Protein AF-A0A9D4UWY6-F1 (afdb_monomer)

Foldseek 3Di:
DDDDDDDDDDDDDDDDPDDDDDDPCPPPPFQQQDPVVDDCNVVQLLQLLLQLLLLLLLVVQLVCCVVPVDDWDADPVRHTDALSQLLSQLLSLQSCCLVPVPAFEAEDDACPVQVVQVVVCPPVNVVPDGSLRSSQVSNCVRHDPSRPPGDSVSSNVSRVSNDDVPPPPLPDQDQKYKYWYSWFQVVQSVVDQLAWIKTKIFMFGLLFTFKIKIWTQSLFPVSVPDAPFQVLVNVLVCVQQPPVFEHRGGKMWMFGPPRFIKMGHSDSPCSVPPDPDDSVRITGAAFAPDQAPQPFEEDDALPDDCCPDLCCVVYVDPYPVRNHVRYRGLLVRLSCRLRNSGFKYKAAAPDQKDFLNSDSNSQRSLVRNQWAKAALQRHHVSNVSSSVDRIDGGPLRIIMTGSNNCVVVVSVSSVD

Solvent-accessible surface area (backbone atoms only — not comparable to full-atom values): 22734 Å² total; per-residue (Å²): 133,87,84,84,85,84,84,79,85,77,82,82,83,73,84,75,79,81,75,75,82,81,72,86,77,78,72,79,82,66,60,72,67,67,59,92,88,38,86,64,48,69,56,50,54,50,48,52,54,44,40,52,39,34,35,47,39,40,53,53,47,51,53,46,35,77,75,68,68,62,84,79,43,65,47,98,86,67,47,65,48,52,58,41,39,58,21,27,39,18,47,46,36,43,53,48,39,70,78,38,70,89,48,48,45,44,38,79,59,59,45,63,66,52,51,50,56,62,64,74,39,67,84,85,41,78,90,53,82,50,69,52,52,52,20,33,53,50,30,54,76,55,57,56,81,91,60,57,82,64,39,64,67,58,42,44,54,22,24,42,63,23,21,85,82,64,73,68,51,96,85,54,77,55,60,49,34,35,35,29,21,46,48,32,15,41,64,15,55,70,73,37,89,66,32,27,36,27,31,25,35,22,38,31,45,74,31,36,72,47,35,15,33,36,25,25,45,66,58,25,63,77,60,59,79,81,51,89,43,24,51,51,46,53,50,40,50,52,69,68,48,40,82,92,53,48,52,72,48,8,35,33,36,35,18,38,71,95,41,30,13,34,34,30,44,36,67,82,84,44,80,88,50,90,68,75,92,54,67,85,61,48,44,83,37,38,27,33,89,53,71,48,69,82,74,34,38,57,45,50,54,66,86,59,54,65,84,77,39,91,58,39,82,76,36,87,76,65,70,57,86,37,51,20,66,34,41,54,24,55,35,53,55,31,48,32,24,15,54,30,43,22,34,33,33,68,48,73,57,91,55,83,58,47,56,34,33,60,36,52,19,25,48,40,23,18,43,39,12,58,20,38,55,21,19,41,70,66,50,56,46,55,58,61,48,28,58,70,45,67,55,48,67,57,46,70,57,24,36,38,41,24,20,38,62,45,42,64,63,52,44,56,60,71,72,107

pLDDT: mean 79.01, std 18.56, range [30.03, 98.69]

Nearest PDB structures (foldseek):
  4o7i-assembly1_A  TM=8.541E-01  e=1.411E-22  Entamoeba histolytica
  1ka0-assembly1_A  TM=7.505E-01  e=6.434E-23  Saccharomyces cerevisiae
  2wef-assembly1_A  TM=7.194E-01  e=1.906E-11  Homo sapiens
  4qxd-assembly1_A  TM=7.246E-01  e=2.132E-11  Entamoeba histolytica HM-1:IMSS
  1jp4-assembly1_A  TM=7.148E-01  e=2.668E-11  Rattus norvegicus

Organism: Adiantum capillus-veneris (NCBI:txid13818)

Structure (mmCIF, N/CA/C/O backbone):
data_AF-A0A9D4UWY6-F1
#
_entry.id   AF-A0A9D4UWY6-F1
#
loop_
_atom_site.group_PDB
_atom_site.id
_atom_site.type_symbol
_atom_site.label_atom_id
_atom_site.label_alt_id
_atom_site.label_comp_id
_atom_site.label_asym_id
_atom_site.label_entity_id
_atom_site.label_seq_id
_atom_site.pdbx_PDB_ins_code
_atom_site.Cartn_x
_atom_site.Cartn_y
_atom_site.Cartn_z
_atom_site.occupancy
_atom_site.B_iso_or_equiv
_atom_site.auth_seq_id
_atom_site.auth_comp_id
_atom_site.auth_asym_id
_atom_site.auth_atom_id
_atom_site.pdbx_PDB_model_num
ATOM 1 N N . MET A 1 1 ? 58.664 21.720 -65.449 1.00 36.75 1 MET A N 1
ATOM 2 C CA . MET A 1 1 ? 58.582 22.898 -64.557 1.00 36.75 1 MET A CA 1
ATOM 3 C C . MET A 1 1 ? 57.148 23.388 -64.659 1.00 36.75 1 MET A C 1
ATOM 5 O O . MET A 1 1 ? 56.773 23.798 -65.741 1.00 36.75 1 MET A O 1
ATOM 9 N N . GLY A 1 2 ? 56.249 23.028 -63.741 1.00 33.53 2 GLY A N 1
ATOM 10 C CA . GLY A 1 2 ? 56.067 23.711 -62.451 1.00 33.53 2 GLY A CA 1
ATOM 11 C C . GLY A 1 2 ? 55.142 24.928 -62.665 1.00 33.53 2 GLY A C 1
ATOM 12 O O . GLY A 1 2 ? 55.386 25.659 -63.607 1.00 33.53 2 GLY A O 1
ATOM 13 N N . ILE A 1 3 ? 54.074 25.230 -61.924 1.00 32.12 3 ILE A N 1
ATOM 14 C CA . ILE A 1 3 ? 53.722 24.999 -60.519 1.00 32.12 3 ILE A CA 1
ATOM 15 C C . ILE A 1 3 ? 52.237 25.444 -60.329 1.00 32.12 3 ILE A C 1
ATOM 17 O O . ILE A 1 3 ? 51.814 26.416 -60.946 1.00 32.12 3 ILE A O 1
ATOM 21 N N . LEU A 1 4 ? 51.528 24.740 -59.432 1.00 32.81 4 LEU A N 1
ATOM 22 C CA . LEU A 1 4 ? 50.332 25.071 -58.615 1.00 32.81 4 LEU A CA 1
ATOM 23 C C . LEU A 1 4 ? 48.957 25.373 -59.250 1.00 32.81 4 LEU A C 1
ATOM 25 O O . LEU A 1 4 ? 48.640 26.492 -59.643 1.00 32.81 4 LEU A O 1
ATOM 29 N N . ALA A 1 5 ? 48.083 24.365 -59.141 1.00 33.84 5 ALA A N 1
ATOM 30 C CA . ALA A 1 5 ? 46.637 24.511 -59.009 1.00 33.84 5 ALA A CA 1
ATOM 31 C C . ALA A 1 5 ? 46.273 24.897 -57.559 1.00 33.84 5 ALA A C 1
ATOM 33 O O . ALA A 1 5 ? 46.883 24.398 -56.613 1.00 33.84 5 ALA A O 1
ATOM 34 N N . ALA A 1 6 ? 45.286 25.779 -57.395 1.00 34.69 6 ALA A N 1
ATOM 35 C CA . ALA A 1 6 ? 44.707 26.131 -56.103 1.00 34.69 6 ALA A CA 1
ATOM 36 C C . ALA A 1 6 ? 43.561 25.163 -55.764 1.00 34.69 6 ALA A C 1
ATOM 38 O O . ALA A 1 6 ? 42.534 25.155 -56.443 1.00 34.69 6 ALA A O 1
ATOM 39 N N . ASP A 1 7 ? 43.754 24.364 -54.714 1.00 30.88 7 ASP A N 1
ATOM 40 C CA . ASP A 1 7 ? 42.723 23.532 -54.094 1.00 30.88 7 ASP A CA 1
ATOM 41 C C . ASP A 1 7 ? 41.712 24.412 -53.344 1.00 30.88 7 ASP A C 1
ATOM 43 O O . ASP A 1 7 ? 42.034 25.065 -52.348 1.00 30.88 7 ASP A O 1
ATOM 47 N N . ALA A 1 8 ? 40.465 24.405 -53.811 1.00 35.91 8 ALA A N 1
ATOM 48 C CA . ALA A 1 8 ? 39.320 24.876 -53.047 1.00 35.91 8 ALA A CA 1
ATOM 49 C C . ALA A 1 8 ? 38.856 23.745 -52.116 1.00 35.91 8 ALA A C 1
ATOM 51 O O . ALA A 1 8 ? 38.406 22.693 -52.568 1.00 35.91 8 ALA A O 1
ATOM 52 N N . MET A 1 9 ? 38.981 23.965 -50.807 1.00 32.56 9 MET A N 1
ATOM 53 C CA . MET A 1 9 ? 38.524 23.047 -49.764 1.00 32.56 9 MET A CA 1
ATOM 54 C C . MET A 1 9 ? 37.024 22.742 -49.892 1.00 32.56 9 MET A C 1
ATOM 56 O O . MET A 1 9 ? 36.181 23.633 -49.783 1.00 32.56 9 MET A O 1
ATOM 60 N N . ALA A 1 10 ? 36.698 21.463 -50.077 1.00 35.09 10 ALA A N 1
ATOM 61 C CA . ALA A 1 10 ? 35.342 20.940 -49.976 1.00 35.09 10 ALA A CA 1
ATOM 62 C C . ALA A 1 10 ? 34.882 20.909 -48.501 1.00 35.09 10 ALA A C 1
ATOM 64 O O . ALA A 1 10 ? 35.641 20.453 -47.641 1.00 35.09 10 ALA A O 1
ATOM 65 N N . PRO A 1 11 ? 33.651 21.340 -48.172 1.00 33.22 11 PRO A N 1
ATOM 66 C CA . PRO A 1 11 ? 33.100 21.153 -46.838 1.00 33.22 11 PRO A CA 1
ATOM 67 C C . PRO A 1 11 ? 32.783 19.670 -46.602 1.00 33.22 11 PRO A C 1
ATOM 69 O O . PRO A 1 11 ? 32.137 19.005 -47.414 1.00 33.22 11 PRO A O 1
ATOM 72 N N . SER A 1 12 ? 33.251 19.154 -45.468 1.00 31.44 12 SER A N 1
ATOM 73 C CA . SER A 1 12 ? 33.035 17.786 -45.012 1.00 31.44 12 SER A CA 1
ATOM 74 C C . SER A 1 12 ? 31.548 17.517 -44.752 1.00 31.44 12 SER A C 1
ATOM 76 O O . SER A 1 12 ? 30.901 18.148 -43.916 1.00 31.44 12 SER A O 1
ATOM 78 N N . LEU A 1 13 ? 30.991 16.550 -45.484 1.00 33.62 13 LEU A N 1
ATOM 79 C CA . LEU A 1 13 ? 29.641 16.033 -45.277 1.00 33.62 13 LEU A CA 1
ATOM 80 C C . LEU A 1 13 ? 29.629 15.148 -44.022 1.00 33.62 13 LEU A C 1
ATOM 82 O O . LEU A 1 13 ? 29.931 13.959 -44.078 1.00 33.62 13 LEU A O 1
ATOM 86 N N . LEU A 1 14 ? 29.280 15.732 -42.875 1.00 36.88 14 LEU A N 1
ATOM 87 C CA . LEU A 1 14 ? 28.832 14.971 -41.706 1.00 36.88 14 LEU A CA 1
ATOM 88 C C . LEU A 1 14 ? 27.495 14.284 -42.045 1.00 36.88 14 LEU A C 1
ATOM 90 O O . LEU A 1 14 ? 26.591 14.955 -42.552 1.00 36.88 14 LEU A O 1
ATOM 94 N N . PRO A 1 15 ? 27.315 12.981 -41.761 1.00 32.69 15 PRO A N 1
ATOM 95 C CA . PRO A 1 15 ? 26.053 12.311 -42.027 1.00 32.69 15 PRO A CA 1
ATOM 96 C C . PRO A 1 15 ? 24.940 12.921 -41.168 1.00 32.69 15 PRO A C 1
ATOM 98 O O . PRO A 1 15 ? 25.036 13.043 -39.944 1.00 32.69 15 PRO A O 1
ATOM 101 N N . SER A 1 16 ? 23.874 13.331 -41.851 1.00 35.38 16 SER A N 1
ATOM 102 C CA . SER A 1 16 ? 22.651 13.888 -41.288 1.00 35.38 16 SER A CA 1
ATOM 103 C C . SER A 1 16 ? 22.106 13.016 -40.157 1.00 35.38 16 SER A C 1
ATOM 105 O O . SER A 1 16 ? 21.890 11.818 -40.339 1.00 35.38 16 SER A O 1
ATOM 107 N N . ARG A 1 17 ? 21.835 13.646 -39.007 1.00 36.94 17 ARG A N 1
ATOM 108 C CA . ARG A 1 17 ? 21.117 13.066 -37.864 1.00 36.94 17 ARG A CA 1
ATOM 109 C C . ARG A 1 17 ? 19.917 12.248 -38.353 1.00 36.94 17 ARG A C 1
ATOM 111 O O . ARG A 1 17 ? 18.982 12.815 -38.918 1.00 36.94 17 ARG A O 1
ATOM 118 N N . LEU A 1 18 ? 19.928 10.940 -38.094 1.00 37.66 18 LEU A N 1
ATOM 119 C CA . LEU A 1 18 ? 18.753 10.081 -38.229 1.00 37.66 18 LEU A CA 1
ATOM 120 C C . LEU A 1 18 ? 17.614 10.703 -37.407 1.00 37.66 18 LEU A C 1
ATOM 122 O O . LEU A 1 18 ? 17.676 10.763 -36.176 1.00 37.66 18 LEU A O 1
ATOM 126 N N . ARG A 1 19 ? 16.590 11.228 -38.090 1.00 36.38 19 ARG A N 1
ATOM 127 C CA . ARG A 1 19 ? 15.353 11.669 -37.440 1.00 36.38 19 ARG A CA 1
ATOM 128 C C . ARG A 1 19 ? 14.752 10.454 -36.738 1.00 36.38 19 ARG A C 1
ATOM 130 O O . ARG A 1 19 ? 14.465 9.451 -37.386 1.00 36.38 19 ARG A O 1
ATOM 137 N N . ARG A 1 20 ? 14.565 10.555 -35.417 1.00 33.38 20 ARG A N 1
ATOM 138 C CA . ARG A 1 20 ? 13.800 9.570 -34.641 1.00 33.38 20 ARG A CA 1
ATOM 139 C C . ARG A 1 20 ? 12.432 9.374 -35.311 1.00 33.38 20 ARG A C 1
ATOM 141 O O . ARG A 1 20 ? 11.797 10.385 -35.629 1.00 33.38 20 ARG A O 1
ATOM 148 N N . PRO A 1 21 ? 11.964 8.132 -35.510 1.00 30.03 21 PRO A N 1
ATOM 149 C CA . PRO A 1 21 ? 10.622 7.906 -36.016 1.00 30.03 21 PRO A CA 1
ATOM 150 C C . PRO A 1 21 ? 9.628 8.466 -34.994 1.00 30.03 21 PRO A C 1
ATOM 152 O O . PRO A 1 21 ? 9.608 8.050 -33.835 1.00 30.03 21 PRO A O 1
ATOM 155 N N . GLN A 1 22 ? 8.839 9.460 -35.403 1.00 33.53 22 GLN A N 1
ATOM 156 C CA . GLN A 1 22 ? 7.670 9.877 -34.641 1.00 33.53 22 GLN A CA 1
ATOM 157 C C . GLN A 1 22 ? 6.622 8.780 -34.811 1.00 33.53 22 GLN A C 1
ATOM 159 O O . GLN A 1 22 ? 6.025 8.648 -35.877 1.00 33.53 22 GLN A O 1
ATOM 164 N N . SER A 1 23 ? 6.435 7.959 -33.780 1.00 36.66 23 SER A N 1
ATOM 165 C CA . SER A 1 23 ? 5.282 7.070 -33.729 1.00 36.66 23 SER A CA 1
ATOM 166 C C . SER A 1 23 ? 4.010 7.912 -33.568 1.00 36.66 23 SER A C 1
ATOM 168 O O . SER A 1 23 ? 4.008 8.873 -32.787 1.00 36.66 23 SER A O 1
ATOM 170 N N . PRO A 1 24 ? 2.915 7.589 -34.277 1.00 35.22 24 PRO A N 1
ATOM 171 C CA . PRO A 1 24 ? 1.633 8.222 -34.026 1.00 35.22 24 PRO A CA 1
ATOM 172 C C . PRO A 1 24 ? 1.131 7.714 -32.670 1.00 35.22 24 PRO A C 1
ATOM 174 O O . PRO A 1 24 ? 0.613 6.607 -32.554 1.00 35.22 24 PRO A O 1
ATOM 177 N N . LYS A 1 25 ? 1.337 8.500 -31.608 1.00 39.72 25 LYS A N 1
ATOM 178 C CA . LYS A 1 25 ? 0.741 8.231 -30.296 1.00 39.72 25 LYS A CA 1
ATOM 179 C C . LYS A 1 25 ? -0.723 8.653 -30.335 1.00 39.72 25 LYS A C 1
ATOM 181 O O . LYS A 1 25 ? -1.079 9.704 -29.808 1.00 39.72 25 LYS A O 1
ATOM 186 N N . THR A 1 26 ? -1.579 7.834 -30.934 1.00 35.06 26 THR A N 1
ATOM 187 C CA . THR A 1 26 ? -3.008 7.890 -30.617 1.00 35.06 26 THR A CA 1
ATOM 188 C C . THR A 1 26 ? -3.142 7.372 -29.189 1.00 35.06 26 THR A C 1
ATOM 190 O O . THR A 1 26 ? -3.248 6.173 -28.949 1.00 35.06 26 THR A O 1
ATOM 193 N N . ARG A 1 27 ? -2.990 8.270 -28.212 1.00 42.41 27 ARG A N 1
ATOM 194 C CA . ARG A 1 27 ? -3.176 7.954 -26.798 1.00 42.41 27 ARG A CA 1
ATOM 195 C C . ARG A 1 27 ? -4.674 7.720 -26.630 1.00 42.41 27 ARG A C 1
ATOM 197 O O . ARG A 1 27 ? -5.440 8.676 -26.689 1.00 42.41 27 ARG A O 1
ATOM 204 N N . ILE A 1 28 ? -5.092 6.459 -26.527 1.00 44.47 28 ILE A N 1
ATOM 205 C CA . ILE A 1 28 ? -6.467 6.134 -26.146 1.00 44.47 28 ILE A CA 1
ATOM 206 C C . ILE A 1 28 ? -6.663 6.771 -24.771 1.00 44.47 28 ILE A C 1
ATOM 208 O O . ILE A 1 28 ? -5.976 6.410 -23.817 1.00 44.47 28 ILE A O 1
ATOM 212 N N . VAL A 1 29 ? -7.514 7.793 -24.705 1.00 50.16 29 VAL A N 1
ATOM 213 C CA . VAL A 1 29 ? -7.903 8.417 -23.443 1.00 50.16 29 VAL A CA 1
ATOM 214 C C . VAL A 1 29 ? -8.876 7.444 -22.796 1.00 50.16 29 VAL A C 1
ATOM 216 O O . VAL A 1 29 ? -10.036 7.371 -23.189 1.00 50.16 29 VAL A O 1
ATOM 219 N N . VAL A 1 30 ? -8.367 6.620 -21.886 1.00 60.41 30 VAL A N 1
ATOM 220 C CA . VAL A 1 30 ? -9.202 5.779 -21.028 1.00 60.41 30 VAL A CA 1
ATOM 221 C C . VAL A 1 30 ? -9.647 6.659 -19.865 1.00 60.41 30 VAL A C 1
ATOM 223 O O . VAL A 1 30 ? -8.807 7.329 -19.264 1.00 60.41 30 VAL A O 1
ATOM 226 N N . SER A 1 31 ? -10.951 6.720 -19.597 1.00 66.94 31 SER A N 1
ATOM 227 C CA . SER A 1 31 ? -11.477 7.413 -18.420 1.00 66.94 31 SER A CA 1
ATOM 228 C C . SER A 1 31 ? -11.027 6.672 -17.161 1.00 66.94 31 SER A C 1
ATOM 230 O O . SER A 1 31 ? -11.010 5.439 -17.140 1.00 66.94 31 SER A O 1
ATOM 232 N N . PHE A 1 32 ? -10.619 7.412 -16.129 1.00 69.31 32 PHE A N 1
ATOM 233 C CA . PHE A 1 32 ? -10.192 6.809 -14.867 1.00 69.31 32 PHE A CA 1
ATOM 234 C C . PHE A 1 32 ? -11.349 6.062 -14.216 1.00 69.31 32 PHE A C 1
ATOM 236 O O . PHE A 1 32 ? -11.197 4.902 -13.830 1.00 69.31 32 PHE A O 1
ATOM 243 N N . LEU A 1 33 ? -12.493 6.737 -14.075 1.00 70.38 33 LEU A N 1
ATOM 244 C CA . LEU A 1 33 ? -13.636 6.146 -13.422 1.00 70.38 33 LEU A CA 1
ATOM 245 C C . LEU A 1 33 ? -14.253 5.139 -14.396 1.00 70.38 33 LEU A C 1
ATOM 247 O O . LEU A 1 33 ? -14.675 5.517 -15.496 1.00 70.38 33 LEU A O 1
ATOM 251 N N . PRO A 1 34 ? -14.339 3.856 -14.003 1.00 71.25 34 PRO A N 1
ATOM 252 C CA . PRO A 1 34 ? -15.109 2.881 -14.757 1.00 71.25 34 PRO A CA 1
ATOM 253 C C . PRO A 1 34 ? -16.530 3.414 -14.954 1.00 71.25 34 PRO A C 1
ATOM 255 O O . PRO A 1 34 ? -17.050 4.068 -14.051 1.00 71.25 34 PRO A O 1
ATOM 258 N N . ALA A 1 35 ? -17.175 3.162 -16.095 1.00 72.56 35 ALA A N 1
ATOM 259 C CA . ALA A 1 35 ? -18.527 3.670 -16.359 1.00 72.56 35 ALA A CA 1
ATOM 260 C C . ALA A 1 35 ? -19.512 3.364 -15.208 1.00 72.56 35 ALA A C 1
ATOM 262 O O . ALA A 1 35 ? -19.321 2.424 -14.432 1.00 72.56 35 ALA A O 1
ATOM 263 N N . GLU A 1 36 ? -20.580 4.151 -15.078 1.00 65.06 36 GLU A N 1
ATOM 264 C CA . GLU A 1 36 ? -21.619 3.873 -14.083 1.00 65.06 36 GLU A CA 1
ATOM 265 C C . GLU A 1 36 ? -22.165 2.443 -14.272 1.00 65.06 36 GLU A C 1
ATOM 267 O O . GLU A 1 36 ? -22.509 2.037 -15.382 1.00 65.06 36 GLU A O 1
ATOM 272 N N . GLY A 1 37 ? -22.165 1.642 -13.200 1.00 65.06 37 GLY A N 1
ATOM 273 C CA . GLY A 1 37 ? -22.519 0.216 -13.252 1.00 65.06 37 GLY A CA 1
ATOM 274 C C . GLY A 1 37 ? -21.383 -0.743 -13.639 1.00 65.06 37 GLY A C 1
ATOM 275 O O . GLY A 1 37 ? -21.611 -1.951 -13.696 1.00 65.06 37 GLY A O 1
ATOM 276 N N . ALA A 1 38 ? -20.161 -0.253 -13.868 1.00 78.56 38 ALA A N 1
ATOM 277 C CA . ALA A 1 38 ? -19.000 -1.113 -14.056 1.00 78.56 38 ALA A CA 1
ATOM 278 C C . ALA A 1 38 ? -18.715 -1.964 -12.809 1.00 78.56 38 ALA A C 1
ATOM 280 O O . ALA A 1 38 ? -18.908 -1.545 -11.662 1.00 78.56 38 ALA A O 1
ATOM 281 N N . ILE A 1 39 ? -18.229 -3.177 -13.058 1.00 86.56 39 ILE A N 1
ATOM 282 C CA . ILE A 1 39 ? -17.942 -4.175 -12.027 1.00 86.56 39 ILE A CA 1
ATOM 283 C C . ILE A 1 39 ? -16.908 -3.592 -11.046 1.00 86.56 39 ILE A C 1
ATOM 285 O O . ILE A 1 39 ? -15.944 -2.968 -11.463 1.00 86.56 39 ILE A O 1
ATOM 289 N N . TYR A 1 40 ? -17.098 -3.744 -9.739 1.00 90.50 40 TYR A N 1
ATOM 290 C CA . TYR A 1 40 ? -16.205 -3.215 -8.692 1.00 90.50 40 TYR A CA 1
ATOM 291 C C . TYR A 1 40 ? -16.081 -1.682 -8.578 1.00 90.50 40 TYR A C 1
ATOM 293 O O . TYR A 1 40 ? -15.222 -1.194 -7.842 1.00 90.50 40 TYR A O 1
ATOM 301 N N . ARG A 1 41 ? -16.912 -0.885 -9.270 1.00 89.25 41 ARG A N 1
ATOM 302 C CA . ARG A 1 41 ? -16.867 0.584 -9.133 1.00 89.25 41 ARG A CA 1
ATOM 303 C C . ARG A 1 41 ? -17.165 1.040 -7.698 1.00 89.25 41 ARG A C 1
ATOM 305 O O . ARG A 1 41 ? -16.482 1.919 -7.179 1.00 89.25 41 ARG A O 1
ATOM 312 N N . ARG A 1 42 ? -18.164 0.432 -7.049 1.00 92.06 42 ARG A N 1
ATOM 313 C CA . ARG A 1 42 ? -18.545 0.762 -5.663 1.00 92.06 42 ARG A CA 1
ATOM 314 C C . ARG A 1 42 ? -17.424 0.421 -4.683 1.00 92.06 42 ARG A C 1
ATOM 316 O O . ARG A 1 42 ? -17.185 1.154 -3.730 1.00 92.06 42 ARG A O 1
ATOM 323 N N . GLU A 1 43 ? -16.740 -0.687 -4.928 1.00 95.56 43 GLU A N 1
ATOM 324 C CA . GLU A 1 43 ? -15.591 -1.167 -4.176 1.00 95.56 43 GLU A CA 1
ATOM 325 C C . GLU A 1 43 ? -14.405 -0.209 -4.333 1.00 95.56 43 GLU A C 1
ATOM 327 O O . GLU A 1 43 ? -13.781 0.141 -3.334 1.00 95.56 43 GLU A O 1
ATOM 332 N N . LEU A 1 44 ? -14.142 0.284 -5.549 1.00 93.81 44 LEU A N 1
ATOM 333 C CA . LEU A 1 44 ? -13.125 1.308 -5.803 1.00 93.81 44 LEU A CA 1
ATOM 334 C C . LEU A 1 44 ? -13.432 2.610 -5.050 1.00 93.81 44 LEU A C 1
ATOM 336 O O . LEU A 1 44 ? -12.567 3.138 -4.355 1.00 93.81 44 LEU A O 1
ATOM 340 N N . GLU A 1 45 ? -14.664 3.113 -5.154 1.00 91.62 45 GLU A N 1
ATOM 341 C CA . GLU A 1 45 ? -15.116 4.317 -4.446 1.00 91.62 45 GLU 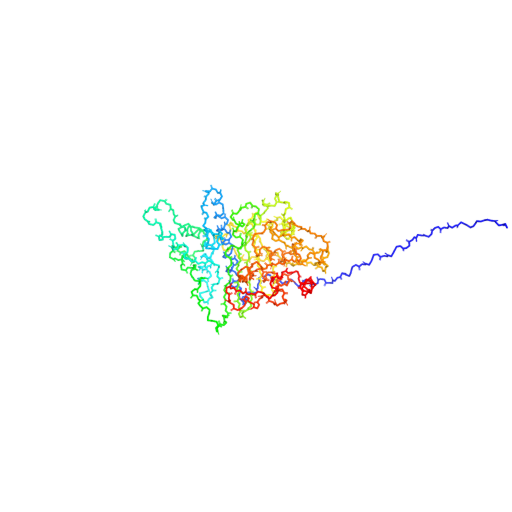A CA 1
ATOM 342 C C . GLU A 1 45 ? -14.974 4.165 -2.925 1.00 91.62 45 GLU A C 1
ATOM 344 O O . GLU A 1 45 ? -14.460 5.057 -2.248 1.00 91.62 45 GLU A O 1
ATOM 349 N N . ALA A 1 46 ? -15.379 3.021 -2.373 1.00 94.19 46 ALA A N 1
ATOM 350 C CA . ALA A 1 46 ? -15.223 2.729 -0.954 1.00 94.19 46 ALA A CA 1
ATOM 351 C C . ALA A 1 46 ? -13.747 2.658 -0.532 1.00 94.19 46 ALA A C 1
ATOM 353 O O . ALA A 1 46 ? -13.381 3.247 0.486 1.00 94.19 46 ALA A O 1
ATOM 354 N N . ALA A 1 47 ? -12.900 1.993 -1.326 1.00 96.38 47 ALA A N 1
ATOM 355 C CA . ALA A 1 47 ? -11.467 1.867 -1.075 1.00 96.38 47 ALA A CA 1
ATOM 356 C C . ALA A 1 47 ? -10.764 3.234 -1.079 1.00 96.38 47 ALA A C 1
ATOM 358 O O . ALA A 1 47 ? -10.004 3.536 -0.162 1.00 96.38 47 ALA A O 1
ATOM 359 N N . LEU A 1 48 ? -11.058 4.092 -2.062 1.00 93.44 48 LEU A N 1
ATOM 360 C CA . LEU A 1 48 ? -10.518 5.454 -2.137 1.00 93.44 48 LEU A CA 1
ATOM 361 C C . LEU A 1 48 ? -10.902 6.277 -0.904 1.00 93.44 48 LEU A C 1
ATOM 363 O O . LEU A 1 48 ? -10.034 6.862 -0.258 1.00 93.44 48 LEU A O 1
ATOM 367 N N . ASN A 1 49 ? -12.190 6.275 -0.553 1.00 91.88 49 ASN A N 1
ATOM 368 C CA . ASN A 1 49 ? -12.706 7.026 0.588 1.00 91.88 49 ASN A CA 1
ATOM 369 C C . ASN A 1 49 ? -12.080 6.570 1.911 1.00 91.88 49 ASN A C 1
ATOM 371 O O . ASN A 1 49 ? -11.698 7.395 2.742 1.00 91.88 49 ASN A O 1
ATOM 375 N N . VAL A 1 50 ? -11.982 5.257 2.132 1.00 94.88 50 VAL A N 1
ATOM 376 C CA . VAL A 1 50 ? -11.484 4.737 3.407 1.00 94.88 50 VAL A CA 1
ATOM 377 C C . VAL A 1 50 ? -9.966 4.863 3.539 1.00 94.88 50 VAL A C 1
ATOM 379 O O . VAL A 1 50 ? -9.489 5.168 4.628 1.00 94.88 50 VAL A O 1
ATOM 382 N N . VAL A 1 51 ? -9.200 4.718 2.450 1.00 95.81 51 VAL A N 1
ATOM 383 C CA . VAL A 1 51 ? -7.742 4.938 2.471 1.00 95.81 51 VAL A CA 1
ATOM 384 C C . VAL A 1 51 ? -7.405 6.416 2.675 1.00 95.81 51 VAL A C 1
ATOM 386 O O . VAL A 1 51 ? -6.433 6.736 3.361 1.00 95.81 51 VAL A O 1
ATOM 389 N N . GLU A 1 52 ? -8.223 7.337 2.164 1.00 91.94 52 GLU A N 1
ATOM 390 C CA . GLU A 1 52 ? -8.089 8.764 2.473 1.00 91.94 52 GLU A CA 1
ATOM 391 C C . GLU A 1 52 ? -8.339 9.046 3.965 1.00 91.94 52 GLU A C 1
ATOM 393 O O . GLU A 1 52 ? -7.497 9.659 4.623 1.00 91.94 52 GLU A O 1
ATOM 398 N N . ARG A 1 53 ? -9.416 8.501 4.554 1.00 92.75 53 ARG A N 1
ATOM 399 C CA . ARG A 1 53 ? -9.658 8.580 6.011 1.00 92.75 53 ARG A CA 1
ATOM 400 C C . ARG A 1 53 ? -8.532 7.942 6.836 1.00 92.75 53 ARG A C 1
ATOM 402 O O . ARG A 1 53 ? -8.135 8.482 7.868 1.00 92.75 53 ARG A O 1
ATOM 409 N N . ALA A 1 54 ? -7.989 6.818 6.381 1.00 95.19 54 ALA A N 1
ATOM 410 C CA . ALA A 1 54 ? -6.861 6.150 7.024 1.00 95.19 54 ALA A CA 1
ATOM 411 C C . ALA A 1 54 ? -5.578 7.000 6.961 1.00 95.19 54 ALA A C 1
ATOM 413 O O . ALA A 1 54 ? -4.870 7.135 7.956 1.00 95.19 54 ALA A O 1
ATOM 414 N N . SER A 1 55 ? -5.322 7.664 5.829 1.00 93.12 55 SER A N 1
ATOM 415 C CA . SER A 1 55 ? -4.189 8.589 5.645 1.00 93.12 55 SER A CA 1
ATOM 416 C C . SER A 1 55 ? -4.215 9.742 6.654 1.00 93.12 55 SER A C 1
ATOM 418 O O . SER A 1 55 ? -3.182 10.189 7.165 1.00 93.12 55 SER A O 1
ATOM 420 N N . LEU A 1 56 ? -5.420 10.194 6.981 1.00 90.25 56 LEU A N 1
ATOM 421 C CA . LEU A 1 56 ? -5.704 11.227 7.970 1.00 90.25 56 LEU A CA 1
ATOM 422 C C . LEU A 1 56 ? -5.507 10.770 9.407 1.00 90.25 56 LEU A C 1
ATOM 424 O O . LEU A 1 56 ? -4.914 11.499 10.211 1.00 90.25 56 LEU A O 1
ATOM 428 N N . LEU A 1 57 ? -5.949 9.551 9.711 1.00 92.56 57 LEU A N 1
ATOM 429 C CA . LEU A 1 57 ? -5.660 8.893 10.977 1.00 92.56 57 LEU A CA 1
ATOM 430 C C . LEU A 1 57 ? -4.147 8.820 11.195 1.00 92.56 57 LEU A C 1
ATOM 432 O O . LEU A 1 57 ? -3.656 9.313 12.211 1.00 92.56 57 LEU A O 1
ATOM 436 N N . CYS A 1 58 ? -3.396 8.302 10.219 1.00 91.56 58 CYS A N 1
ATOM 437 C CA . CYS A 1 58 ? -1.941 8.185 10.302 1.00 91.56 58 CYS A CA 1
ATOM 438 C C . CYS A 1 58 ? -1.261 9.540 10.511 1.00 91.56 58 CYS A C 1
ATOM 440 O O . CYS A 1 58 ? -0.415 9.674 11.393 1.00 91.56 58 CYS A O 1
ATOM 442 N N . SER A 1 59 ? -1.657 10.564 9.752 1.00 87.56 59 SER A N 1
ATOM 443 C CA . SER A 1 59 ? -1.101 11.918 9.878 1.00 87.56 59 SER A CA 1
ATOM 444 C C . SER A 1 59 ? -1.363 12.527 11.264 1.00 87.56 59 SER A C 1
ATOM 446 O O . SER A 1 59 ? -0.474 13.152 11.853 1.00 87.56 59 SER A O 1
ATOM 448 N N . SER A 1 60 ? -2.555 12.294 11.821 1.00 87.06 60 SER A N 1
ATOM 449 C CA . SER A 1 60 ? -2.951 12.766 13.154 1.00 87.06 60 SER A CA 1
ATOM 450 C C . SER A 1 60 ? -2.197 12.043 14.272 1.00 87.06 60 SER A C 1
ATOM 452 O O . SER A 1 60 ? -1.679 12.686 15.188 1.00 87.06 60 SER A O 1
ATOM 454 N N . VAL A 1 61 ? -2.093 10.712 14.185 1.00 88.19 61 VAL A N 1
ATOM 455 C CA . VAL A 1 61 ? -1.348 9.888 15.150 1.00 88.19 61 VAL A CA 1
ATOM 456 C C . VAL A 1 61 ? 0.136 10.240 15.116 1.00 88.19 61 VAL A C 1
ATOM 458 O O . VAL A 1 61 ? 0.722 10.492 16.167 1.00 88.19 61 VAL A O 1
ATOM 461 N N . ARG A 1 62 ? 0.730 10.346 13.921 1.00 83.81 62 ARG A N 1
ATOM 462 C CA . ARG A 1 62 ? 2.143 10.702 13.738 1.00 83.81 62 ARG A CA 1
ATOM 463 C C . ARG A 1 62 ? 2.456 12.074 14.339 1.00 83.81 62 ARG A C 1
ATOM 465 O O . ARG A 1 62 ? 3.432 12.216 15.069 1.00 83.81 62 ARG A O 1
ATOM 472 N N . SER A 1 63 ? 1.597 13.067 14.101 1.00 83.19 63 SER A N 1
ATOM 473 C CA . SER A 1 63 ? 1.743 14.407 14.688 1.00 83.19 63 SER A CA 1
ATOM 474 C C . SER A 1 63 ? 1.668 14.380 16.220 1.00 83.19 63 SER A C 1
ATOM 476 O O . SER A 1 63 ? 2.486 15.013 16.883 1.00 83.19 63 SER A O 1
ATOM 478 N N . SER A 1 64 ? 0.734 13.615 16.798 1.00 81.31 64 SER A N 1
ATOM 479 C CA . SER A 1 64 ? 0.632 13.444 18.256 1.00 81.31 64 SER A CA 1
ATOM 480 C C . SER A 1 64 ? 1.871 12.765 18.842 1.00 81.31 64 SER A C 1
ATOM 482 O O . SER A 1 64 ? 2.406 13.235 19.844 1.00 81.31 64 SER A O 1
ATOM 484 N N . MET A 1 65 ? 2.356 11.702 18.195 1.00 80.00 65 MET A N 1
ATOM 485 C CA . MET A 1 65 ? 3.508 10.922 18.644 1.00 80.00 65 MET A CA 1
ATOM 486 C C . MET A 1 65 ? 4.770 11.788 18.771 1.00 80.00 65 MET A C 1
ATOM 488 O O . MET A 1 65 ? 5.415 11.767 19.818 1.00 80.00 65 MET A O 1
ATOM 492 N N . PHE A 1 66 ? 5.085 12.607 17.760 1.00 75.06 66 PHE A N 1
ATOM 493 C CA . PHE A 1 66 ? 6.260 13.489 17.795 1.00 75.06 66 PHE A CA 1
ATOM 494 C C . PHE A 1 66 ? 6.116 14.684 18.746 1.00 75.06 66 PHE A C 1
ATOM 496 O O . PHE A 1 66 ? 7.124 15.200 19.219 1.00 75.06 66 PHE A O 1
ATOM 503 N N . MET A 1 67 ? 4.890 15.123 19.051 1.00 70.44 67 MET A N 1
ATOM 504 C CA . MET A 1 67 ? 4.650 16.220 20.000 1.00 70.44 67 MET A CA 1
ATOM 505 C C . MET A 1 67 ? 4.613 15.759 21.462 1.00 70.44 67 MET A C 1
ATOM 507 O O . MET A 1 67 ? 4.970 16.528 22.351 1.00 70.44 67 MET A O 1
ATOM 511 N N . ARG A 1 68 ? 4.144 14.532 21.729 1.00 63.06 68 ARG A N 1
ATOM 512 C CA . ARG A 1 68 ? 3.877 14.023 23.088 1.00 63.06 68 ARG A CA 1
ATOM 513 C C . ARG A 1 68 ? 4.843 12.935 23.560 1.00 63.06 68 ARG A C 1
ATOM 515 O O . ARG A 1 68 ? 4.798 12.591 24.736 1.00 63.06 68 ARG A O 1
ATOM 522 N N . GLY A 1 69 ? 5.702 12.408 22.683 1.00 58.72 69 GLY A N 1
ATOM 523 C CA . GLY A 1 69 ? 6.638 11.333 23.026 1.00 58.72 69 GLY A CA 1
ATOM 524 C C . GLY A 1 69 ? 5.934 10.023 23.392 1.00 58.72 69 GLY A C 1
ATOM 525 O O . GLY A 1 69 ? 6.360 9.345 24.322 1.00 58.72 69 GLY A O 1
ATOM 526 N N . ASP A 1 70 ? 4.828 9.696 22.711 1.00 59.28 70 ASP A N 1
ATOM 527 C CA . ASP A 1 70 ? 4.077 8.459 22.957 1.00 59.28 70 ASP A CA 1
ATOM 528 C C . ASP A 1 70 ? 4.963 7.210 22.753 1.00 59.28 70 ASP A C 1
ATOM 530 O O . ASP A 1 70 ? 5.728 7.120 21.791 1.00 59.28 70 ASP A O 1
ATOM 534 N N . GLU A 1 71 ? 4.841 6.237 23.663 1.00 54.97 71 GLU A N 1
ATOM 535 C CA . GLU A 1 71 ? 5.611 4.987 23.635 1.00 54.97 71 GLU A CA 1
ATOM 536 C C . GLU A 1 71 ? 5.224 4.101 22.445 1.00 54.97 71 GLU A C 1
ATOM 538 O O . GLU A 1 71 ? 4.049 3.837 22.183 1.00 54.97 71 GLU A O 1
ATOM 543 N N . LEU A 1 72 ? 6.251 3.612 21.753 1.00 59.94 72 LEU A N 1
ATOM 544 C CA . LEU A 1 72 ? 6.146 2.615 20.696 1.00 59.94 72 LEU A CA 1
ATOM 545 C C . LEU A 1 72 ? 5.941 1.232 21.298 1.00 59.94 72 LEU A C 1
ATOM 547 O O . LEU A 1 72 ? 6.667 0.846 22.216 1.00 59.94 72 LEU A O 1
ATOM 551 N N . VAL A 1 73 ? 5.025 0.459 20.724 1.00 58.53 73 VAL A N 1
ATOM 552 C CA . VAL A 1 73 ? 4.848 -0.945 21.091 1.00 58.53 73 VAL A CA 1
ATOM 553 C C . VAL A 1 73 ? 5.584 -1.806 20.068 1.00 58.53 73 VAL A C 1
ATOM 555 O O . VAL A 1 73 ? 5.671 -1.457 18.893 1.00 58.53 73 VAL A O 1
ATOM 558 N N . LYS A 1 74 ? 6.200 -2.900 20.512 1.00 57.53 74 LYS A N 1
ATOM 559 C CA . LYS A 1 74 ? 6.931 -3.823 19.633 1.00 57.53 74 LYS A CA 1
ATOM 560 C C . LYS A 1 74 ? 6.164 -5.134 19.514 1.00 57.53 74 LYS A C 1
ATOM 562 O O . LYS A 1 74 ? 5.663 -5.631 20.520 1.00 57.53 74 LYS A O 1
ATOM 567 N N . LYS A 1 75 ? 6.108 -5.693 18.306 1.00 60.88 75 LYS A N 1
ATOM 568 C CA . LYS A 1 75 ? 5.593 -7.045 18.051 1.00 60.88 75 LYS A CA 1
ATOM 569 C C . LYS A 1 75 ? 6.591 -8.108 18.532 1.00 60.88 75 LYS A C 1
ATOM 571 O O . LYS A 1 75 ? 7.735 -7.805 18.887 1.00 60.88 75 LYS A O 1
ATOM 576 N N . SER A 1 76 ? 6.179 -9.377 18.492 1.00 48.28 76 SER A N 1
ATOM 577 C CA . SER A 1 76 ? 7.022 -10.536 18.832 1.00 48.28 76 SER A CA 1
ATOM 578 C C . SER A 1 76 ? 8.249 -10.695 17.927 1.00 48.28 76 SER A C 1
ATOM 580 O O . SER A 1 76 ? 9.249 -11.267 18.350 1.00 48.28 76 SER A O 1
ATOM 582 N N . ASP A 1 77 ? 8.193 -10.179 16.697 1.00 48.62 77 ASP A N 1
ATOM 583 C CA . ASP A 1 77 ? 9.311 -10.152 15.745 1.00 48.62 77 ASP A CA 1
ATOM 584 C C . ASP A 1 77 ? 10.176 -8.881 15.855 1.00 48.62 77 ASP A C 1
ATOM 586 O O . ASP A 1 77 ? 11.041 -8.638 15.013 1.00 48.62 77 ASP A O 1
ATOM 590 N N . LEU A 1 78 ? 9.968 -8.085 16.914 1.00 53.28 78 LEU A N 1
ATOM 591 C CA . LEU A 1 78 ? 10.654 -6.824 17.213 1.00 53.28 78 LEU A CA 1
ATOM 592 C C . LEU A 1 78 ? 10.376 -5.682 16.224 1.00 53.28 78 LEU A C 1
ATOM 594 O O . LEU A 1 78 ? 10.977 -4.609 16.366 1.00 53.28 78 LEU A O 1
ATOM 598 N N . SER A 1 79 ? 9.460 -5.862 15.268 1.00 52.22 79 SER A N 1
ATOM 599 C CA . SER A 1 79 ? 8.960 -4.753 14.458 1.00 52.22 79 SER A CA 1
ATOM 600 C C . SER A 1 79 ? 8.145 -3.780 15.327 1.00 52.22 79 SER A C 1
ATOM 602 O O . SER A 1 79 ? 7.488 -4.193 16.291 1.00 52.22 79 SER A O 1
ATOM 604 N N . PRO A 1 80 ? 8.221 -2.463 15.066 1.00 58.69 80 PRO A N 1
ATOM 605 C CA . PRO A 1 80 ? 7.363 -1.507 15.749 1.00 58.69 80 PRO A CA 1
ATOM 606 C C . PRO A 1 80 ? 5.923 -1.649 15.243 1.00 58.69 80 PRO A C 1
ATOM 608 O O . PRO A 1 80 ? 5.711 -1.775 14.044 1.00 58.69 80 PRO A O 1
ATOM 611 N N . VAL A 1 81 ? 4.952 -1.565 16.149 1.00 62.44 81 VAL A N 1
ATOM 612 C CA . VAL A 1 81 ? 3.526 -1.403 15.847 1.00 62.44 81 VAL A CA 1
ATOM 613 C C . VAL A 1 81 ? 2.992 -0.217 16.638 1.00 62.44 81 VAL A C 1
ATOM 615 O O . VAL A 1 81 ? 3.374 0.021 17.788 1.00 62.44 81 VAL A O 1
ATOM 618 N N . THR A 1 82 ? 2.134 0.576 16.016 1.00 76.19 82 THR A N 1
ATOM 619 C CA . THR A 1 82 ? 1.645 1.829 16.584 1.00 76.19 82 THR A CA 1
ATOM 620 C C . THR A 1 82 ? 0.124 1.837 16.697 1.00 76.19 82 THR A C 1
ATOM 622 O O . THR A 1 82 ? -0.586 0.995 16.149 1.00 76.19 82 THR A O 1
ATOM 625 N N . VAL A 1 83 ? -0.405 2.851 17.387 1.00 88.81 83 VAL A N 1
ATOM 626 C CA . VAL A 1 83 ? -1.839 3.191 17.360 1.00 88.81 83 VAL A CA 1
ATOM 627 C C . VAL A 1 83 ? -2.353 3.332 15.922 1.00 88.81 83 VAL A C 1
ATOM 629 O O . VAL A 1 83 ? -3.527 3.069 15.666 1.00 88.81 83 VAL A O 1
ATOM 632 N N . ALA A 1 84 ? -1.495 3.746 14.984 1.00 91.19 84 ALA A N 1
ATOM 633 C CA . ALA A 1 84 ? -1.889 3.941 13.602 1.00 91.19 84 ALA A CA 1
ATOM 634 C C . ALA A 1 84 ? -2.105 2.608 12.869 1.00 91.19 84 ALA A C 1
ATOM 636 O O . ALA A 1 84 ? -3.101 2.510 12.165 1.00 91.19 84 ALA A O 1
ATOM 637 N N . ASP A 1 85 ? -1.283 1.575 13.080 1.00 93.00 85 ASP A N 1
ATOM 638 C CA . ASP A 1 85 ? -1.450 0.268 12.423 1.00 93.00 85 ASP A CA 1
ATOM 639 C C . ASP A 1 85 ? -2.814 -0.354 12.794 1.00 93.00 85 ASP A C 1
ATOM 641 O O . ASP A 1 85 ? -3.655 -0.625 11.930 1.00 93.00 85 ASP A O 1
ATOM 645 N N . PHE A 1 86 ? -3.113 -0.440 14.098 1.00 94.81 86 PHE A N 1
ATOM 646 C CA . PHE A 1 86 ? -4.414 -0.913 14.592 1.00 94.81 86 PHE A CA 1
ATOM 647 C C . PHE A 1 86 ? -5.576 0.004 14.192 1.00 94.81 86 PHE A C 1
ATOM 649 O O . PHE A 1 86 ? -6.676 -0.469 13.891 1.00 94.81 86 PHE A O 1
ATOM 656 N N . GLY A 1 87 ? -5.356 1.320 14.195 1.00 96.00 87 GLY A N 1
ATOM 657 C CA . GLY A 1 87 ? -6.362 2.310 13.818 1.00 96.00 87 GLY A CA 1
ATOM 658 C C . GLY A 1 87 ? -6.758 2.212 12.350 1.00 96.00 87 GLY A C 1
ATOM 659 O O . GLY A 1 87 ? -7.946 2.175 12.041 1.00 96.00 87 GLY A O 1
ATOM 660 N N . VAL A 1 88 ? -5.787 2.109 11.444 1.00 97.06 88 VAL A N 1
ATOM 661 C CA . VAL A 1 88 ? -6.041 1.934 10.011 1.00 97.06 88 VAL A CA 1
ATOM 662 C C . VAL A 1 88 ? -6.751 0.613 9.749 1.00 97.06 88 VAL A C 1
ATOM 664 O O . VAL A 1 88 ? -7.772 0.601 9.061 1.00 97.06 88 VAL A O 1
ATOM 667 N N . GLN A 1 89 ? -6.258 -0.489 10.323 1.00 97.19 89 GLN A N 1
ATOM 668 C CA . GLN A 1 89 ? -6.853 -1.801 10.095 1.00 97.19 89 GLN A CA 1
ATOM 669 C C . GLN A 1 89 ? -8.294 -1.881 10.603 1.00 97.19 89 GLN A C 1
ATOM 671 O O . GLN A 1 89 ? -9.177 -2.326 9.868 1.00 97.19 89 GLN A O 1
ATOM 676 N N . SER A 1 90 ? -8.559 -1.410 11.826 1.00 97.06 90 SER A N 1
ATOM 677 C CA . SER A 1 90 ? -9.918 -1.394 12.379 1.00 97.06 90 SER A CA 1
ATOM 678 C C . SER A 1 90 ? -10.850 -0.475 11.589 1.00 97.06 90 SER A C 1
ATOM 680 O O . SER A 1 90 ? -11.946 -0.904 11.237 1.00 97.06 90 SER A O 1
ATOM 682 N N . LEU A 1 91 ? -10.412 0.737 11.225 1.00 97.69 91 LEU A N 1
ATOM 683 C CA . LEU A 1 91 ? -11.190 1.662 10.397 1.00 97.69 91 LEU A CA 1
ATOM 684 C C . LEU A 1 91 ? -11.585 1.023 9.059 1.00 97.69 91 LEU A C 1
ATOM 686 O O . LEU A 1 91 ? -12.766 0.996 8.711 1.00 97.69 91 LEU A O 1
ATOM 690 N N . ILE A 1 92 ? -10.609 0.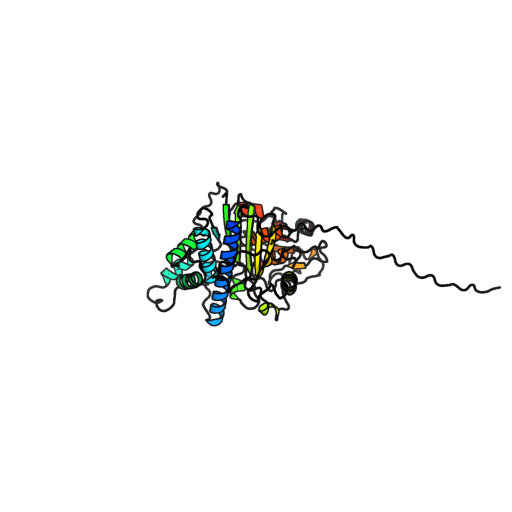488 8.320 1.00 97.69 92 ILE A N 1
ATOM 691 C CA . ILE A 1 92 ? -10.844 -0.118 7.005 1.00 97.69 92 ILE A CA 1
ATOM 692 C C . ILE A 1 92 ? -11.743 -1.349 7.128 1.00 97.69 92 ILE A C 1
ATOM 694 O O . ILE A 1 92 ? -12.701 -1.489 6.366 1.00 97.69 92 ILE A O 1
ATOM 698 N N . SER A 1 93 ? -11.483 -2.208 8.114 1.00 97.06 93 SER A N 1
ATOM 699 C CA . SER A 1 93 ? -12.285 -3.404 8.371 1.00 97.06 93 SER A CA 1
ATOM 700 C C . SER A 1 93 ? -13.739 -3.072 8.727 1.00 97.06 93 SER A C 1
ATOM 702 O O . SER A 1 93 ? -14.654 -3.708 8.203 1.00 97.06 93 SER A O 1
ATOM 704 N N . MET A 1 94 ? -13.986 -2.042 9.546 1.00 96.69 94 MET A N 1
ATOM 705 C CA . MET A 1 94 ? -15.342 -1.596 9.899 1.00 96.69 94 MET A CA 1
ATOM 706 C C . MET A 1 94 ? -16.096 -1.042 8.683 1.00 96.69 94 MET A C 1
ATOM 708 O O . MET A 1 94 ? -17.237 -1.423 8.428 1.00 96.69 94 MET A O 1
ATOM 712 N N . GLU A 1 95 ? -15.464 -0.156 7.915 1.00 96.31 95 GLU A N 1
ATOM 713 C CA . GLU A 1 95 ? -16.094 0.562 6.799 1.00 96.31 95 GLU A CA 1
ATOM 714 C C . GLU A 1 95 ? -16.388 -0.367 5.618 1.00 96.31 95 GLU A C 1
ATOM 716 O O . GLU A 1 95 ? -17.528 -0.458 5.153 1.00 96.31 95 GLU A O 1
ATOM 721 N N . LEU A 1 96 ? -15.384 -1.128 5.170 1.00 96.56 96 LEU A N 1
ATOM 722 C CA . LEU A 1 96 ? -15.584 -2.135 4.129 1.00 96.56 96 LEU A CA 1
ATOM 723 C C . LEU A 1 96 ? -16.478 -3.259 4.629 1.00 96.56 96 LEU A C 1
ATOM 725 O O . LEU A 1 96 ? -17.258 -3.812 3.862 1.00 96.56 96 LEU A O 1
ATOM 729 N N . GLY A 1 97 ? -16.401 -3.582 5.917 1.00 94.88 97 GLY A N 1
ATOM 730 C CA . GLY A 1 97 ? -17.216 -4.614 6.516 1.00 94.88 97 GLY A CA 1
ATOM 731 C C . GLY A 1 97 ? -18.701 -4.286 6.587 1.00 94.88 97 GLY A C 1
ATOM 732 O O . GLY A 1 97 ? -19.513 -5.205 6.477 1.00 94.88 97 GLY A O 1
ATOM 733 N N . SER A 1 98 ? -19.031 -3.003 6.736 1.00 94.81 98 SER A N 1
ATOM 734 C CA . SER A 1 98 ? -20.392 -2.467 6.675 1.00 94.81 98 SER A CA 1
ATOM 735 C C . SER A 1 98 ? -20.928 -2.451 5.237 1.00 94.81 98 SER A C 1
ATOM 737 O O . SER A 1 98 ? -22.061 -2.861 4.987 1.00 94.81 98 SER A O 1
ATOM 739 N N . LEU A 1 99 ? -20.097 -2.050 4.267 1.00 94.88 99 LEU A N 1
ATOM 740 C CA . LEU A 1 99 ? -20.493 -1.941 2.856 1.00 94.88 99 LEU A CA 1
ATOM 741 C C . LEU A 1 99 ? -20.516 -3.289 2.113 1.00 94.88 99 LEU A C 1
ATOM 743 O O . LEU A 1 99 ? -21.376 -3.510 1.260 1.00 94.88 99 LEU A O 1
ATOM 747 N N . PHE A 1 100 ? -19.581 -4.182 2.436 1.00 94.44 100 PHE A N 1
ATOM 748 C CA . PHE A 1 100 ? -19.332 -5.458 1.760 1.00 94.44 100 PHE A CA 1
ATOM 749 C C . PHE A 1 100 ? -19.150 -6.594 2.786 1.00 94.44 100 PHE A C 1
ATOM 751 O O . PHE A 1 100 ? -18.070 -7.181 2.906 1.00 94.44 100 PHE A O 1
ATOM 758 N N . PRO A 1 101 ? -20.200 -6.951 3.549 1.00 91.56 101 PRO A N 1
ATOM 759 C CA . PRO A 1 101 ? -20.101 -7.928 4.636 1.00 91.56 101 PRO A CA 1
ATOM 760 C C . PRO A 1 101 ? -19.661 -9.327 4.179 1.00 91.56 101 PRO A C 1
ATOM 762 O O . PRO A 1 101 ? -19.076 -10.063 4.966 1.00 91.56 101 PRO A O 1
ATOM 765 N N . SER A 1 102 ? -19.901 -9.689 2.915 1.00 89.62 102 SER A N 1
ATOM 766 C CA . SER A 1 102 ? -19.520 -10.985 2.341 1.00 89.62 102 SER A CA 1
ATOM 767 C C . SER A 1 102 ? -18.076 -11.060 1.840 1.00 89.62 102 SER A C 1
ATOM 769 O O . SER A 1 102 ? -17.633 -12.152 1.492 1.00 89.62 102 SER A O 1
ATOM 771 N N . ILE A 1 103 ? -17.357 -9.934 1.756 1.00 91.94 103 ILE A N 1
ATOM 772 C CA . ILE A 1 103 ? -15.962 -9.914 1.307 1.00 91.94 103 ILE A CA 1
ATOM 773 C C . ILE A 1 103 ? -15.061 -9.901 2.556 1.00 91.94 103 ILE A C 1
ATOM 775 O O . ILE A 1 103 ? -15.122 -8.959 3.356 1.00 91.94 103 ILE A O 1
ATOM 779 N N . PRO A 1 104 ? -14.253 -10.949 2.777 1.00 90.56 104 PRO A N 1
ATOM 780 C CA . PRO A 1 104 ? -13.323 -11.007 3.896 1.00 90.56 104 PRO A CA 1
ATOM 781 C C . PRO A 1 104 ? -12.130 -10.077 3.669 1.00 90.56 104 PRO A C 1
ATOM 783 O O . PRO A 1 104 ? -11.8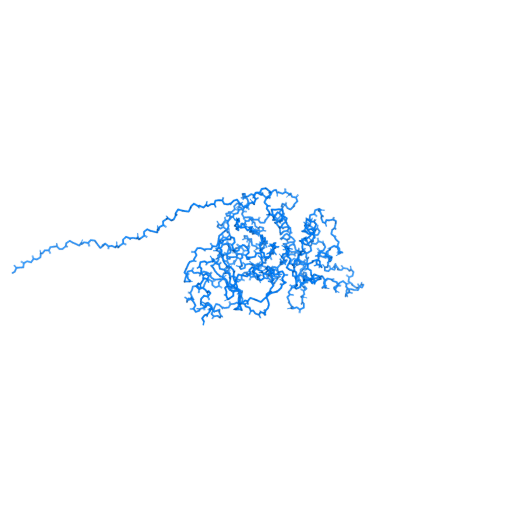70 -9.638 2.548 1.00 90.56 104 PRO A O 1
ATOM 786 N N . LEU A 1 105 ? -11.404 -9.790 4.746 1.00 91.69 105 LEU A N 1
ATOM 787 C CA . LEU A 1 105 ? -10.221 -8.938 4.747 1.00 91.69 105 LEU A CA 1
ATOM 788 C C . LEU A 1 105 ? -9.014 -9.758 5.203 1.00 91.69 105 LEU A C 1
ATOM 790 O O . LEU A 1 105 ? -9.068 -10.416 6.232 1.00 91.69 105 LEU A O 1
ATOM 794 N N . VAL A 1 106 ? -7.926 -9.702 4.446 1.00 91.62 106 VAL A N 1
ATOM 795 C CA . VAL A 1 106 ? -6.615 -10.229 4.820 1.00 91.62 106 VAL A CA 1
ATOM 796 C C . VAL A 1 106 ? -5.746 -9.038 5.192 1.00 91.62 106 VAL A C 1
ATOM 798 O O . VAL A 1 106 ? -5.402 -8.258 4.310 1.00 91.62 106 VAL A O 1
ATOM 801 N N . ALA A 1 107 ? -5.408 -8.880 6.471 1.00 91.69 107 ALA A N 1
ATOM 802 C CA . ALA A 1 107 ? -4.573 -7.768 6.928 1.00 91.69 107 ALA A CA 1
ATOM 803 C C . ALA A 1 107 ? -3.479 -8.210 7.899 1.00 91.69 107 ALA A C 1
ATOM 805 O O . ALA A 1 107 ? -3.559 -9.307 8.455 1.00 91.69 107 ALA A O 1
ATOM 806 N N . GLU A 1 108 ? -2.468 -7.366 8.082 1.00 88.00 108 GLU A N 1
ATOM 807 C CA . GLU A 1 108 ? -1.258 -7.678 8.841 1.00 88.00 108 GLU A CA 1
ATOM 808 C C . GLU A 1 108 ? -1.502 -7.978 10.325 1.00 88.00 108 GLU A C 1
ATOM 810 O O . GLU A 1 108 ? -1.013 -8.998 10.813 1.00 88.00 108 GLU A O 1
ATOM 815 N N . GLU A 1 109 ? -2.258 -7.127 11.022 1.00 88.31 109 GLU A N 1
ATOM 816 C CA . GLU A 1 109 ? -2.336 -7.132 12.486 1.00 88.31 109 GLU A CA 1
ATOM 817 C C . GLU A 1 109 ? -3.377 -8.110 13.042 1.00 88.31 109 GLU A C 1
ATOM 819 O O . GLU A 1 109 ? -4.351 -8.478 12.379 1.00 88.31 109 GLU A O 1
ATOM 824 N N . ASP A 1 110 ? -3.222 -8.458 14.317 1.00 89.25 110 ASP A N 1
ATOM 825 C CA . ASP A 1 110 ? -4.225 -9.144 15.128 1.00 89.25 110 ASP A CA 1
ATOM 826 C C . ASP A 1 110 ? -4.405 -8.436 16.484 1.00 89.25 110 ASP A C 1
ATOM 828 O O . ASP A 1 110 ? -3.559 -7.659 16.928 1.00 89.25 110 ASP A O 1
ATOM 832 N N . ALA A 1 111 ? -5.533 -8.668 17.158 1.00 89.75 111 ALA A N 1
ATOM 833 C CA . ALA A 1 111 ? -5.865 -7.943 18.383 1.00 89.75 111 ALA A CA 1
ATOM 834 C C . ALA A 1 111 ? -5.281 -8.570 19.665 1.00 89.75 111 ALA A C 1
ATOM 836 O O . ALA A 1 111 ? -5.606 -8.108 20.762 1.00 89.75 111 ALA A O 1
ATOM 837 N N . SER A 1 112 ? -4.424 -9.594 19.579 1.00 88.56 112 SER A N 1
ATOM 838 C CA . SER A 1 112 ? -3.873 -10.277 20.762 1.00 88.56 112 SER A CA 1
ATOM 839 C C . SER A 1 112 ? -3.048 -9.329 21.629 1.00 88.56 112 SER A C 1
ATOM 841 O O . SER A 1 112 ? -3.205 -9.321 22.846 1.00 88.56 112 SER A O 1
ATOM 843 N N . LEU A 1 113 ? -2.244 -8.460 21.009 1.00 85.94 113 LEU A N 1
ATOM 844 C CA . LEU A 1 113 ? -1.449 -7.456 21.722 1.00 85.94 113 LEU A CA 1
ATOM 845 C C . LEU A 1 113 ? -2.326 -6.446 22.479 1.00 85.94 113 LEU A C 1
ATOM 847 O O . LEU A 1 113 ? -2.014 -6.076 23.608 1.00 85.94 113 LEU A O 1
ATOM 851 N N . LEU A 1 114 ? -3.443 -6.025 21.874 1.00 88.06 114 LEU A N 1
ATOM 852 C CA . LEU A 1 114 ? -4.396 -5.106 22.503 1.00 88.06 114 LEU A CA 1
ATOM 853 C C . LEU A 1 114 ? -5.084 -5.749 23.712 1.00 88.06 114 LEU A C 1
ATOM 855 O O . LEU A 1 114 ? -5.319 -5.079 24.712 1.00 88.06 114 LEU A O 1
ATOM 859 N N . ARG A 1 115 ? -5.411 -7.044 23.626 1.00 89.38 115 ARG A N 1
ATOM 860 C CA . ARG A 1 115 ? -6.005 -7.798 24.740 1.00 89.38 115 ARG A CA 1
ATOM 861 C C . ARG A 1 115 ? -5.018 -7.995 25.879 1.00 89.38 115 ARG A C 1
ATOM 863 O O . ARG A 1 115 ? -5.372 -7.737 27.022 1.00 89.38 115 ARG A O 1
ATOM 870 N N . LEU A 1 116 ? -3.787 -8.377 25.556 1.00 86.75 116 LEU A N 1
ATOM 871 C CA . LEU A 1 116 ? -2.731 -8.571 26.541 1.00 86.75 116 LEU A CA 1
ATOM 872 C C . LEU A 1 116 ? -2.437 -7.269 27.306 1.00 86.75 116 LEU A C 1
ATOM 874 O O . LEU A 1 116 ? -2.395 -7.283 28.530 1.00 86.75 116 LEU A O 1
ATOM 878 N N . GLU A 1 117 ? -2.361 -6.123 26.619 1.00 85.94 117 GLU A N 1
ATOM 879 C CA . GLU A 1 117 ? -2.185 -4.815 27.277 1.00 85.94 117 GLU A CA 1
ATOM 880 C C . GLU A 1 117 ? -3.361 -4.434 28.191 1.00 85.94 117 GLU A C 1
ATOM 882 O O . GLU A 1 117 ? -3.157 -3.827 29.244 1.00 85.94 117 GLU A O 1
ATOM 887 N N . LEU A 1 118 ? -4.594 -4.799 27.821 1.00 85.94 118 LEU A N 1
ATOM 888 C CA . LEU A 1 118 ? -5.765 -4.602 28.680 1.00 85.94 118 LEU A CA 1
ATOM 889 C C . LEU A 1 118 ? -5.723 -5.488 29.931 1.00 85.94 118 LEU A C 1
ATOM 891 O O . LEU A 1 118 ? -6.102 -5.026 31.006 1.00 85.94 118 LEU A O 1
ATOM 895 N N . GLU A 1 119 ? -5.292 -6.742 29.791 1.00 85.75 119 GLU A N 1
ATOM 896 C CA . GLU A 1 119 ? -5.213 -7.716 30.885 1.00 85.75 119 GLU A CA 1
ATOM 897 C C . GLU A 1 119 ? -4.095 -7.369 31.882 1.00 85.75 119 GLU A C 1
ATOM 899 O O . GLU A 1 119 ? -4.322 -7.386 33.093 1.00 85.75 119 GLU A O 1
ATOM 904 N N . GLU A 1 120 ? -2.910 -6.994 31.392 1.00 82.88 120 GLU A N 1
ATOM 905 C CA . GLU A 1 120 ? -1.732 -6.690 32.220 1.00 82.88 120 GLU A CA 1
ATOM 906 C C . GLU A 1 120 ? -1.850 -5.372 33.001 1.00 82.88 120 GLU A C 1
ATOM 908 O O . GLU A 1 120 ? -1.184 -5.187 34.020 1.00 82.88 120 GLU A O 1
ATOM 913 N N . ARG A 1 121 ? -2.716 -4.451 32.564 1.00 73.38 121 ARG A N 1
ATOM 914 C CA . ARG A 1 121 ? -2.871 -3.123 33.178 1.00 73.38 121 ARG A CA 1
ATOM 915 C C . ARG A 1 121 ? -3.393 -3.125 34.615 1.00 73.38 121 ARG A C 1
ATOM 917 O O . ARG A 1 121 ? -3.146 -2.151 35.331 1.00 73.38 121 ARG A O 1
ATOM 924 N N . GLY A 1 122 ? -4.115 -4.165 35.040 1.00 63.50 122 GLY A N 1
ATOM 925 C CA . GLY A 1 122 ? -4.717 -4.241 36.378 1.00 63.50 122 GLY A CA 1
ATOM 926 C C . GLY A 1 122 ? -5.470 -2.961 36.798 1.00 63.50 122 GLY A C 1
ATOM 927 O O . GLY A 1 122 ? -5.942 -2.190 35.964 1.00 63.50 122 GLY A O 1
ATOM 928 N N . ASN A 1 123 ? -5.570 -2.705 38.109 1.00 59.00 123 ASN A N 1
ATOM 929 C CA . ASN A 1 123 ? -6.164 -1.468 38.650 1.00 59.00 123 ASN A CA 1
ATOM 930 C C . ASN A 1 123 ? -5.180 -0.277 38.711 1.00 59.00 123 ASN A C 1
ATOM 932 O O . ASN A 1 123 ? -5.605 0.843 38.983 1.00 59.00 123 ASN A O 1
ATOM 936 N N . GLU A 1 124 ? -3.880 -0.488 38.480 1.00 56.31 124 GLU A N 1
ATOM 937 C CA . GLU A 1 124 ? -2.827 0.529 38.676 1.00 56.31 124 GLU A CA 1
ATOM 938 C C . GLU A 1 124 ? -2.651 1.472 37.467 1.00 56.31 124 GLU A C 1
ATOM 940 O O . GLU A 1 124 ? -2.016 2.518 37.579 1.00 56.31 124 GLU A O 1
ATOM 945 N N . GLY A 1 125 ? -3.255 1.150 36.315 1.00 57.53 125 GLY A N 1
ATOM 946 C CA . GLY A 1 125 ? -3.169 1.937 35.077 1.00 57.53 125 GLY A CA 1
ATOM 947 C C . GLY A 1 125 ? -4.311 2.933 34.814 1.00 57.53 125 GLY A C 1
ATOM 948 O O . GLY A 1 125 ? -4.382 3.461 33.702 1.00 57.53 125 GLY A O 1
ATOM 949 N N . ALA A 1 126 ? -5.221 3.176 35.766 1.00 61.22 126 ALA A N 1
ATOM 950 C CA . ALA A 1 126 ? -6.471 3.922 35.533 1.00 61.22 126 ALA A CA 1
ATOM 951 C C . ALA A 1 126 ? -6.282 5.357 34.990 1.00 61.22 126 ALA A C 1
ATOM 953 O O . ALA A 1 126 ? -7.129 5.840 34.240 1.00 61.22 126 ALA A O 1
ATOM 954 N N . ASP A 1 127 ? -5.160 6.011 35.302 1.00 69.88 127 ASP A N 1
ATOM 955 C CA . ASP A 1 127 ? -4.906 7.409 34.925 1.00 69.88 127 ASP A CA 1
ATOM 956 C C . ASP A 1 127 ? -4.375 7.601 33.488 1.00 69.88 127 ASP A C 1
ATOM 958 O O . ASP A 1 127 ? -4.438 8.706 32.946 1.00 69.88 127 ASP A O 1
ATOM 962 N N . LYS A 1 128 ? -3.862 6.550 32.828 1.00 74.19 128 LYS A N 1
ATOM 963 C CA . LYS A 1 128 ? -3.367 6.614 31.434 1.00 74.19 128 LYS A CA 1
ATOM 964 C C . LYS A 1 128 ? -4.346 5.869 30.523 1.00 74.19 128 LYS A C 1
ATOM 966 O O . LYS A 1 128 ? -4.676 4.731 30.848 1.00 74.19 128 LYS A O 1
ATOM 971 N N . PRO A 1 129 ? -4.753 6.397 29.354 1.00 81.44 129 PRO A N 1
ATOM 972 C CA . PRO A 1 129 ? -5.597 5.641 28.426 1.00 81.44 129 PRO A CA 1
ATOM 973 C C . PRO A 1 129 ? -4.865 4.393 27.913 1.00 81.44 129 PRO A C 1
ATOM 975 O O . PRO A 1 129 ? -3.669 4.458 27.604 1.00 81.44 129 PRO A O 1
ATOM 978 N N . SER A 1 130 ? -5.579 3.266 27.832 1.00 86.31 130 SER A N 1
ATOM 979 C CA . SER A 1 130 ? -5.063 2.025 27.238 1.00 86.31 130 SER A CA 1
ATOM 980 C C . SER A 1 130 ? -4.767 2.189 25.750 1.00 86.31 130 SER A C 1
ATOM 982 O O . SER A 1 130 ? -5.283 3.106 25.099 1.00 86.31 130 SER A O 1
ATOM 984 N N . LEU A 1 131 ? -3.954 1.294 25.191 1.00 87.19 131 LEU A N 1
ATOM 985 C CA . LEU A 1 131 ? -3.588 1.330 23.777 1.00 87.19 131 LEU A CA 1
ATOM 986 C C . LEU A 1 131 ? -4.831 1.258 22.885 1.00 87.19 131 LEU A C 1
ATOM 988 O O . LEU A 1 131 ? -5.007 2.099 22.005 1.00 87.19 131 LEU A O 1
ATOM 992 N N . VAL A 1 132 ? -5.748 0.328 23.170 1.00 90.69 132 VAL A N 1
ATOM 993 C CA . VAL A 1 132 ? -7.013 0.225 22.428 1.00 90.69 132 VAL A CA 1
ATOM 994 C C . VAL A 1 132 ? -7.894 1.465 22.596 1.00 90.69 132 VAL A C 1
ATOM 996 O O . VAL A 1 132 ? -8.588 1.843 21.659 1.00 90.69 132 VAL A O 1
ATOM 999 N N . SER A 1 133 ? -7.844 2.155 23.742 1.00 90.69 133 SER A N 1
ATOM 1000 C CA . SER A 1 133 ? -8.588 3.408 23.926 1.00 90.69 133 SER A CA 1
ATOM 1001 C C . SER A 1 133 ? -8.029 4.516 23.033 1.00 90.69 133 SER A C 1
ATOM 1003 O O . SER A 1 133 ? -8.802 5.248 22.419 1.00 90.69 133 SER A O 1
ATOM 1005 N N . LYS A 1 134 ? -6.697 4.598 22.887 1.00 91.06 134 LYS A N 1
ATOM 1006 C CA . LYS A 1 134 ? -6.059 5.514 21.925 1.00 91.06 134 LYS A CA 1
ATOM 1007 C C . LYS A 1 134 ? -6.450 5.174 20.483 1.00 91.06 134 LYS A C 1
ATOM 1009 O O . LYS A 1 134 ? -6.688 6.082 19.690 1.00 91.06 134 LYS A O 1
ATOM 1014 N N . VAL A 1 135 ? -6.551 3.884 20.149 1.00 94.31 135 VAL A N 1
ATOM 1015 C CA . VAL A 1 135 ? -7.031 3.423 18.833 1.00 94.31 135 VAL A CA 1
ATOM 1016 C C . VAL A 1 135 ? -8.483 3.847 18.607 1.00 94.31 135 VAL A C 1
ATOM 1018 O O . VAL A 1 135 ? -8.775 4.470 17.591 1.00 94.31 135 VAL A O 1
ATOM 1021 N N . VAL A 1 136 ? -9.383 3.592 19.564 1.00 95.31 136 VAL A N 1
ATOM 1022 C CA . VAL A 1 136 ? -10.792 4.022 19.500 1.00 95.31 136 VAL A CA 1
ATOM 1023 C C . VAL A 1 136 ? -10.890 5.529 19.287 1.00 95.31 136 VAL A C 1
ATOM 1025 O O . VAL A 1 136 ? -11.636 5.965 18.414 1.00 95.31 136 VAL A O 1
ATOM 1028 N N . GLU A 1 137 ? -10.126 6.327 20.033 1.00 92.94 137 GLU A N 1
ATOM 1029 C CA . GLU A 1 137 ? -10.105 7.782 19.880 1.00 92.94 137 GLU A CA 1
ATOM 1030 C C . GLU A 1 137 ? -9.643 8.203 18.477 1.00 92.94 137 GLU A C 1
ATOM 1032 O O . GLU A 1 137 ? -10.291 9.033 17.837 1.00 92.94 137 GLU A O 1
ATOM 1037 N N . ALA A 1 138 ? -8.553 7.617 17.973 1.00 93.06 138 ALA A N 1
ATOM 1038 C CA . ALA A 1 138 ? -8.019 7.924 16.650 1.00 93.06 138 ALA A CA 1
ATOM 1039 C C . ALA A 1 138 ? -9.014 7.572 15.531 1.00 93.06 138 ALA A C 1
ATOM 1041 O O . ALA A 1 138 ? -9.255 8.393 14.645 1.00 93.06 138 ALA A O 1
ATOM 1042 N N . VAL A 1 139 ? -9.636 6.391 15.603 1.00 95.94 139 VAL A N 1
ATOM 1043 C CA . VAL A 1 139 ? -10.639 5.928 14.631 1.00 95.94 139 VAL A CA 1
ATOM 1044 C C . VAL A 1 139 ? -11.896 6.792 14.698 1.00 95.94 139 VAL A C 1
ATOM 1046 O O . VAL A 1 139 ? -12.381 7.244 13.664 1.00 95.94 139 VAL A O 1
ATOM 1049 N N . SER A 1 140 ? -12.384 7.109 15.902 1.00 95.31 140 SER A N 1
ATOM 1050 C CA . SER A 1 140 ? -13.599 7.913 16.106 1.00 95.31 140 SER A CA 1
ATOM 1051 C C . SER A 1 140 ? -13.535 9.286 15.437 1.00 95.31 140 SER A C 1
ATOM 1053 O O . SER A 1 140 ? -14.570 9.807 15.033 1.00 95.31 140 SER A O 1
ATOM 1055 N N . ARG A 1 141 ? -12.342 9.883 15.319 1.00 92.25 141 ARG A N 1
ATOM 1056 C CA . ARG A 1 141 ? -12.158 11.212 14.713 1.00 92.25 141 ARG A CA 1
ATOM 1057 C C . ARG A 1 141 ? -12.362 11.228 13.203 1.00 92.25 141 ARG A C 1
ATOM 1059 O O . ARG A 1 141 ? -12.714 12.272 12.665 1.00 92.25 141 ARG A O 1
ATOM 1066 N N . VAL A 1 142 ? -12.101 10.111 12.527 1.00 91.94 142 VAL A N 1
ATOM 1067 C CA . VAL A 1 142 ? -12.117 10.049 11.057 1.00 91.94 142 VAL A CA 1
ATOM 1068 C C . VAL A 1 142 ? -13.203 9.137 10.505 1.00 91.94 142 VAL A C 1
ATOM 1070 O O . VAL A 1 142 ? -13.580 9.305 9.351 1.00 91.94 142 VAL A O 1
ATOM 1073 N N . ALA A 1 143 ? -13.698 8.180 11.293 1.00 93.19 143 ALA A N 1
ATOM 1074 C CA . ALA A 1 143 ? -14.639 7.171 10.835 1.00 93.19 143 ALA A CA 1
ATOM 1075 C C . ALA A 1 143 ? -15.958 7.780 10.343 1.00 93.19 143 ALA A C 1
ATOM 1077 O O . ALA A 1 143 ? -16.475 8.740 10.923 1.00 93.19 143 ALA A O 1
ATOM 1078 N N . SER A 1 144 ? -16.507 7.202 9.272 1.00 91.62 144 SER A N 1
ATOM 1079 C CA . SER A 1 144 ? -17.755 7.669 8.679 1.00 91.62 144 SER A CA 1
ATOM 1080 C C . SER A 1 144 ? -18.939 7.504 9.641 1.00 91.62 144 SER A C 1
ATOM 1082 O O . SER A 1 144 ? -18.915 6.638 10.521 1.00 91.62 144 SER A O 1
ATOM 1084 N N . PRO A 1 145 ? -20.032 8.269 9.452 1.00 90.31 145 PRO A N 1
ATOM 1085 C CA . PRO A 1 145 ? -21.239 8.114 10.264 1.00 90.31 145 PRO A CA 1
ATOM 1086 C C . PRO A 1 145 ? -21.809 6.688 10.267 1.00 90.31 145 PRO A C 1
ATOM 1088 O O . PRO A 1 145 ? -22.468 6.301 11.226 1.00 90.31 145 PRO A O 1
ATOM 1091 N N . GLY A 1 146 ? -21.551 5.899 9.215 1.00 88.56 146 GLY A N 1
ATOM 1092 C CA . GLY A 1 146 ? -22.079 4.542 9.062 1.00 88.56 146 GLY A CA 1
ATOM 1093 C C . GLY A 1 146 ? -21.458 3.494 9.987 1.00 88.56 146 GLY A C 1
ATOM 1094 O O . GLY A 1 146 ? -21.993 2.392 10.078 1.00 88.56 146 GLY A O 1
ATOM 1095 N N . VAL A 1 147 ? -20.349 3.809 10.664 1.00 92.25 147 VAL A N 1
ATOM 1096 C CA . VAL A 1 147 ? -19.662 2.886 11.589 1.00 92.25 147 VAL A CA 1
ATOM 1097 C C . VAL A 1 147 ? -19.499 3.462 13.002 1.00 92.25 147 VAL A C 1
ATOM 1099 O O . VAL A 1 147 ? -18.780 2.907 13.829 1.00 92.25 147 VAL A O 1
ATOM 1102 N N . GLN A 1 148 ? -20.168 4.583 13.279 1.00 90.75 148 GLN A N 1
ATOM 1103 C CA . GLN A 1 148 ? -20.197 5.233 14.587 1.00 90.75 148 GLN A CA 1
ATOM 1104 C C . GLN A 1 148 ? -21.390 4.733 15.427 1.00 90.75 148 GLN A C 1
ATOM 1106 O O . GLN A 1 148 ? -22.435 4.401 14.861 1.00 90.75 148 GLN A O 1
ATOM 1111 N N . PRO A 1 149 ? -21.293 4.734 16.771 1.00 94.19 149 PRO A N 1
ATOM 1112 C CA . PRO A 1 149 ? -20.120 5.087 17.571 1.00 94.19 149 PRO A CA 1
ATOM 1113 C C . PRO A 1 149 ? -19.056 3.979 17.570 1.00 94.19 149 PRO A C 1
ATOM 1115 O O . PRO A 1 149 ? -19.376 2.792 17.630 1.00 94.19 149 PRO A O 1
ATOM 1118 N N . VAL A 1 150 ? -17.783 4.370 17.568 1.00 96.44 150 VAL A N 1
ATOM 1119 C CA . VAL A 1 150 ? -16.662 3.428 17.700 1.00 96.44 150 VAL A CA 1
ATOM 1120 C C . VAL A 1 150 ? -16.468 3.061 19.175 1.00 96.44 150 VAL A C 1
ATOM 1122 O O . VAL A 1 150 ? -16.444 3.921 20.053 1.00 96.44 150 VAL A O 1
ATOM 1125 N N . SER A 1 151 ? -16.315 1.769 19.460 1.00 96.94 151 SER A N 1
ATOM 1126 C CA . SER A 1 151 ? -16.105 1.226 20.807 1.00 96.94 151 SER A CA 1
ATOM 1127 C C . SER A 1 151 ? -14.893 0.293 20.847 1.00 96.94 151 SER A C 1
ATOM 1129 O O . SER A 1 151 ? -14.448 -0.200 19.811 1.00 96.94 151 SER A O 1
ATOM 1131 N N . ILE A 1 152 ? -14.386 -0.013 22.048 1.00 95.31 152 ILE A N 1
ATOM 1132 C CA . ILE A 1 152 ? -13.317 -1.015 22.226 1.00 95.31 152 ILE A CA 1
ATOM 1133 C C . ILE A 1 152 ? -13.725 -2.348 21.590 1.00 95.31 152 ILE A C 1
ATOM 1135 O O . ILE A 1 152 ? -12.952 -2.943 20.846 1.00 95.31 152 ILE A O 1
ATOM 1139 N N . LYS A 1 153 ? -14.968 -2.782 21.831 1.00 95.31 153 LYS A N 1
ATOM 1140 C CA . LYS A 1 153 ? -15.506 -4.022 21.270 1.00 95.31 153 LYS A CA 1
ATOM 1141 C C . LYS A 1 153 ? -15.470 -4.008 19.740 1.00 95.31 153 LYS A C 1
ATOM 1143 O O . LYS A 1 153 ? -14.927 -4.936 19.154 1.00 95.31 153 LYS A O 1
ATOM 1148 N N . SER A 1 154 ? -15.989 -2.951 19.109 1.00 95.56 154 SER A N 1
ATOM 1149 C CA . SER A 1 154 ? -16.032 -2.873 17.643 1.00 95.56 154 SER A CA 1
ATOM 1150 C C . SER A 1 154 ? -14.636 -2.813 17.020 1.00 95.56 154 SER A C 1
ATOM 1152 O O . SER A 1 154 ? -14.430 -3.400 15.966 1.00 95.56 154 SER A O 1
ATOM 1154 N N . VAL A 1 155 ? -13.668 -2.153 17.670 1.00 95.81 155 VAL A N 1
ATOM 1155 C CA . VAL A 1 155 ? -12.266 -2.125 17.212 1.00 95.81 155 VAL A CA 1
ATOM 1156 C C . VAL A 1 155 ? -11.641 -3.519 17.258 1.00 95.81 155 VAL A C 1
ATOM 1158 O O . VAL A 1 155 ? -11.057 -3.949 16.266 1.00 95.81 155 VAL A O 1
ATOM 1161 N N . LEU A 1 156 ? -11.783 -4.239 18.375 1.00 94.44 156 LEU A N 1
ATOM 1162 C CA . LEU A 1 156 ? -11.224 -5.588 18.520 1.00 94.44 156 LEU A CA 1
ATOM 1163 C C . LEU A 1 156 ? -11.862 -6.570 17.525 1.00 94.44 156 LEU A C 1
ATOM 1165 O O . LEU A 1 156 ? -11.143 -7.285 16.835 1.00 94.44 156 LEU A O 1
ATOM 1169 N N . GLU A 1 157 ? -13.193 -6.552 17.392 1.00 92.69 157 GLU A N 1
ATOM 1170 C CA . GLU A 1 157 ? -13.920 -7.391 16.425 1.00 92.69 157 GLU A CA 1
ATOM 1171 C C . GLU A 1 157 ? -13.515 -7.081 14.976 1.00 92.69 157 GLU A C 1
ATOM 1173 O O . GLU A 1 157 ? -13.374 -7.990 14.157 1.00 92.69 157 GLU A O 1
ATOM 1178 N N . ALA A 1 158 ? -13.290 -5.805 14.650 1.00 93.94 158 ALA A N 1
ATOM 1179 C CA . ALA A 1 158 ? -12.843 -5.396 13.326 1.00 93.94 158 ALA A CA 1
ATOM 1180 C C . ALA A 1 158 ? -11.422 -5.882 13.009 1.00 93.94 158 ALA A C 1
ATOM 1182 O O . ALA A 1 158 ? -11.170 -6.325 11.889 1.00 93.94 158 ALA A O 1
ATOM 1183 N N . ILE A 1 159 ? -10.502 -5.837 13.975 1.00 92.50 159 ILE A N 1
ATOM 1184 C CA . ILE A 1 159 ? -9.139 -6.357 13.800 1.00 92.50 159 ILE A CA 1
ATOM 1185 C C . ILE A 1 159 ? -9.165 -7.887 13.669 1.00 92.50 159 ILE A C 1
ATOM 1187 O O . ILE A 1 159 ? -8.537 -8.433 12.763 1.00 92.50 159 ILE A O 1
ATOM 1191 N N . ASP A 1 160 ? -9.948 -8.588 14.490 1.00 87.75 160 ASP A N 1
ATOM 1192 C CA . ASP A 1 160 ? -10.058 -10.051 14.415 1.00 87.75 160 ASP A CA 1
ATOM 1193 C C . ASP A 1 160 ? -10.689 -10.538 13.113 1.00 87.75 160 ASP A C 1
ATOM 1195 O O . ASP A 1 160 ? -10.294 -11.581 12.598 1.00 87.75 160 ASP A O 1
ATOM 1199 N N . ARG A 1 161 ? -11.631 -9.777 12.535 1.00 83.62 161 ARG A N 1
ATOM 1200 C CA . ARG A 1 161 ? -12.208 -10.086 11.215 1.00 83.62 161 ARG A CA 1
ATOM 1201 C C . ARG A 1 161 ? -11.127 -10.241 10.134 1.00 83.62 161 ARG A C 1
ATOM 1203 O O . ARG A 1 161 ? -11.369 -10.911 9.132 1.00 83.62 161 ARG A O 1
ATOM 1210 N N . SER A 1 162 ? -9.966 -9.622 10.343 1.00 73.50 162 SER A N 1
ATOM 1211 C CA . SER A 1 162 ? -8.804 -9.669 9.453 1.00 73.50 162 SER A CA 1
ATOM 1212 C C . SER A 1 162 ? -7.644 -10.564 9.910 1.00 73.50 162 SER A C 1
ATOM 1214 O O . SER A 1 162 ? -6.709 -10.787 9.131 1.00 73.50 162 SER A O 1
ATOM 1216 N N . GLY A 1 163 ? -7.709 -11.083 11.140 1.00 60.16 163 GLY A N 1
ATOM 1217 C CA . GLY A 1 163 ? -6.714 -11.970 11.743 1.00 60.16 163 GLY A CA 1
ATOM 1218 C C . GLY A 1 163 ? -7.065 -13.451 11.567 1.00 60.16 163 GLY A C 1
ATOM 1219 O O . GLY A 1 163 ? -8.205 -13.796 11.285 1.00 60.16 163 GLY A O 1
ATOM 1220 N N . GLU A 1 164 ? -6.055 -14.312 11.713 1.00 52.53 164 GLU A N 1
ATOM 1221 C CA . GLU A 1 164 ? -5.928 -15.782 11.543 1.00 52.53 164 GLU A CA 1
ATOM 1222 C C . GLU A 1 164 ? -7.144 -16.737 11.693 1.00 52.53 164 GLU A C 1
ATOM 1224 O O . GLU A 1 164 ? -7.041 -17.9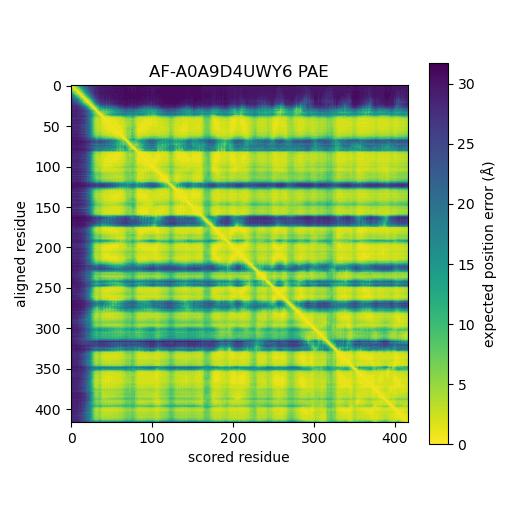10 11.339 1.00 52.53 164 GLU A O 1
ATOM 1229 N N . VAL A 1 165 ? -8.304 -16.288 12.169 1.00 45.47 165 VAL A N 1
ATOM 1230 C CA . VAL A 1 165 ? -9.481 -17.110 12.498 1.00 45.47 165 VAL A CA 1
ATOM 1231 C C . VAL A 1 165 ? -10.348 -17.461 11.280 1.00 45.47 165 VAL A C 1
ATOM 1233 O O . VAL A 1 165 ? -11.302 -18.227 11.402 1.00 45.47 165 VAL A O 1
ATOM 1236 N N . TYR A 1 166 ? -9.996 -17.008 10.076 1.00 44.41 166 TYR A N 1
ATOM 1237 C CA . TYR A 1 166 ? -10.379 -17.762 8.885 1.00 44.41 166 TYR A CA 1
ATOM 1238 C C . TYR A 1 166 ? -9.265 -18.762 8.582 1.00 44.41 166 TYR A C 1
ATOM 1240 O O . TYR A 1 166 ? -8.296 -18.395 7.911 1.00 44.41 166 TYR A O 1
ATOM 1248 N N . PRO A 1 167 ? -9.387 -20.041 9.003 1.00 43.75 167 PRO A N 1
ATOM 1249 C CA . PRO A 1 167 ? -8.716 -21.094 8.276 1.00 43.75 167 PRO A CA 1
ATOM 1250 C C . PRO A 1 167 ? -9.305 -21.016 6.876 1.00 43.75 167 PRO A C 1
ATOM 1252 O O . PRO A 1 167 ? -10.404 -21.512 6.624 1.00 43.75 167 PRO A O 1
ATOM 1255 N N . PHE A 1 168 ? -8.615 -20.322 5.971 1.00 51.00 168 PHE A N 1
ATOM 1256 C CA . PHE A 1 168 ? -8.832 -20.514 4.553 1.00 51.00 168 PHE A CA 1
ATOM 1257 C C . PHE A 1 168 ? -8.751 -22.023 4.381 1.00 51.00 168 PHE A C 1
ATOM 1259 O O . PHE A 1 168 ? -7.697 -22.598 4.679 1.00 51.00 168 PHE A O 1
ATOM 1266 N N . PRO A 1 169 ? -9.852 -22.705 4.027 1.00 44.94 169 PRO A N 1
ATOM 1267 C CA . PRO A 1 169 ? -9.751 -24.115 3.753 1.00 44.94 169 PRO A CA 1
ATOM 1268 C C . PRO A 1 169 ? -8.694 -24.198 2.663 1.00 44.94 169 PRO A C 1
ATOM 1270 O O . PRO A 1 169 ? -8.875 -23.611 1.596 1.00 44.94 169 PRO A O 1
ATOM 1273 N N . SER A 1 170 ? -7.599 -24.913 2.909 1.00 50.00 170 SER A N 1
ATOM 1274 C CA . SER A 1 170 ? -6.565 -25.190 1.902 1.00 50.00 170 SER A CA 1
ATOM 1275 C C . SER A 1 170 ? -7.145 -25.858 0.641 1.00 50.00 170 SER A C 1
ATOM 1277 O O . SER A 1 170 ? -6.455 -26.043 -0.354 1.00 50.00 170 SER A O 1
ATOM 1279 N N . THR A 1 171 ? -8.438 -26.191 0.675 1.00 48.50 171 THR A N 1
ATOM 1280 C CA . THR A 1 171 ? -9.256 -26.798 -0.364 1.00 48.50 171 THR A CA 1
ATOM 1281 C C . THR A 1 171 ? -10.235 -25.844 -1.066 1.00 48.50 171 THR A C 1
ATOM 1283 O O . THR A 1 171 ? -10.824 -26.251 -2.067 1.00 48.50 171 THR A O 1
ATOM 1286 N N . ARG A 1 172 ? -10.449 -24.599 -0.602 1.00 51.69 172 ARG A N 1
ATOM 1287 C CA . ARG A 1 172 ? -11.417 -23.665 -1.214 1.00 51.69 172 ARG A CA 1
ATOM 1288 C C . ARG A 1 172 ? -10.773 -22.327 -1.558 1.00 51.69 172 ARG A C 1
ATOM 1290 O O . ARG A 1 172 ? -10.631 -21.454 -0.709 1.00 51.69 172 ARG A O 1
ATOM 1297 N N . LYS A 1 173 ? -10.475 -22.149 -2.847 1.00 57.22 173 LYS A N 1
ATOM 1298 C CA . LYS A 1 173 ? -10.109 -20.853 -3.425 1.00 57.22 173 LYS A CA 1
ATOM 1299 C C . LYS A 1 173 ? -11.238 -19.855 -3.152 1.00 57.22 173 LYS A C 1
ATOM 1301 O O . LYS A 1 173 ? -12.387 -20.109 -3.522 1.00 57.22 173 LYS A O 1
ATOM 1306 N N . MET A 1 174 ? -10.936 -18.755 -2.466 1.00 65.12 174 MET A N 1
ATOM 1307 C CA . MET A 1 174 ? -11.910 -17.683 -2.285 1.00 65.12 174 MET A CA 1
ATOM 1308 C C . MET A 1 174 ? -12.188 -17.007 -3.622 1.00 65.12 174 MET A C 1
ATOM 1310 O O . MET A 1 174 ? -11.263 -16.695 -4.370 1.00 65.12 174 MET A O 1
ATOM 1314 N N . SER A 1 175 ? -13.467 -16.766 -3.909 1.00 80.38 175 SER A N 1
ATOM 1315 C CA . SER A 1 175 ? -13.856 -16.009 -5.096 1.00 80.38 175 SER A CA 1
ATOM 1316 C C . SER A 1 175 ? -13.552 -14.525 -4.930 1.00 80.38 175 SER A C 1
ATOM 1318 O O . SER A 1 175 ? -13.303 -13.864 -5.924 1.00 80.38 175 SER A O 1
ATOM 1320 N N . SER A 1 176 ? -13.544 -13.959 -3.716 1.00 91.38 176 SER A N 1
ATOM 1321 C CA . SER A 1 176 ? -13.151 -12.557 -3.503 1.00 91.38 176 SER A CA 1
ATOM 1322 C C . SER A 1 176 ? -12.644 -12.293 -2.088 1.00 91.38 176 SER A C 1
ATOM 1324 O O . SER A 1 176 ? -13.183 -12.865 -1.144 1.00 91.38 176 SER A O 1
ATOM 1326 N N . PHE A 1 177 ? -11.650 -11.417 -1.935 1.00 93.25 177 PHE A N 1
ATOM 1327 C CA . PHE A 1 177 ? -11.151 -10.945 -0.638 1.00 93.25 177 PHE A CA 1
ATOM 1328 C C . PHE A 1 177 ? -10.386 -9.622 -0.773 1.00 93.25 177 PHE A C 1
ATOM 1330 O O . PHE A 1 177 ? -9.767 -9.348 -1.802 1.00 93.25 177 PHE A O 1
ATOM 1337 N N . TRP A 1 178 ? -10.413 -8.809 0.279 1.00 96.44 178 TRP A N 1
ATOM 1338 C CA . TRP A 1 178 ? -9.565 -7.629 0.419 1.00 96.44 178 TRP A CA 1
ATOM 1339 C C . TRP A 1 178 ? -8.189 -8.017 0.966 1.00 96.44 178 TRP A C 1
ATOM 1341 O O . TRP A 1 178 ? -8.082 -8.935 1.776 1.00 96.44 178 TRP A O 1
ATOM 1351 N N . VAL A 1 179 ? -7.148 -7.294 0.565 1.00 96.31 179 VAL A N 1
ATOM 1352 C CA . VAL A 1 179 ? -5.783 -7.402 1.094 1.00 96.31 179 VAL A CA 1
ATOM 1353 C C . VAL A 1 179 ? -5.349 -6.023 1.574 1.00 96.31 179 VAL A C 1
ATOM 1355 O O . VAL A 1 179 ? -5.444 -5.065 0.805 1.00 96.31 179 VAL A O 1
ATOM 1358 N N . LEU A 1 180 ? -4.899 -5.921 2.822 1.00 97.00 180 LEU A N 1
ATOM 1359 C CA . LEU A 1 180 ? -4.541 -4.666 3.472 1.00 97.00 180 LEU A CA 1
ATOM 1360 C C . LEU A 1 180 ? -3.181 -4.757 4.159 1.00 97.00 180 LEU A C 1
ATOM 1362 O O . LEU A 1 180 ? -2.983 -5.588 5.040 1.00 97.00 180 LEU A O 1
ATOM 1366 N N . ASP A 1 181 ? -2.301 -3.829 3.810 1.00 96.00 181 ASP A N 1
ATOM 1367 C CA . ASP A 1 181 ? -1.203 -3.407 4.669 1.00 96.00 181 ASP A CA 1
ATOM 1368 C C . ASP A 1 181 ? -1.612 -2.075 5.322 1.00 96.00 181 ASP A C 1
ATOM 1370 O O . ASP A 1 181 ? -1.783 -1.074 4.605 1.00 96.00 181 ASP A O 1
ATOM 1374 N N . PRO A 1 182 ? -1.859 -2.042 6.645 1.00 95.25 182 PRO A N 1
ATOM 1375 C CA . PRO A 1 182 ? -2.281 -0.819 7.301 1.00 95.25 182 PRO A CA 1
ATOM 1376 C C . PRO A 1 182 ? -1.193 0.258 7.270 1.00 95.25 182 PRO A C 1
ATOM 1378 O O . PRO A 1 182 ? -1.549 1.428 7.124 1.00 95.25 182 PRO A O 1
ATOM 1381 N N . ILE A 1 183 ? 0.094 -0.104 7.377 1.00 93.50 183 ILE A N 1
ATOM 1382 C CA . ILE A 1 183 ? 1.247 0.806 7.293 1.00 93.50 183 ILE A CA 1
ATOM 1383 C C . ILE A 1 183 ? 2.470 0.043 6.753 1.00 93.50 183 ILE A C 1
ATOM 1385 O O . ILE A 1 183 ? 3.352 -0.385 7.497 1.00 93.50 183 ILE A O 1
ATOM 1389 N N . ASP A 1 184 ? 2.618 0.013 5.431 1.00 92.56 184 ASP A N 1
ATOM 1390 C CA . ASP A 1 184 ? 3.817 -0.513 4.790 1.00 92.56 184 ASP A CA 1
ATOM 1391 C C . ASP A 1 184 ? 4.988 0.429 5.091 1.00 92.56 184 ASP A C 1
ATOM 1393 O O . ASP A 1 184 ? 5.036 1.589 4.656 1.00 92.56 184 ASP A O 1
ATOM 1397 N N . GLY A 1 185 ? 5.954 -0.081 5.854 1.00 87.88 185 GLY A N 1
ATOM 1398 C CA . GLY A 1 185 ? 7.101 0.686 6.323 1.00 87.88 185 GLY A CA 1
ATOM 1399 C C . GLY A 1 185 ? 6.892 1.371 7.676 1.00 87.88 185 GLY A C 1
ATOM 1400 O O . GLY A 1 185 ? 7.356 2.502 7.846 1.00 87.88 185 GLY A O 1
ATOM 1401 N N . THR A 1 186 ? 6.295 0.693 8.667 1.00 85.75 186 THR A N 1
ATOM 1402 C CA . THR A 1 186 ? 6.105 1.201 10.046 1.00 85.75 186 THR A CA 1
ATOM 1403 C C . THR A 1 186 ? 7.383 1.768 10.668 1.00 85.75 186 THR A C 1
ATOM 1405 O O . THR A 1 186 ? 7.353 2.787 11.353 1.00 85.75 186 THR A O 1
ATOM 1408 N N . ARG A 1 187 ? 8.562 1.209 10.364 1.00 82.25 187 ARG A N 1
ATOM 1409 C CA . ARG A 1 187 ? 9.840 1.809 10.794 1.00 82.25 187 ARG A CA 1
ATOM 1410 C C . ARG A 1 187 ? 10.016 3.243 10.282 1.00 82.25 187 ARG A C 1
ATOM 1412 O O . ARG A 1 187 ? 10.442 4.105 11.039 1.00 82.25 187 ARG A O 1
ATOM 1419 N N . GLY A 1 188 ? 9.665 3.509 9.026 1.00 80.62 188 GLY A N 1
ATOM 1420 C CA . GLY A 1 188 ? 9.707 4.856 8.459 1.00 80.62 188 GLY A CA 1
ATOM 1421 C C . GLY A 1 188 ? 8.647 5.782 9.044 1.00 80.62 188 GLY A C 1
ATOM 1422 O O . GLY A 1 188 ? 8.915 6.959 9.273 1.00 80.62 188 GLY A O 1
ATOM 1423 N N . PHE A 1 189 ? 7.468 5.242 9.356 1.00 85.12 189 PHE A N 1
ATOM 1424 C CA . PHE A 1 189 ? 6.439 5.969 10.097 1.00 85.12 189 PHE A CA 1
ATOM 1425 C C . PHE A 1 189 ? 6.969 6.473 11.451 1.00 85.12 189 PHE A C 1
ATOM 1427 O O . PHE A 1 189 ? 6.785 7.643 11.789 1.00 85.12 189 PHE A O 1
ATOM 1434 N N . VAL A 1 190 ? 7.677 5.602 12.174 1.00 82.81 190 VAL A N 1
ATOM 1435 C CA . VAL A 1 190 ? 8.223 5.841 13.515 1.00 82.81 190 VAL A CA 1
ATOM 1436 C C . VAL A 1 190 ? 9.456 6.742 13.523 1.00 82.81 190 VAL A C 1
ATOM 1438 O O . VAL A 1 190 ? 9.557 7.626 14.369 1.00 82.81 190 VAL A O 1
ATOM 1441 N N . GLU A 1 191 ? 10.399 6.527 12.602 1.00 78.06 191 GLU A N 1
ATOM 1442 C CA . GLU A 1 191 ? 11.618 7.341 12.490 1.00 78.06 191 GLU A CA 1
ATOM 1443 C C . GLU A 1 191 ? 11.304 8.817 12.216 1.00 78.06 191 GLU A C 1
ATOM 1445 O O . GLU A 1 191 ? 12.041 9.703 12.648 1.00 78.06 191 GLU A O 1
ATOM 1450 N N . GLY A 1 192 ? 10.200 9.089 11.519 1.00 74.44 192 GLY A N 1
ATOM 1451 C CA . GLY A 1 192 ? 9.783 10.446 11.216 1.00 74.44 192 GLY A CA 1
ATOM 1452 C C . GLY A 1 192 ? 10.626 11.113 10.135 1.00 74.44 192 GLY A C 1
ATOM 1453 O O . GLY A 1 192 ? 11.214 10.459 9.272 1.00 74.44 192 GLY A O 1
ATOM 1454 N N . GLY A 1 193 ? 10.617 12.449 10.156 1.00 74.88 193 GLY A N 1
ATOM 1455 C CA . GLY A 1 193 ? 11.272 13.282 9.149 1.00 74.88 193 GLY A CA 1
ATOM 1456 C C . GLY A 1 193 ? 10.858 12.896 7.729 1.00 74.88 193 GLY A C 1
ATOM 1457 O O . GLY A 1 193 ? 9.670 12.826 7.407 1.00 74.88 193 GLY A O 1
ATOM 1458 N N . ASP A 1 194 ? 11.871 12.586 6.933 1.00 70.62 194 ASP A N 1
ATOM 1459 C CA . ASP A 1 194 ? 11.799 12.288 5.509 1.00 70.62 194 ASP A CA 1
ATOM 1460 C C . ASP A 1 194 ? 11.369 10.826 5.215 1.00 70.62 194 ASP A C 1
ATOM 1462 O O . ASP A 1 194 ? 11.132 10.452 4.080 1.00 70.62 194 ASP A O 1
ATOM 1466 N N . SER A 1 195 ? 11.213 9.939 6.198 1.00 77.88 195 SER A N 1
ATOM 1467 C CA . SER A 1 195 ? 10.843 8.546 5.892 1.00 77.88 195 SER A CA 1
ATOM 1468 C C . SER A 1 195 ? 9.373 8.393 5.428 1.00 77.88 195 SER A C 1
ATOM 1470 O O . SER A 1 195 ? 8.435 8.857 6.096 1.00 77.88 195 SER A O 1
ATOM 1472 N N . LEU A 1 196 ? 9.162 7.695 4.299 1.00 81.94 196 LEU A N 1
ATOM 1473 C CA . LEU A 1 196 ? 7.835 7.321 3.778 1.00 81.94 196 LEU A CA 1
ATOM 1474 C C . LEU A 1 196 ? 7.283 6.048 4.406 1.00 81.94 196 LEU A C 1
ATOM 1476 O O . LEU A 1 196 ? 8.021 5.115 4.729 1.00 81.94 196 LEU A O 1
ATOM 1480 N N . TYR A 1 197 ? 5.955 6.016 4.446 1.00 89.44 197 TYR A N 1
ATOM 1481 C CA . TYR A 1 197 ? 5.126 4.839 4.651 1.00 89.44 197 TYR A CA 1
ATOM 1482 C C . TYR A 1 197 ? 3.938 4.895 3.685 1.00 89.44 197 TYR A C 1
ATOM 1484 O O . TYR A 1 197 ? 3.601 5.975 3.176 1.00 89.44 197 TYR A O 1
ATOM 1492 N N . VAL A 1 198 ? 3.315 3.745 3.439 1.00 93.81 198 VAL A N 1
ATOM 1493 C CA . VAL A 1 198 ? 2.168 3.611 2.535 1.00 93.81 198 VAL A CA 1
ATOM 1494 C C . VAL A 1 198 ? 1.054 2.832 3.215 1.00 93.81 198 VAL A C 1
ATOM 1496 O O . VAL A 1 198 ? 1.305 1.831 3.862 1.00 93.81 198 VAL A O 1
ATOM 1499 N N . ILE A 1 199 ? -0.187 3.263 3.034 1.00 96.81 199 ILE A N 1
ATOM 1500 C CA . ILE A 1 199 ? -1.367 2.459 3.369 1.00 96.81 199 ILE A CA 1
ATOM 1501 C C . ILE A 1 199 ? -1.770 1.733 2.092 1.00 96.81 199 ILE A C 1
ATOM 1503 O O . ILE A 1 199 ? -2.085 2.406 1.111 1.00 96.81 199 ILE A O 1
ATOM 1507 N N . GLY A 1 200 ? -1.742 0.402 2.067 1.00 97.94 200 GLY A N 1
ATOM 1508 C CA . GLY A 1 200 ? -1.977 -0.384 0.854 1.00 97.94 200 GLY A CA 1
ATOM 1509 C C . GLY A 1 200 ? -3.239 -1.225 0.937 1.00 97.94 200 GLY A C 1
ATOM 1510 O O . GLY A 1 200 ? -3.286 -2.165 1.714 1.00 97.94 200 GLY A O 1
ATOM 1511 N N . LEU A 1 201 ? -4.238 -0.952 0.100 1.00 98.69 201 LEU A N 1
ATOM 1512 C CA . LEU A 1 201 ? -5.482 -1.724 0.034 1.00 98.69 201 LEU A CA 1
ATOM 1513 C C . LEU A 1 201 ? -5.694 -2.287 -1.373 1.00 98.69 201 LEU A C 1
ATOM 1515 O O . LEU A 1 201 ? -5.445 -1.615 -2.372 1.00 98.69 201 LEU A O 1
ATOM 1519 N N . SER A 1 202 ? -6.165 -3.524 -1.486 1.00 98.31 202 SER A N 1
ATOM 1520 C CA . SER A 1 202 ? -6.494 -4.157 -2.769 1.00 98.31 202 SER A CA 1
ATOM 1521 C C . SER A 1 202 ? -7.670 -5.099 -2.666 1.00 98.31 202 SER A C 1
ATOM 1523 O O . SER A 1 202 ? -7.893 -5.695 -1.618 1.00 98.31 202 SER A O 1
ATOM 1525 N N . LEU A 1 203 ? -8.376 -5.282 -3.778 1.00 98.00 203 LEU A N 1
ATOM 1526 C CA . LEU A 1 203 ? -9.397 -6.314 -3.918 1.00 98.00 203 LEU A CA 1
ATOM 1527 C C . LEU A 1 203 ? -8.892 -7.395 -4.870 1.00 98.00 203 LEU A C 1
ATOM 1529 O O . LEU A 1 203 ? -8.456 -7.102 -5.987 1.00 98.00 203 LEU A O 1
ATOM 1533 N N . VAL A 1 204 ? -8.997 -8.645 -4.438 1.00 95.81 204 VAL A N 1
ATOM 1534 C CA . VAL A 1 204 ? -8.747 -9.830 -5.254 1.00 95.81 204 VAL A CA 1
ATOM 1535 C C . VAL A 1 204 ? -10.080 -10.488 -5.574 1.00 95.81 204 VAL A C 1
ATOM 1537 O O . VAL A 1 204 ? -10.886 -10.697 -4.671 1.00 95.81 204 VAL A O 1
ATOM 1540 N N . VAL A 1 205 ? -10.309 -10.832 -6.842 1.00 94.06 205 VAL A N 1
ATOM 1541 C CA . VAL A 1 205 ? -11.483 -11.578 -7.312 1.00 94.06 205 VAL A CA 1
ATOM 1542 C C . VAL A 1 205 ? -11.047 -12.690 -8.259 1.00 94.06 205 VAL A C 1
ATOM 1544 O O . VAL A 1 205 ? -10.253 -12.465 -9.166 1.00 94.06 205 VAL A O 1
ATOM 1547 N N . ASP A 1 206 ? -11.507 -13.912 -8.004 1.00 91.31 206 ASP A N 1
ATOM 1548 C CA . ASP A 1 206 ? -11.175 -15.145 -8.726 1.00 91.31 206 ASP A CA 1
ATOM 1549 C C . ASP A 1 206 ? -9.660 -15.377 -8.891 1.00 91.31 206 ASP A C 1
ATOM 1551 O O . ASP A 1 206 ? -9.163 -15.947 -9.866 1.00 91.31 206 ASP A O 1
ATOM 1555 N N . GLY A 1 207 ? -8.905 -14.958 -7.872 1.00 90.25 207 GLY A N 1
ATOM 1556 C CA . GLY A 1 207 ? -7.446 -15.013 -7.832 1.00 90.25 207 GLY A CA 1
ATOM 1557 C C . GLY A 1 207 ? -6.748 -13.960 -8.694 1.00 90.25 207 GLY A C 1
ATOM 1558 O O . GLY A 1 207 ? -5.589 -14.149 -9.056 1.00 90.25 207 GLY A O 1
ATOM 1559 N N . LYS A 1 208 ? -7.442 -12.876 -9.049 1.00 94.25 208 LYS A N 1
ATOM 1560 C CA . LYS A 1 208 ? -6.905 -11.729 -9.784 1.00 94.25 208 LYS A CA 1
ATOM 1561 C C . LYS A 1 208 ? -7.029 -10.458 -8.964 1.00 94.25 208 LYS A C 1
ATOM 1563 O O . LYS A 1 208 ? -8.094 -10.184 -8.427 1.00 94.25 208 LYS A O 1
ATOM 1568 N N . VAL A 1 209 ? -5.965 -9.664 -8.880 1.00 96.88 209 VAL A N 1
ATOM 1569 C CA . VAL A 1 209 ? -6.035 -8.345 -8.233 1.00 96.88 209 VAL A CA 1
ATOM 1570 C C . VAL A 1 209 ? -6.802 -7.418 -9.179 1.00 96.88 209 VAL A C 1
ATOM 1572 O O . VAL A 1 209 ? -6.333 -7.156 -10.286 1.00 96.88 209 VAL A O 1
ATOM 1575 N N . VAL A 1 210 ? -8.003 -6.971 -8.807 1.00 96.81 210 VAL A N 1
ATOM 1576 C CA . VAL A 1 210 ? -8.899 -6.211 -9.707 1.00 96.81 210 VAL A CA 1
ATOM 1577 C C . VAL A 1 210 ? -8.832 -4.700 -9.503 1.00 96.81 210 VAL A C 1
ATOM 1579 O O . VAL A 1 210 ? -9.053 -3.952 -10.453 1.00 96.81 210 VAL A O 1
ATOM 1582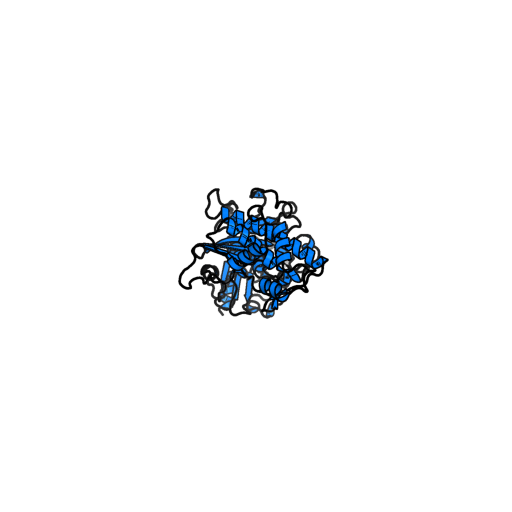 N N . LEU A 1 211 ? -8.483 -4.249 -8.298 1.00 97.12 211 LEU A N 1
ATOM 1583 C CA . LEU A 1 211 ? -8.188 -2.849 -7.989 1.00 97.12 211 LEU A CA 1
ATOM 1584 C C . LEU A 1 211 ? -7.186 -2.746 -6.836 1.00 97.12 211 LEU A C 1
ATOM 1586 O O . LEU A 1 211 ? -7.064 -3.669 -6.025 1.00 97.12 211 LEU A O 1
ATOM 1590 N N . GLY A 1 212 ? -6.500 -1.609 -6.763 1.00 98.06 212 GLY A N 1
ATOM 1591 C CA . GLY A 1 212 ? -5.583 -1.256 -5.686 1.00 98.06 212 GLY A CA 1
ATOM 1592 C C . GLY A 1 212 ? -5.622 0.238 -5.385 1.00 98.06 212 GLY A C 1
ATOM 1593 O O . GLY A 1 212 ? -5.832 1.058 -6.281 1.00 98.06 212 GLY A O 1
ATOM 1594 N N . VAL A 1 213 ? -5.431 0.589 -4.117 1.00 98.06 213 VAL A N 1
ATOM 1595 C CA . VAL A 1 213 ? -5.344 1.964 -3.623 1.00 98.06 213 VAL A CA 1
ATOM 1596 C C . VAL A 1 213 ? -4.164 2.056 -2.659 1.00 98.06 213 VAL A C 1
ATOM 1598 O O . VAL A 1 213 ? -4.049 1.244 -1.743 1.00 98.06 213 VAL A O 1
ATOM 1601 N N . MET A 1 214 ? -3.292 3.040 -2.862 1.00 97.69 214 MET A N 1
ATOM 1602 C CA . MET A 1 214 ? -2.182 3.361 -1.969 1.00 97.69 214 MET A CA 1
ATOM 1603 C C . MET A 1 214 ? -2.309 4.799 -1.466 1.00 97.69 214 MET A C 1
ATOM 1605 O O . MET A 1 214 ? -2.364 5.734 -2.266 1.00 97.69 214 MET A O 1
ATOM 1609 N N . GLY A 1 215 ? -2.338 4.980 -0.149 1.00 95.06 215 GLY A N 1
ATOM 1610 C CA . GLY A 1 215 ? -2.235 6.288 0.497 1.00 95.06 215 GLY A CA 1
ATOM 1611 C C . GLY A 1 215 ? -0.791 6.582 0.882 1.00 95.06 215 GLY A C 1
ATOM 1612 O O . GLY A 1 215 ? -0.188 5.794 1.605 1.00 95.06 215 GLY A O 1
ATOM 1613 N N . CYS A 1 216 ? -0.247 7.717 0.437 1.00 91.56 216 CYS A N 1
ATOM 1614 C CA . CYS A 1 216 ? 1.124 8.161 0.705 1.00 91.56 216 CYS A CA 1
ATOM 1615 C C . CYS A 1 216 ? 1.108 9.527 1.429 1.00 91.56 216 CYS A C 1
ATOM 1617 O O . CYS A 1 216 ? 1.394 10.554 0.800 1.00 91.56 216 CYS A O 1
ATOM 1619 N N . PRO A 1 217 ? 0.775 9.597 2.735 1.00 88.38 217 PRO A N 1
ATOM 1620 C CA . PRO A 1 217 ? 0.478 10.871 3.403 1.00 88.38 217 PRO A CA 1
ATOM 1621 C C . PRO A 1 217 ? 1.720 11.745 3.609 1.00 88.38 217 PRO A C 1
ATOM 1623 O O . PRO A 1 217 ? 1.643 12.969 3.595 1.00 88.38 217 PRO A O 1
ATOM 1626 N N . CYS A 1 218 ? 2.893 11.124 3.762 1.00 81.69 218 CYS A N 1
ATOM 1627 C CA . CYS A 1 218 ? 4.156 11.836 3.974 1.00 81.69 218 CYS A CA 1
ATOM 1628 C C . CYS A 1 218 ? 4.892 12.214 2.688 1.00 81.69 218 CYS A C 1
ATOM 1630 O O . CYS A 1 21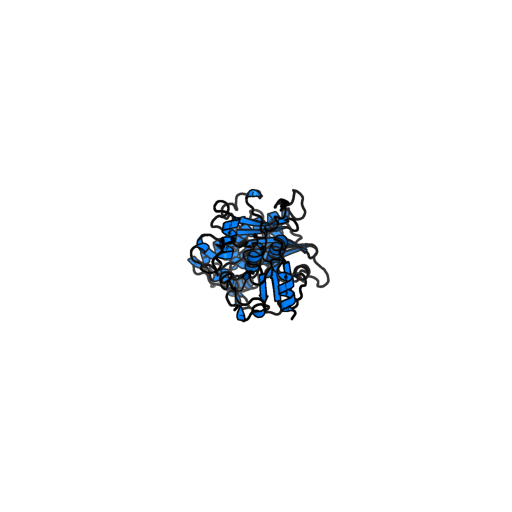8 ? 5.996 12.751 2.749 1.00 81.69 218 CYS A O 1
ATOM 1632 N N . LEU A 1 219 ? 4.295 11.984 1.521 1.00 82.19 219 LEU A N 1
ATOM 1633 C CA . LEU A 1 219 ? 4.831 12.510 0.276 1.00 82.19 219 LEU A CA 1
ATOM 1634 C C . LEU A 1 219 ? 4.326 13.947 0.090 1.00 82.19 219 LEU A C 1
ATOM 1636 O O . LEU A 1 219 ? 3.289 14.165 -0.524 1.00 82.19 219 LEU A O 1
ATOM 1640 N N . THR A 1 220 ? 5.023 14.924 0.673 1.00 75.56 220 THR A N 1
ATOM 1641 C CA . THR A 1 220 ? 4.600 16.339 0.721 1.00 75.56 220 THR A CA 1
ATOM 1642 C C . THR A 1 220 ? 5.710 17.277 0.269 1.00 75.56 220 THR A C 1
ATOM 1644 O O . THR A 1 220 ? 6.878 16.927 0.409 1.00 75.56 220 THR A O 1
ATOM 1647 N N . ARG A 1 221 ? 5.358 18.509 -0.151 1.00 69.75 221 ARG A N 1
ATOM 1648 C CA . ARG A 1 221 ? 6.314 19.582 -0.510 1.00 69.75 221 ARG A CA 1
ATOM 1649 C C . ARG A 1 221 ? 7.288 19.961 0.598 1.00 69.75 221 ARG A C 1
ATOM 1651 O O . ARG A 1 221 ? 8.439 20.269 0.310 1.00 69.75 221 ARG A O 1
ATOM 1658 N N . ALA A 1 222 ? 6.855 19.913 1.853 1.00 62.94 222 ALA A N 1
ATOM 1659 C CA . ALA A 1 222 ? 7.715 20.227 2.990 1.00 62.94 222 ALA A CA 1
ATOM 1660 C C . ALA A 1 222 ? 8.852 19.203 3.139 1.00 62.94 222 ALA A C 1
ATOM 1662 O O . ALA A 1 222 ? 10.002 19.598 3.317 1.00 62.94 222 ALA A O 1
ATOM 1663 N N . ASN A 1 223 ? 8.558 17.917 2.924 1.00 61.12 223 ASN A N 1
ATOM 1664 C CA . ASN A 1 223 ? 9.571 16.859 2.881 1.00 61.12 223 ASN A CA 1
ATOM 1665 C C . ASN A 1 223 ? 10.476 16.951 1.624 1.00 61.12 223 ASN A C 1
ATOM 1667 O O . ASN A 1 223 ? 11.436 16.196 1.495 1.00 61.12 223 ASN A O 1
ATOM 1671 N N . MET A 1 224 ? 10.199 17.878 0.689 1.00 54.97 224 MET A N 1
ATOM 1672 C CA . MET A 1 224 ? 10.971 18.092 -0.551 1.00 54.97 224 MET A CA 1
ATOM 1673 C C . MET A 1 224 ? 12.100 19.118 -0.431 1.00 54.97 224 MET A C 1
ATOM 1675 O O . MET A 1 224 ? 12.962 19.156 -1.306 1.00 54.97 224 MET A O 1
ATOM 1679 N N . ALA A 1 225 ? 12.125 19.965 0.603 1.00 51.00 225 ALA A N 1
ATOM 1680 C CA . ALA A 1 225 ? 13.077 21.080 0.660 1.00 51.00 225 ALA A CA 1
ATOM 1681 C C . ALA A 1 225 ? 14.494 20.673 1.120 1.00 51.00 225 ALA A C 1
ATOM 1683 O O . ALA A 1 225 ? 15.462 21.363 0.804 1.00 51.00 225 ALA A O 1
ATOM 1684 N N . SER A 1 226 ? 14.630 19.564 1.853 1.00 50.06 226 SER A N 1
ATOM 1685 C CA . SER A 1 226 ? 15.863 19.182 2.566 1.00 50.06 226 SER A CA 1
ATOM 1686 C C . SER A 1 226 ? 16.587 17.950 2.016 1.00 50.06 226 SER A C 1
ATOM 1688 O O . SER A 1 226 ? 17.709 17.671 2.438 1.00 50.06 226 SER A O 1
ATOM 1690 N N . SER A 1 227 ? 15.996 17.205 1.078 1.00 51.66 227 SER A N 1
ATOM 1691 C CA . SER A 1 227 ? 16.467 15.853 0.758 1.00 51.66 227 SER A CA 1
ATOM 1692 C C . SER A 1 227 ? 17.389 15.788 -0.476 1.00 51.66 227 SER A C 1
ATOM 1694 O O . SER A 1 227 ? 17.012 16.102 -1.607 1.00 51.66 227 SER A O 1
ATOM 1696 N N . VAL A 1 228 ? 18.639 15.342 -0.277 1.00 49.75 228 VAL A N 1
ATOM 1697 C CA . VAL A 1 228 ? 19.569 14.967 -1.370 1.00 49.75 228 VAL A CA 1
ATOM 1698 C C . VAL A 1 228 ? 19.142 13.638 -2.018 1.00 49.75 228 VAL A C 1
ATOM 1700 O O . VAL A 1 228 ? 19.388 13.424 -3.206 1.00 49.75 228 VAL A O 1
ATOM 1703 N N . SER A 1 229 ? 18.436 12.800 -1.254 1.00 52.12 229 SER A N 1
ATOM 1704 C CA . SER A 1 229 ? 17.959 11.456 -1.593 1.00 52.12 229 SER A CA 1
ATOM 1705 C C . SER A 1 229 ? 16.485 11.445 -1.998 1.00 52.12 229 SER A C 1
ATOM 1707 O O . SER A 1 229 ? 15.695 12.195 -1.447 1.00 52.12 229 SER A O 1
ATOM 1709 N N . GLY A 1 230 ? 16.085 10.613 -2.966 1.00 61.03 230 GLY A N 1
ATOM 1710 C CA . GLY A 1 230 ? 14.686 10.548 -3.432 1.00 61.03 230 GLY A CA 1
ATOM 1711 C C . GLY A 1 230 ? 14.238 11.684 -4.368 1.00 61.03 230 GLY A C 1
ATOM 1712 O O . GLY A 1 230 ? 13.078 11.714 -4.779 1.00 61.03 230 GLY A O 1
ATOM 1713 N N . LYS A 1 231 ? 15.155 12.573 -4.786 1.00 67.00 231 LYS A N 1
ATOM 1714 C CA . LYS A 1 231 ? 14.892 13.702 -5.707 1.00 67.00 231 LYS A CA 1
ATOM 1715 C C . LYS A 1 231 ? 14.103 13.316 -6.952 1.00 67.00 231 LYS A C 1
ATOM 1717 O O . LYS A 1 231 ? 13.248 14.075 -7.389 1.00 67.00 231 LYS A O 1
ATOM 1722 N N . ARG A 1 232 ? 14.383 12.147 -7.530 1.00 75.12 232 ARG A N 1
ATOM 1723 C CA . ARG A 1 232 ? 13.717 11.690 -8.753 1.00 75.12 232 ARG A CA 1
ATOM 1724 C C . ARG A 1 232 ? 12.261 11.300 -8.516 1.00 75.12 232 ARG A C 1
ATOM 1726 O O . ARG A 1 232 ? 11.420 11.667 -9.330 1.00 75.12 232 ARG A O 1
ATOM 1733 N N . LEU A 1 233 ? 11.958 10.607 -7.414 1.00 75.81 233 LEU A N 1
ATOM 1734 C CA . LEU A 1 233 ? 10.583 10.272 -7.025 1.00 75.81 233 LEU A CA 1
ATOM 1735 C C . LEU A 1 233 ? 9.755 11.550 -6.878 1.00 75.81 233 LEU A C 1
ATOM 1737 O O . LEU A 1 233 ? 8.728 11.712 -7.529 1.00 75.81 233 LEU A O 1
ATOM 1741 N N . ILE A 1 234 ? 10.288 12.483 -6.097 1.00 73.38 234 ILE A N 1
ATOM 1742 C CA . ILE A 1 234 ? 9.708 13.796 -5.831 1.00 73.38 234 ILE A CA 1
ATOM 1743 C C . ILE A 1 234 ? 9.496 14.600 -7.122 1.00 73.38 234 ILE A C 1
ATOM 1745 O O . ILE A 1 234 ? 8.369 14.980 -7.431 1.00 73.38 234 ILE A O 1
ATOM 1749 N N . TRP A 1 235 ? 10.551 14.797 -7.915 1.00 75.50 235 TRP A N 1
ATOM 1750 C CA . TRP A 1 235 ? 10.489 15.540 -9.175 1.00 75.50 235 TRP A CA 1
ATOM 1751 C C . TRP A 1 235 ? 9.473 14.940 -10.151 1.00 75.50 235 TRP A C 1
ATOM 1753 O O . TRP A 1 235 ? 8.793 15.662 -10.881 1.00 75.50 235 TRP A O 1
ATOM 1763 N N . THR A 1 236 ? 9.359 13.609 -10.169 1.00 79.69 236 THR A N 1
ATOM 1764 C CA . THR A 1 236 ? 8.401 12.911 -11.031 1.00 79.69 236 THR A CA 1
ATOM 1765 C C . THR A 1 236 ? 6.972 13.259 -10.627 1.00 79.69 236 THR A C 1
ATOM 1767 O O . THR A 1 236 ? 6.182 13.640 -11.489 1.00 79.69 236 THR A O 1
ATOM 1770 N N . VAL A 1 237 ? 6.663 13.231 -9.327 1.00 81.38 237 VAL A N 1
ATOM 1771 C CA . VAL A 1 237 ? 5.346 13.632 -8.810 1.00 81.38 237 VAL A CA 1
ATOM 1772 C C . VAL A 1 237 ? 5.058 15.110 -9.084 1.00 81.38 237 VAL A C 1
ATOM 1774 O O . VAL A 1 237 ? 3.998 15.415 -9.629 1.00 81.38 237 VAL A O 1
ATOM 1777 N N . GLU A 1 238 ? 5.999 16.023 -8.808 1.00 77.81 238 GLU A N 1
ATOM 1778 C CA . GLU A 1 238 ? 5.844 17.461 -9.101 1.00 77.81 238 GLU A CA 1
ATOM 1779 C C . GLU A 1 238 ? 5.511 17.711 -10.574 1.00 77.81 238 GLU A C 1
ATOM 1781 O O . GLU A 1 238 ? 4.581 18.448 -10.914 1.00 77.81 238 GLU A O 1
ATOM 1786 N N . LYS A 1 239 ? 6.266 17.064 -11.466 1.00 79.06 239 LYS A N 1
ATOM 1787 C CA . LYS A 1 239 ? 6.083 17.185 -12.909 1.00 79.06 239 LYS A CA 1
ATOM 1788 C C . LYS A 1 239 ? 4.731 16.639 -13.365 1.00 79.06 239 LYS A C 1
ATOM 1790 O O . LYS A 1 239 ? 4.155 17.183 -14.308 1.00 79.06 239 LYS A O 1
ATOM 1795 N N . MET A 1 240 ? 4.254 15.562 -12.743 1.00 76.25 240 MET A N 1
ATOM 1796 C CA . MET A 1 240 ? 2.967 14.955 -13.071 1.00 76.25 240 MET A CA 1
ATOM 1797 C C . MET A 1 240 ? 1.804 15.822 -12.599 1.00 76.25 240 MET A C 1
ATOM 1799 O O . MET A 1 240 ? 0.908 16.112 -13.389 1.00 76.25 240 MET A O 1
ATOM 1803 N N . MET A 1 241 ? 1.822 16.251 -11.338 1.00 76.12 241 MET A N 1
ATOM 1804 C CA . MET A 1 241 ? 0.664 16.900 -10.734 1.00 76.12 241 MET A CA 1
ATOM 1805 C C . MET A 1 241 ? 0.595 18.412 -10.982 1.00 76.12 241 MET A C 1
ATOM 1807 O O . MET A 1 241 ? -0.501 18.944 -10.997 1.00 76.12 241 MET A O 1
ATOM 1811 N N . LYS A 1 242 ? 1.688 19.126 -11.290 1.00 68.56 242 LYS A N 1
ATOM 1812 C CA . LYS A 1 242 ? 1.708 20.610 -11.360 1.00 68.56 242 LYS A CA 1
ATOM 1813 C C . LYS A 1 242 ? 1.268 21.279 -10.035 1.00 68.56 242 LYS A C 1
ATOM 1815 O O . LYS A 1 242 ? 0.562 20.710 -9.207 1.00 68.56 242 LYS A O 1
ATOM 1820 N N . GLU A 1 243 ? 1.670 22.534 -9.829 1.00 60.62 243 GLU A N 1
ATOM 1821 C CA . GLU A 1 243 ? 1.516 23.217 -8.527 1.00 60.62 243 GLU A CA 1
ATOM 1822 C C . GLU A 1 243 ? 0.063 23.398 -8.053 1.00 60.62 243 GLU A C 1
ATOM 1824 O O . GLU A 1 243 ? -0.175 23.430 -6.852 1.00 60.62 243 GLU A O 1
ATOM 1829 N N . ASN A 1 244 ? -0.910 23.479 -8.966 1.00 59.75 244 ASN A N 1
ATOM 1830 C CA . ASN A 1 244 ? -2.314 23.704 -8.598 1.00 59.75 244 ASN A CA 1
ATOM 1831 C C . ASN A 1 244 ? -3.080 22.424 -8.228 1.00 59.75 244 ASN A C 1
ATOM 1833 O O . ASN A 1 244 ? -4.177 22.536 -7.690 1.00 59.75 244 ASN A O 1
ATOM 1837 N N . ILE A 1 245 ? -2.551 21.232 -8.539 1.00 64.75 245 ILE A N 1
ATOM 1838 C CA . ILE A 1 245 ? -3.238 19.954 -8.265 1.00 64.75 245 ILE A CA 1
ATOM 1839 C C . ILE A 1 245 ? -2.644 19.283 -7.028 1.00 64.75 245 ILE A C 1
ATOM 1841 O O . ILE A 1 245 ? -3.364 18.622 -6.284 1.00 64.75 245 ILE A O 1
ATOM 1845 N N . TRP A 1 246 ? -1.342 19.457 -6.772 1.00 71.00 246 TRP A N 1
ATOM 1846 C CA . TRP A 1 246 ? -0.706 18.845 -5.612 1.00 71.00 246 TRP A CA 1
ATOM 1847 C C . TRP A 1 246 ? -0.668 19.777 -4.404 1.00 71.00 246 TRP A C 1
ATOM 1849 O O . TRP A 1 246 ? 0.102 20.736 -4.353 1.00 71.00 246 TRP A O 1
ATOM 1859 N N . SER A 1 247 ? -1.485 19.459 -3.402 1.00 65.38 247 SER A N 1
ATOM 1860 C CA . SER A 1 247 ? -1.425 20.103 -2.093 1.00 65.38 247 SER A CA 1
ATOM 1861 C C . SER A 1 247 ? -0.291 19.524 -1.233 1.00 65.38 247 SER A C 1
ATOM 1863 O O . SER A 1 247 ? 0.284 18.476 -1.526 1.00 65.38 247 SER A O 1
ATOM 1865 N N . SER A 1 248 ? 0.023 20.172 -0.111 1.00 66.88 248 SER A N 1
ATOM 1866 C CA . SER A 1 248 ? 1.026 19.703 0.856 1.00 66.88 248 SER A CA 1
ATOM 1867 C C . SER A 1 248 ? 0.618 18.451 1.652 1.00 66.88 248 SER A C 1
ATOM 1869 O O . SER A 1 248 ? 1.295 18.127 2.622 1.00 66.88 248 SER A O 1
ATOM 1871 N N . ASN A 1 249 ? -0.469 17.764 1.290 1.00 74.00 249 ASN A N 1
ATOM 1872 C CA . ASN A 1 249 ? -1.150 16.791 2.153 1.00 74.00 249 ASN A CA 1
ATOM 1873 C C . ASN A 1 249 ? -0.935 15.319 1.767 1.00 74.00 249 ASN A C 1
ATOM 1875 O O . ASN A 1 249 ? -1.583 14.437 2.329 1.00 74.00 249 ASN A O 1
ATOM 1879 N N . GLY A 1 250 ? -0.036 15.038 0.822 1.00 86.75 250 GLY A N 1
ATOM 1880 C CA . GLY A 1 250 ? 0.248 13.675 0.379 1.00 86.75 250 GLY A CA 1
ATOM 1881 C C . GLY A 1 250 ? -0.336 13.338 -0.992 1.00 86.75 250 GLY A C 1
ATOM 1882 O O . GLY A 1 250 ? -0.899 14.189 -1.692 1.00 86.75 250 GLY A O 1
ATOM 1883 N N . VAL A 1 251 ? -0.193 12.071 -1.374 1.00 89.50 251 VAL A N 1
ATOM 1884 C CA . VAL A 1 251 ? -0.652 11.525 -2.657 1.00 89.50 251 VAL A CA 1
ATOM 1885 C C . VAL A 1 251 ? -1.499 10.279 -2.429 1.00 89.50 251 VAL A C 1
ATOM 1887 O O . VAL A 1 251 ? -1.139 9.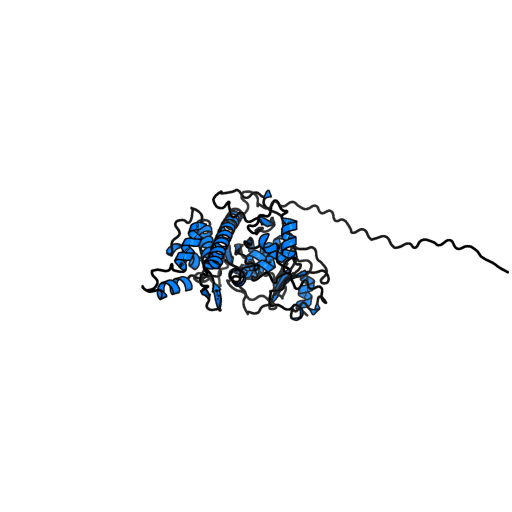422 -1.625 1.00 89.50 251 VAL A O 1
ATOM 1890 N N . LEU A 1 252 ? -2.603 10.170 -3.164 1.00 92.56 252 LEU A N 1
ATOM 1891 C CA . LEU A 1 252 ? -3.379 8.945 -3.303 1.00 92.56 252 LEU A CA 1
ATOM 1892 C C . LEU A 1 252 ? -3.106 8.361 -4.687 1.00 92.56 252 LEU A C 1
ATOM 1894 O O . LEU A 1 252 ? -3.160 9.077 -5.687 1.00 92.56 252 LEU A O 1
ATOM 1898 N N . VAL A 1 253 ? -2.820 7.068 -4.740 1.00 94.38 253 VAL A N 1
ATOM 1899 C CA . VAL A 1 253 ? -2.555 6.319 -5.970 1.00 94.38 253 VAL A CA 1
ATOM 1900 C C . VAL A 1 253 ? -3.597 5.231 -6.080 1.00 94.38 253 VAL A C 1
ATOM 1902 O O . VAL A 1 253 ? -3.938 4.595 -5.087 1.00 94.38 253 VAL A O 1
ATOM 1905 N N . THR A 1 254 ? -4.101 4.987 -7.276 1.00 96.19 254 THR A N 1
ATOM 1906 C CA . THR A 1 254 ? -5.083 3.939 -7.495 1.00 96.19 254 THR A CA 1
ATOM 1907 C C . THR A 1 254 ? -4.942 3.323 -8.869 1.00 96.19 254 THR A C 1
ATOM 1909 O O . THR A 1 254 ? -4.539 3.984 -9.823 1.00 96.19 254 THR A O 1
ATOM 1912 N N . ALA A 1 255 ? -5.274 2.047 -8.964 1.00 96.56 255 ALA A N 1
ATOM 1913 C CA . ALA A 1 255 ? -5.355 1.331 -10.215 1.00 96.56 255 ALA A CA 1
ATOM 1914 C C . ALA A 1 255 ? -6.609 0.468 -10.226 1.00 96.56 255 ALA A C 1
ATOM 1916 O O . ALA A 1 255 ? -6.992 -0.119 -9.211 1.00 96.56 255 ALA A O 1
ATOM 1917 N N . TYR A 1 256 ? -7.225 0.386 -11.395 1.00 94.12 256 TYR A N 1
ATOM 1918 C CA . TYR A 1 256 ? -8.365 -0.470 -11.667 1.00 94.12 256 TYR A CA 1
ATOM 1919 C C . TYR A 1 256 ? -8.058 -1.244 -12.943 1.00 94.12 256 TYR A C 1
ATOM 1921 O O . TYR A 1 256 ? -7.590 -0.664 -13.923 1.00 94.12 256 TYR A O 1
ATOM 1929 N N . ARG A 1 257 ? -8.305 -2.555 -12.929 1.00 93.25 257 ARG A N 1
ATOM 1930 C CA . ARG A 1 257 ? -7.893 -3.447 -14.014 1.00 93.25 257 ARG A CA 1
ATOM 1931 C C . ARG A 1 257 ? -8.394 -2.972 -15.385 1.00 93.25 257 ARG A C 1
ATOM 1933 O O . ARG A 1 257 ? -9.588 -2.753 -15.593 1.00 93.25 257 ARG A O 1
ATOM 1940 N N . GLY A 1 258 ? -7.475 -2.837 -16.336 1.00 91.94 258 GLY A N 1
ATOM 1941 C CA . GLY A 1 258 ? -7.726 -2.358 -17.695 1.00 91.94 258 GLY A CA 1
ATOM 1942 C C . GLY A 1 258 ? -7.990 -0.854 -17.831 1.00 91.94 258 GLY A C 1
ATOM 1943 O O . GLY A 1 258 ? -8.275 -0.411 -18.941 1.00 91.94 258 GLY A O 1
ATOM 1944 N N . HIS A 1 259 ? -7.921 -0.076 -16.746 1.00 92.25 259 HIS A N 1
ATOM 1945 C CA . HIS A 1 259 ? -8.186 1.369 -16.753 1.00 92.25 259 HIS A CA 1
ATOM 1946 C C . HIS A 1 259 ? -6.945 2.204 -16.425 1.00 92.25 259 HIS A C 1
ATOM 1948 O O . HIS A 1 259 ? -6.986 3.432 -16.511 1.00 92.25 259 HIS A O 1
ATOM 1954 N N . GLY A 1 260 ? -5.814 1.569 -16.119 1.00 94.06 260 GLY A N 1
ATOM 1955 C CA . GLY A 1 260 ? -4.566 2.258 -15.832 1.00 94.06 260 GLY A CA 1
ATOM 1956 C C . GLY A 1 260 ? -4.396 2.651 -14.364 1.00 94.06 260 GLY A C 1
ATOM 1957 O O . GLY A 1 260 ? -5.266 2.434 -13.517 1.00 94.06 260 GLY A O 1
ATOM 1958 N N . THR A 1 261 ? -3.237 3.242 -14.080 1.00 95.94 261 THR A N 1
ATOM 1959 C CA . THR A 1 261 ? -2.871 3.769 -12.759 1.00 95.94 261 THR A CA 1
ATOM 1960 C C . THR A 1 261 ? -3.008 5.281 -12.741 1.00 95.94 261 THR A C 1
ATOM 1962 O O . THR A 1 261 ? -2.606 5.960 -13.685 1.00 95.94 261 THR A O 1
ATOM 1965 N N . TRP A 1 262 ? -3.545 5.818 -11.654 1.00 93.56 262 TRP A N 1
ATOM 1966 C CA . TRP A 1 262 ? -3.932 7.215 -11.516 1.00 93.56 262 TRP A CA 1
ATOM 1967 C C . TRP A 1 262 ? -3.546 7.747 -10.148 1.00 93.56 262 TRP A C 1
ATOM 1969 O O . TRP A 1 262 ? -3.519 7.009 -9.163 1.00 93.56 262 TRP A O 1
ATOM 1979 N N . LEU A 1 263 ? -3.227 9.034 -10.091 1.00 91.50 263 LEU A N 1
ATOM 1980 C CA . LEU A 1 263 ? -2.855 9.703 -8.857 1.00 91.50 263 LEU A CA 1
ATOM 1981 C C . LEU A 1 263 ? -3.673 10.969 -8.668 1.00 91.50 263 LEU A C 1
ATOM 1983 O O . LEU A 1 263 ? -3.918 11.687 -9.632 1.00 91.50 263 LEU A O 1
ATOM 1987 N N . ARG A 1 264 ? -3.971 11.304 -7.417 1.00 88.69 264 ARG A N 1
ATOM 1988 C CA . ARG A 1 264 ? -4.464 12.626 -7.023 1.00 88.69 264 ARG A CA 1
ATOM 1989 C C . ARG A 1 264 ? -3.815 13.080 -5.725 1.00 88.69 264 ARG A C 1
ATOM 1991 O O . ARG A 1 264 ? -3.218 12.275 -5.006 1.00 88.69 264 ARG A O 1
ATOM 1998 N N . SER A 1 265 ? -3.942 14.361 -5.400 1.00 86.50 265 SER A N 1
ATOM 1999 C CA . SER A 1 265 ? -3.577 14.827 -4.063 1.00 86.50 265 SER A CA 1
ATOM 2000 C C . SER A 1 265 ? -4.527 14.234 -3.019 1.00 86.50 265 SER A C 1
ATOM 2002 O O . SER A 1 265 ? -5.721 14.055 -3.280 1.00 86.50 265 SER A O 1
ATOM 2004 N N . LEU A 1 266 ? -3.988 13.910 -1.844 1.00 84.38 266 LEU A N 1
ATOM 2005 C CA . LEU A 1 266 ? -4.807 13.612 -0.671 1.00 84.38 266 LEU A CA 1
ATOM 2006 C C . LEU A 1 266 ? -5.474 14.908 -0.199 1.00 84.38 266 LEU A C 1
ATOM 2008 O O . LEU A 1 266 ? -4.777 15.882 0.083 1.00 84.38 266 LEU A O 1
ATOM 2012 N N . ASP A 1 267 ? -6.804 14.929 -0.113 1.00 72.44 267 ASP A N 1
ATOM 2013 C CA . ASP A 1 267 ? -7.544 16.074 0.414 1.00 72.44 267 ASP A CA 1
ATOM 2014 C C . ASP A 1 267 ? -7.962 15.776 1.853 1.00 72.44 267 ASP A C 1
ATOM 2016 O O . ASP A 1 267 ? -8.992 15.173 2.153 1.00 72.44 267 ASP A O 1
ATOM 2020 N N . THR A 1 268 ? -7.106 16.203 2.772 1.00 60.66 268 THR A N 1
ATOM 2021 C CA . THR A 1 268 ? -7.271 15.959 4.201 1.00 60.66 268 THR A CA 1
ATOM 2022 C C . THR A 1 268 ? -8.351 16.839 4.845 1.00 60.66 268 THR A C 1
ATOM 2024 O O . THR A 1 268 ? -8.784 16.569 5.963 1.00 60.66 268 THR A O 1
ATOM 2027 N N . LEU A 1 269 ? -8.827 17.881 4.159 1.00 56.25 269 LEU A N 1
ATOM 2028 C CA . LEU A 1 269 ? -9.816 18.819 4.699 1.00 56.25 269 LEU A CA 1
ATOM 2029 C C . LEU A 1 269 ? -11.248 18.489 4.254 1.00 56.25 269 LEU A C 1
ATOM 2031 O O . LEU A 1 269 ? -12.203 18.985 4.855 1.00 56.25 269 LEU A O 1
ATOM 2035 N N . ALA A 1 270 ? -11.416 17.626 3.248 1.00 55.78 270 ALA A N 1
ATOM 2036 C CA . ALA A 1 270 ? -12.712 17.318 2.647 1.00 55.78 270 ALA A CA 1
ATOM 2037 C C . ALA A 1 270 ? -13.428 16.073 3.206 1.00 55.78 270 ALA A C 1
ATOM 2039 O O . ALA A 1 270 ? -14.510 15.765 2.725 1.00 55.78 270 ALA A O 1
ATOM 2040 N N . ILE A 1 271 ? -12.920 15.380 4.240 1.00 56.28 271 ILE A N 1
ATOM 2041 C CA . ILE A 1 271 ? -13.504 14.108 4.751 1.00 56.28 271 ILE A CA 1
ATOM 2042 C C . ILE A 1 271 ? -15.017 14.192 5.022 1.00 56.28 271 ILE A C 1
ATOM 2044 O O . ILE A 1 271 ? -15.747 13.219 4.838 1.00 56.28 271 ILE A O 1
ATOM 2048 N N . HIS A 1 272 ? -15.491 15.348 5.494 1.00 53.47 272 HIS A N 1
ATOM 2049 C CA . HIS A 1 272 ? -16.894 15.566 5.859 1.00 53.47 272 HIS A CA 1
ATOM 2050 C C . HIS A 1 272 ? -17.776 16.025 4.695 1.00 53.47 272 HIS A C 1
ATOM 2052 O O . HIS A 1 272 ? -18.996 16.104 4.833 1.00 53.47 272 HIS A O 1
ATOM 2058 N N . GLN A 1 273 ? -17.177 16.331 3.550 1.00 54.62 273 GLN A N 1
ATOM 2059 C CA . GLN A 1 273 ? -17.881 16.654 2.327 1.00 54.62 273 GLN A CA 1
ATOM 2060 C C . GLN A 1 273 ? -17.794 15.397 1.474 1.00 54.62 273 GLN A C 1
ATOM 2062 O O . GLN A 1 273 ? -16.720 15.052 1.000 1.00 54.62 273 GLN A O 1
ATOM 2067 N N . HIS A 1 274 ? -18.900 14.672 1.302 1.00 54.53 274 HIS A N 1
ATOM 2068 C CA . HIS A 1 274 ? -18.995 13.606 0.303 1.00 54.53 274 HIS A CA 1
ATOM 2069 C C . HIS A 1 274 ? -18.781 14.211 -1.096 1.00 54.53 274 HIS A C 1
ATOM 2071 O O . HIS A 1 274 ? -19.734 14.459 -1.833 1.00 54.53 274 HIS A O 1
ATOM 2077 N N . LYS A 1 275 ? -17.533 14.531 -1.443 1.00 58.50 275 LYS A N 1
ATOM 2078 C CA . LYS A 1 275 ? -17.169 15.066 -2.741 1.00 58.50 275 LYS A CA 1
ATOM 2079 C C . LYS A 1 275 ? -17.210 13.884 -3.696 1.00 58.50 275 LYS A C 1
ATOM 2081 O O . LYS A 1 275 ? -16.557 12.867 -3.469 1.00 58.50 275 LYS A O 1
ATOM 2086 N N . SER A 1 276 ? -18.037 13.996 -4.730 1.00 63.69 276 SER A N 1
ATOM 2087 C CA . SER A 1 276 ? -18.018 13.043 -5.837 1.00 63.69 276 SER A CA 1
ATOM 2088 C C . SER A 1 276 ? -16.590 12.931 -6.365 1.00 63.69 276 SER A C 1
ATOM 2090 O O . SER A 1 276 ? -15.904 13.950 -6.467 1.00 63.69 276 SER A O 1
ATOM 2092 N N . LEU A 1 277 ? -16.152 11.719 -6.715 1.00 70.00 277 LEU A N 1
ATOM 2093 C CA . LEU A 1 277 ? -14.898 11.543 -7.442 1.00 70.00 277 LEU A CA 1
ATOM 2094 C C . LEU A 1 277 ? -15.003 12.328 -8.753 1.00 70.00 277 LEU A C 1
ATOM 2096 O O . LEU A 1 277 ? -15.862 12.023 -9.582 1.00 70.00 277 LEU A O 1
ATOM 2100 N N . ASP A 1 278 ? -14.169 13.352 -8.911 1.00 73.12 278 ASP A N 1
ATOM 2101 C CA . ASP A 1 278 ? -14.026 14.092 -10.161 1.00 73.12 278 ASP A CA 1
ATOM 2102 C C . ASP A 1 278 ? -12.790 13.559 -10.883 1.00 73.12 278 ASP A C 1
ATOM 2104 O O . ASP A 1 278 ? -11.694 13.534 -10.323 1.00 73.12 278 ASP A O 1
ATOM 2108 N N . GLU A 1 279 ? -12.953 13.111 -12.127 1.00 73.44 279 GLU A N 1
ATOM 2109 C CA . GLU A 1 279 ? -11.832 12.620 -12.935 1.00 73.44 279 GLU A CA 1
ATOM 2110 C C . GLU A 1 279 ? -10.759 13.688 -13.152 1.00 73.44 279 GLU A C 1
ATOM 2112 O O . GLU A 1 279 ? -9.590 13.353 -13.328 1.00 73.44 279 GLU A O 1
ATOM 2117 N N . GLN A 1 280 ? -11.134 14.970 -13.107 1.00 78.06 280 GLN A N 1
ATOM 2118 C CA . GLN A 1 280 ? -10.205 16.088 -13.266 1.00 78.06 280 GLN A CA 1
ATOM 2119 C C . GLN A 1 280 ? -9.203 16.201 -12.114 1.00 78.06 280 GLN A C 1
ATOM 2121 O O . GLN A 1 280 ? -8.132 16.781 -12.302 1.00 78.06 280 GLN A O 1
ATOM 2126 N N . ASP A 1 281 ? -9.520 15.623 -10.951 1.00 80.38 281 ASP A N 1
ATOM 2127 C CA . ASP A 1 281 ? -8.619 15.593 -9.799 1.00 80.38 281 ASP A CA 1
ATOM 2128 C C . ASP A 1 281 ? -7.495 14.548 -9.989 1.00 80.38 281 ASP A C 1
ATOM 2130 O O . ASP A 1 281 ? -6.527 14.541 -9.225 1.00 80.38 281 ASP A O 1
ATOM 2134 N N . PHE A 1 282 ? -7.587 13.680 -11.010 1.00 86.75 282 PHE A N 1
ATOM 2135 C CA . PHE A 1 282 ? -6.644 12.590 -11.255 1.00 86.75 282 PHE A CA 1
ATOM 2136 C C . PHE A 1 282 ? -5.705 12.833 -12.443 1.00 86.75 282 PHE A C 1
ATOM 2138 O O . PHE A 1 282 ? -6.073 13.323 -13.509 1.00 86.75 282 PHE A O 1
ATOM 2145 N N . VAL A 1 283 ? -4.462 12.380 -12.282 1.00 89.12 283 VAL A N 1
ATOM 2146 C CA . VAL A 1 283 ? -3.432 12.350 -13.320 1.00 89.12 283 VAL A CA 1
ATOM 2147 C C . VAL A 1 283 ? -3.031 10.906 -13.591 1.00 89.12 283 VAL A C 1
ATOM 2149 O O . VAL A 1 283 ? -2.659 10.172 -12.676 1.00 89.12 283 VAL A O 1
ATOM 2152 N N . GLN A 1 284 ? -3.073 10.504 -14.861 1.00 92.06 284 GLN A N 1
ATOM 2153 C CA . GLN A 1 284 ? -2.672 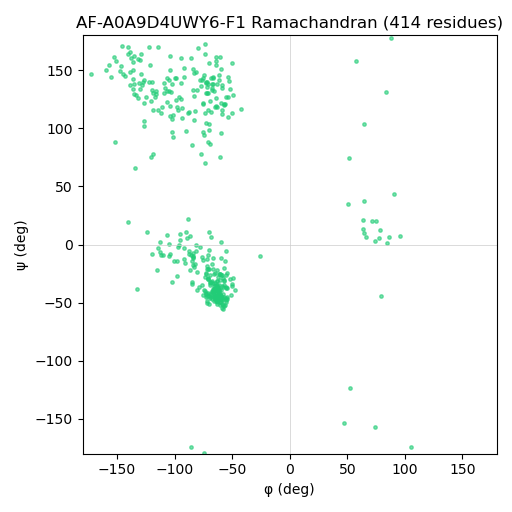9.160 -15.269 1.00 92.06 284 GLN A CA 1
ATOM 2154 C C . GLN A 1 284 ? -1.157 8.958 -15.163 1.00 92.06 284 GLN A C 1
ATOM 2156 O O . GLN A 1 284 ? -0.360 9.804 -15.583 1.00 92.06 284 GLN A O 1
ATOM 2161 N N . SER A 1 285 ? -0.778 7.787 -14.669 1.00 92.56 285 SER A N 1
ATOM 2162 C CA . SER A 1 285 ? 0.588 7.333 -14.450 1.00 92.56 285 SER A CA 1
ATOM 2163 C C . SER A 1 285 ? 1.048 6.331 -15.490 1.00 92.56 285 SER A C 1
ATOM 2165 O O . SER A 1 285 ? 0.259 5.532 -15.987 1.00 92.56 285 SER A O 1
ATOM 2167 N N . PHE A 1 286 ? 2.349 6.338 -15.762 1.00 95.25 286 PHE A N 1
ATOM 2168 C CA . PHE A 1 286 ? 3.004 5.362 -16.621 1.00 95.25 286 PHE A CA 1
ATOM 2169 C C . PHE A 1 286 ? 4.384 5.044 -16.058 1.00 95.25 286 PHE A C 1
ATOM 2171 O O . PHE A 1 286 ? 5.068 5.939 -15.556 1.00 95.25 286 PHE A O 1
ATOM 2178 N N . VAL A 1 287 ? 4.812 3.790 -16.198 1.00 96.25 287 VAL A N 1
ATOM 2179 C CA . VAL A 1 287 ? 6.213 3.419 -15.975 1.00 96.25 287 VAL A CA 1
ATOM 2180 C C . VAL A 1 287 ? 7.134 4.172 -16.943 1.00 96.25 287 VAL A C 1
ATOM 2182 O O . VAL A 1 287 ? 6.694 4.709 -17.967 1.00 96.25 287 VAL A O 1
ATOM 2185 N N . ASP A 1 288 ? 8.430 4.240 -16.633 1.00 93.19 288 ASP A N 1
ATOM 2186 C CA . ASP A 1 288 ? 9.374 4.916 -17.520 1.00 93.19 288 ASP A CA 1
ATOM 2187 C C . ASP A 1 288 ? 9.610 4.132 -18.826 1.00 93.19 288 ASP A C 1
ATOM 2189 O O . ASP A 1 288 ? 9.419 2.923 -18.915 1.00 93.19 288 ASP A O 1
ATOM 2193 N N . GLY A 1 289 ? 10.029 4.839 -19.877 1.00 94.00 289 GLY A N 1
ATOM 2194 C CA . GLY A 1 289 ? 10.279 4.242 -21.194 1.00 94.00 289 GLY A CA 1
ATOM 2195 C C . GLY A 1 289 ? 11.701 3.710 -21.382 1.00 94.00 289 GLY A C 1
ATOM 2196 O O . GLY A 1 289 ? 12.171 3.673 -22.519 1.00 94.00 289 GLY A O 1
ATOM 2197 N N . CYS A 1 290 ? 12.434 3.414 -20.303 1.00 91.25 290 CYS A N 1
ATOM 2198 C CA . CYS A 1 290 ? 13.831 2.992 -20.401 1.00 91.25 290 CYS A CA 1
ATOM 2199 C C . CYS A 1 290 ? 13.941 1.561 -20.950 1.00 91.25 290 CYS A C 1
ATOM 2201 O O . CYS A 1 290 ? 13.273 0.657 -20.455 1.00 91.25 290 CYS A O 1
ATOM 2203 N N . ILE A 1 291 ? 14.790 1.348 -21.960 1.00 93.00 291 ILE A N 1
ATOM 2204 C CA . ILE A 1 291 ? 14.959 0.047 -22.638 1.00 93.00 291 ILE A CA 1
ATOM 2205 C C . ILE A 1 291 ? 16.384 -0.517 -22.539 1.00 93.00 291 ILE A C 1
ATOM 2207 O O . ILE A 1 291 ? 16.616 -1.654 -22.937 1.00 93.00 291 ILE A O 1
ATOM 2211 N N . THR A 1 292 ? 17.337 0.267 -22.031 1.00 88.31 292 THR A N 1
ATOM 2212 C CA . THR A 1 292 ? 18.756 -0.093 -21.910 1.00 88.31 292 THR A CA 1
ATOM 2213 C C . THR A 1 292 ? 19.163 -0.136 -20.436 1.00 88.31 292 THR A C 1
ATOM 2215 O O . THR A 1 292 ? 18.916 0.834 -19.719 1.00 88.31 292 THR A O 1
ATOM 2218 N N . PRO A 1 293 ? 19.817 -1.213 -19.957 1.00 85.50 293 PRO A N 1
ATOM 2219 C CA . PRO A 1 293 ? 20.295 -1.280 -18.574 1.00 85.50 293 PRO A CA 1
ATOM 2220 C C . PRO A 1 293 ? 21.220 -0.112 -18.181 1.00 85.50 293 PRO A C 1
ATOM 2222 O O . PRO A 1 293 ? 21.097 0.415 -17.081 1.00 85.50 293 PRO A O 1
ATOM 2225 N N . ASP A 1 294 ? 22.068 0.366 -19.098 1.00 83.06 294 ASP A N 1
ATOM 2226 C CA . ASP A 1 294 ? 23.017 1.470 -18.854 1.00 83.06 294 ASP A CA 1
ATOM 2227 C C . ASP A 1 294 ? 22.371 2.848 -18.618 1.00 83.06 294 ASP A C 1
ATOM 2229 O O . ASP A 1 294 ? 23.037 3.777 -18.146 1.00 83.06 294 ASP A O 1
ATOM 2233 N N . ASP A 1 295 ? 21.095 3.013 -18.976 1.00 83.88 295 ASP A N 1
ATOM 2234 C CA . ASP A 1 295 ? 20.317 4.240 -18.748 1.00 83.88 295 ASP A CA 1
ATOM 2235 C C . ASP A 1 295 ? 19.185 4.025 -17.727 1.00 83.88 295 ASP A C 1
ATOM 2237 O O . ASP A 1 295 ? 18.391 4.934 -17.451 1.00 83.88 295 ASP A O 1
ATOM 2241 N N . ALA A 1 296 ? 19.087 2.814 -17.176 1.00 85.00 296 ALA A N 1
ATOM 2242 C CA . ALA A 1 296 ? 18.076 2.435 -16.209 1.00 85.00 296 ALA A CA 1
ATOM 2243 C C . ALA A 1 296 ? 18.368 3.031 -14.833 1.00 85.00 296 ALA A C 1
ATOM 2245 O O . ALA A 1 296 ? 19.512 3.165 -14.405 1.00 85.00 296 ALA A O 1
ATOM 2246 N N . HIS A 1 297 ? 17.297 3.360 -14.120 1.00 83.19 297 HIS A N 1
ATOM 2247 C CA . HIS A 1 297 ? 17.368 3.810 -12.737 1.00 83.19 297 HIS A CA 1
ATOM 2248 C C . HIS A 1 297 ? 16.853 2.678 -11.858 1.00 83.19 297 HIS A C 1
ATOM 2250 O O . HIS A 1 297 ? 15.722 2.225 -12.041 1.00 83.19 297 HIS A O 1
ATOM 2256 N N . PHE A 1 298 ? 17.674 2.214 -10.920 1.00 82.94 298 PHE A N 1
ATOM 2257 C CA . PHE A 1 298 ? 17.320 1.116 -10.026 1.00 82.94 298 PHE A CA 1
ATOM 2258 C C . PHE A 1 298 ? 16.991 1.624 -8.629 1.00 82.94 298 PHE A C 1
ATOM 2260 O O . PHE A 1 298 ? 17.642 2.538 -8.121 1.00 82.94 298 PHE A O 1
ATOM 2267 N N . GLY A 1 299 ? 15.983 1.020 -8.003 1.00 78.88 299 GLY A N 1
ATOM 2268 C CA . GLY A 1 299 ? 15.672 1.272 -6.604 1.00 78.88 299 GLY A CA 1
ATOM 2269 C C . GLY A 1 299 ? 16.298 0.276 -5.645 1.00 78.88 299 GLY A C 1
ATOM 2270 O O . GLY A 1 299 ? 16.300 -0.919 -5.923 1.00 78.88 299 GLY A O 1
ATOM 2271 N N . LEU A 1 300 ? 16.797 0.785 -4.514 1.00 74.75 300 LEU A N 1
ATOM 2272 C CA . LEU A 1 300 ? 17.467 0.022 -3.458 1.00 74.75 300 LEU A CA 1
ATOM 2273 C C . LEU A 1 300 ? 16.965 0.441 -2.079 1.00 74.75 300 LEU A C 1
ATOM 2275 O O . LEU A 1 300 ? 16.830 1.627 -1.794 1.00 74.75 300 LEU A O 1
ATOM 2279 N N . SER A 1 301 ? 16.746 -0.507 -1.183 1.00 72.00 301 SER A N 1
ATOM 2280 C CA . SER A 1 301 ? 16.403 -0.195 0.206 1.00 72.00 301 SER A CA 1
ATOM 2281 C C . SER A 1 301 ? 17.559 0.545 0.914 1.00 72.00 301 SER A C 1
ATOM 2283 O O . SER A 1 301 ? 18.722 0.364 0.569 1.00 72.00 301 SER A O 1
ATOM 2285 N N . ARG A 1 302 ? 17.270 1.348 1.956 1.00 65.19 302 ARG A N 1
ATOM 2286 C CA . ARG A 1 302 ? 18.256 2.196 2.681 1.00 65.19 302 ARG A CA 1
ATOM 2287 C C . ARG A 1 302 ? 19.550 1.479 3.122 1.00 65.19 302 ARG A C 1
ATOM 2289 O O . ARG A 1 302 ? 20.579 2.128 3.257 1.00 65.19 302 ARG A O 1
ATOM 2296 N N . HIS A 1 303 ? 19.508 0.172 3.376 1.00 68.06 303 HIS A N 1
ATOM 2297 C CA . HIS A 1 303 ? 20.668 -0.607 3.835 1.00 68.06 303 HIS A CA 1
ATOM 2298 C C . HIS A 1 303 ? 21.289 -1.493 2.747 1.00 68.06 303 HIS A C 1
ATOM 2300 O O . HIS A 1 303 ? 22.247 -2.211 3.022 1.00 68.06 303 HIS A O 1
ATOM 2306 N N . GLU A 1 304 ? 20.749 -1.473 1.530 1.00 70.88 304 GLU A N 1
ATOM 2307 C CA . GLU A 1 304 ? 21.268 -2.264 0.420 1.00 70.88 304 GLU A CA 1
ATOM 2308 C C . GLU A 1 304 ? 22.430 -1.536 -0.254 1.00 70.88 304 GLU A C 1
ATOM 2310 O O . GLU A 1 304 ? 22.353 -0.353 -0.587 1.00 70.88 304 GLU A O 1
ATOM 2315 N N . ASN A 1 305 ? 23.518 -2.266 -0.488 1.00 74.25 305 ASN A N 1
ATOM 2316 C CA . ASN A 1 305 ? 24.630 -1.790 -1.295 1.00 74.25 305 ASN A CA 1
ATOM 2317 C C . ASN A 1 305 ? 24.466 -2.318 -2.724 1.00 74.25 305 ASN A C 1
ATOM 2319 O O . ASN A 1 305 ? 24.354 -3.529 -2.923 1.00 74.25 305 ASN A O 1
ATOM 2323 N N . TRP A 1 306 ? 24.505 -1.428 -3.721 1.00 75.88 306 TRP A N 1
ATOM 2324 C CA . TRP A 1 306 ? 24.431 -1.815 -5.134 1.00 75.88 306 TRP A CA 1
ATOM 2325 C C . TRP A 1 306 ? 25.438 -2.908 -5.486 1.00 75.88 306 TRP A C 1
ATOM 2327 O O . TRP A 1 306 ? 25.066 -3.879 -6.134 1.00 75.88 306 TRP A O 1
ATOM 2337 N N . ALA A 1 307 ? 26.682 -2.789 -5.008 1.00 76.19 307 ALA A N 1
ATOM 2338 C CA . ALA A 1 307 ? 27.754 -3.735 -5.308 1.00 76.19 307 ALA A CA 1
ATOM 2339 C C . ALA A 1 307 ? 27.475 -5.158 -4.792 1.00 76.19 307 ALA A C 1
ATOM 2341 O O . ALA A 1 307 ? 28.052 -6.109 -5.307 1.00 76.19 307 ALA A O 1
ATOM 2342 N N . SER A 1 308 ? 26.594 -5.309 -3.796 1.00 77.38 308 SER A N 1
ATOM 2343 C CA . SER A 1 308 ? 26.143 -6.615 -3.298 1.00 77.38 308 SER A CA 1
ATOM 2344 C C . SER A 1 308 ? 24.881 -7.136 -3.985 1.00 77.38 308 SER A C 1
ATOM 2346 O O . SER A 1 308 ? 24.430 -8.234 -3.672 1.00 77.38 308 SER A O 1
ATOM 2348 N N . THR A 1 309 ? 24.281 -6.367 -4.896 1.00 77.62 309 THR A N 1
ATOM 2349 C CA . THR A 1 309 ? 23.098 -6.823 -5.630 1.00 77.62 309 THR A CA 1
ATOM 2350 C C . THR A 1 309 ? 23.494 -7.721 -6.802 1.00 77.62 309 THR A C 1
ATOM 2352 O O . THR A 1 309 ? 24.521 -7.474 -7.441 1.00 77.62 309 THR A O 1
ATOM 2355 N N . PRO A 1 310 ? 22.650 -8.700 -7.175 1.00 78.75 310 PRO A N 1
ATOM 2356 C CA . PRO A 1 310 ? 22.862 -9.503 -8.381 1.00 78.75 310 PRO A CA 1
ATOM 2357 C C . PRO A 1 310 ? 22.968 -8.677 -9.678 1.00 78.75 310 PRO A C 1
ATOM 2359 O O . PRO A 1 310 ? 23.520 -9.147 -10.668 1.00 78.75 310 PRO A O 1
ATOM 2362 N N . LEU A 1 311 ? 22.469 -7.435 -9.682 1.00 78.69 311 LEU A N 1
ATOM 2363 C CA . LEU A 1 311 ? 22.479 -6.540 -10.845 1.00 78.69 311 LEU A CA 1
ATOM 2364 C C . LEU A 1 311 ? 23.761 -5.729 -11.002 1.00 78.69 311 LEU A C 1
ATOM 2366 O O . LEU A 1 311 ? 23.956 -5.110 -12.048 1.00 78.69 311 LEU A O 1
ATOM 2370 N N . ALA A 1 312 ? 24.657 -5.756 -10.013 1.00 76.94 312 ALA A N 1
ATOM 2371 C CA . ALA A 1 312 ? 25.922 -5.030 -10.077 1.00 76.94 312 ALA A CA 1
ATOM 2372 C C . ALA A 1 312 ? 26.768 -5.419 -11.299 1.00 76.94 312 ALA A C 1
ATOM 2374 O O . ALA A 1 312 ? 27.500 -4.593 -11.837 1.00 76.94 312 ALA A O 1
ATOM 2375 N N . THR A 1 313 ? 26.656 -6.674 -11.738 1.00 77.06 313 THR A N 1
ATOM 2376 C CA . THR A 1 313 ? 27.366 -7.218 -12.901 1.00 77.06 313 THR A CA 1
ATOM 2377 C C . THR A 1 313 ? 26.663 -6.933 -14.229 1.00 77.06 313 THR A C 1
ATOM 2379 O O . THR A 1 313 ? 27.309 -7.019 -15.270 1.00 77.06 313 THR A O 1
ATOM 2382 N N . LEU A 1 314 ? 25.373 -6.572 -14.209 1.00 75.38 314 LEU A N 1
ATOM 2383 C CA . LEU A 1 314 ? 24.597 -6.231 -15.406 1.00 75.38 314 LEU A CA 1
ATOM 2384 C C . LEU A 1 314 ? 24.853 -4.791 -15.860 1.00 75.38 314 LEU A C 1
ATOM 2386 O O . LEU A 1 314 ? 24.914 -4.531 -17.058 1.00 75.38 314 LEU A O 1
ATOM 2390 N N . VAL A 1 315 ? 24.987 -3.860 -14.910 1.00 69.31 315 VAL A N 1
ATOM 2391 C CA . VAL A 1 315 ? 25.191 -2.434 -15.197 1.00 69.31 315 VAL A CA 1
ATOM 2392 C C . VAL A 1 315 ? 26.431 -1.933 -14.464 1.00 69.31 315 VAL A C 1
ATOM 2394 O O . VAL A 1 315 ? 26.384 -1.731 -13.243 1.00 69.31 315 VAL A O 1
ATOM 2397 N N . PRO A 1 316 ? 27.542 -1.684 -15.180 1.00 56.56 316 PRO A N 1
ATOM 2398 C CA . PRO A 1 316 ? 28.710 -1.043 -14.603 1.00 56.56 316 PRO A CA 1
ATOM 2399 C C . PRO A 1 316 ? 28.394 0.438 -14.328 1.00 56.56 316 PRO A C 1
ATOM 2401 O O . PRO A 1 316 ? 28.611 1.315 -15.152 1.00 56.56 316 PRO A O 1
ATOM 2404 N N . ALA A 1 317 ? 27.862 0.704 -13.136 1.00 50.38 317 ALA A N 1
ATOM 2405 C CA . ALA A 1 317 ? 27.837 2.004 -12.467 1.00 50.38 317 ALA A CA 1
ATOM 2406 C C . ALA A 1 317 ? 27.294 3.211 -13.276 1.00 50.38 317 ALA A C 1
ATOM 2408 O O . ALA A 1 317 ? 28.017 4.161 -13.571 1.00 50.38 317 ALA A O 1
ATOM 2409 N N . LYS A 1 318 ? 25.971 3.273 -13.462 1.00 53.50 318 LYS A N 1
ATOM 2410 C CA . LYS A 1 318 ? 25.218 4.532 -13.292 1.00 53.50 318 LYS A CA 1
ATOM 2411 C C . LYS A 1 318 ? 24.201 4.333 -12.175 1.00 53.50 318 LYS A C 1
ATOM 2413 O O . LYS A 1 318 ? 23.032 4.056 -12.407 1.00 53.50 318 LYS A O 1
ATOM 2418 N N . ILE A 1 319 ? 24.681 4.388 -10.938 1.00 52.75 319 ILE A N 1
ATOM 2419 C CA . ILE A 1 319 ? 23.819 4.245 -9.769 1.00 52.75 319 ILE A CA 1
ATOM 2420 C C . ILE A 1 319 ? 23.319 5.644 -9.413 1.00 52.75 319 ILE A C 1
ATOM 2422 O O . ILE A 1 319 ? 24.094 6.459 -8.917 1.00 52.75 319 ILE A O 1
ATOM 2426 N N . ASP A 1 320 ? 22.023 5.903 -9.563 1.00 52.97 320 ASP A N 1
ATOM 2427 C CA . ASP A 1 320 ? 21.366 6.857 -8.667 1.00 52.97 320 ASP A CA 1
ATOM 2428 C C . ASP A 1 320 ? 21.213 6.145 -7.312 1.00 52.97 320 ASP A C 1
ATOM 2430 O O . ASP A 1 320 ? 20.118 5.769 -6.894 1.00 52.97 320 ASP A O 1
ATOM 2434 N N . SER A 1 321 ? 22.338 5.934 -6.609 1.00 45.50 321 SER A N 1
ATOM 2435 C CA . SER A 1 321 ? 22.461 5.228 -5.310 1.00 45.50 321 SER A CA 1
ATOM 2436 C C . SER A 1 321 ? 21.647 5.874 -4.181 1.00 45.50 321 SER A C 1
ATOM 2438 O O . SER A 1 321 ? 21.651 5.440 -3.030 1.00 45.50 321 SER A O 1
ATOM 2440 N N . VAL A 1 322 ? 20.919 6.926 -4.532 1.00 44.34 322 VAL A N 1
ATOM 2441 C CA . VAL A 1 322 ? 20.244 7.879 -3.678 1.00 44.34 322 VAL A CA 1
ATOM 2442 C C . VAL A 1 322 ? 18.714 7.779 -3.802 1.00 44.34 322 VAL A C 1
ATOM 2444 O O . VAL A 1 322 ? 18.002 8.437 -3.045 1.00 44.34 322 VAL A O 1
ATOM 2447 N N . ALA A 1 323 ? 18.174 6.972 -4.728 1.00 48.41 323 ALA A N 1
ATOM 2448 C CA . ALA A 1 323 ? 16.754 7.019 -5.098 1.00 48.41 323 ALA A CA 1
ATOM 2449 C C . ALA A 1 323 ? 15.772 6.607 -3.976 1.00 48.41 323 ALA A C 1
ATOM 2451 O O . ALA A 1 323 ? 14.643 7.088 -3.970 1.00 48.41 323 ALA A O 1
ATOM 2452 N N . PHE A 1 324 ? 16.191 5.789 -2.998 1.00 54.09 324 PHE A N 1
ATOM 2453 C CA . PHE A 1 324 ? 15.271 5.190 -2.011 1.00 54.09 324 PHE A CA 1
ATOM 2454 C C . PHE A 1 324 ? 15.793 5.116 -0.572 1.00 54.09 324 PHE A C 1
ATOM 2456 O O . PHE A 1 324 ? 15.197 4.443 0.267 1.00 54.09 324 PHE A O 1
ATOM 2463 N N . HIS A 1 325 ? 16.810 5.910 -0.215 1.00 53.28 325 HIS A N 1
ATOM 2464 C CA . HIS A 1 325 ? 17.153 6.140 1.201 1.00 53.28 325 HIS A CA 1
ATOM 2465 C C . HIS A 1 325 ? 15.959 6.680 2.031 1.00 53.28 325 HIS A C 1
ATOM 2467 O O . HIS A 1 325 ? 15.993 6.654 3.259 1.00 53.28 325 HIS A O 1
ATOM 2473 N N . PHE A 1 326 ? 14.904 7.144 1.358 1.00 54.34 326 PHE A N 1
ATOM 2474 C CA . PHE A 1 326 ? 13.670 7.731 1.881 1.00 54.34 326 PHE A CA 1
ATOM 2475 C C . PHE A 1 326 ? 12.534 6.700 2.103 1.00 54.34 326 PHE A C 1
ATOM 2477 O O . PHE A 1 326 ? 11.524 7.014 2.723 1.00 54.34 326 PHE A O 1
ATOM 2484 N N . CYS A 1 327 ? 12.664 5.467 1.591 1.00 61.00 327 CYS A N 1
ATOM 2485 C CA . CYS A 1 327 ? 11.566 4.491 1.542 1.00 61.00 327 CYS A CA 1
ATOM 2486 C C . CYS A 1 327 ? 11.798 3.314 2.494 1.00 61.00 327 CYS A C 1
ATOM 2488 O O . CYS A 1 327 ? 12.755 2.552 2.335 1.00 61.00 327 CYS A O 1
ATOM 2490 N N . CYS A 1 328 ? 10.902 3.148 3.467 1.00 66.12 328 CYS A N 1
ATOM 2491 C CA . CYS A 1 328 ? 11.036 2.133 4.514 1.00 66.12 328 CYS A CA 1
ATOM 2492 C C . CYS A 1 328 ? 10.180 0.881 4.281 1.00 66.12 328 CYS A C 1
ATOM 2494 O O . CYS A 1 328 ? 10.454 -0.135 4.916 1.00 66.12 328 CYS A O 1
ATOM 2496 N N . GLY A 1 329 ? 9.210 0.946 3.364 1.00 79.75 329 GLY A N 1
ATOM 2497 C CA . GLY A 1 329 ? 8.305 -0.145 3.002 1.00 79.75 329 GLY A CA 1
ATOM 2498 C C . GLY A 1 329 ? 8.482 -0.657 1.566 1.00 79.75 329 GLY A C 1
ATOM 2499 O O . GLY A 1 329 ? 9.231 -0.094 0.755 1.00 79.75 329 GLY A O 1
ATOM 2500 N N . SER A 1 330 ? 7.835 -1.777 1.273 1.00 87.44 330 SER A N 1
ATOM 2501 C CA . SER A 1 330 ? 7.794 -2.458 -0.018 1.00 87.44 330 SER A CA 1
ATOM 2502 C C . SER A 1 330 ? 6.956 -1.705 -1.062 1.00 87.44 330 SER A C 1
ATOM 2504 O O . SER A 1 330 ? 7.457 -1.427 -2.155 1.00 87.44 330 SER A O 1
ATOM 2506 N N . LEU A 1 331 ? 5.742 -1.272 -0.725 1.00 93.31 331 LEU A N 1
ATOM 2507 C CA . LEU A 1 331 ? 4.787 -0.580 -1.594 1.00 93.31 331 LEU A CA 1
ATOM 2508 C C . LEU A 1 331 ? 5.307 0.774 -2.081 1.00 93.31 331 LEU A C 1
ATOM 2510 O O . LEU A 1 331 ? 5.062 1.142 -3.229 1.00 93.31 331 LEU A O 1
ATOM 2514 N N . CYS A 1 332 ? 6.122 1.477 -1.285 1.00 89.00 332 CYS A N 1
ATOM 2515 C CA . CYS A 1 332 ? 6.838 2.679 -1.743 1.00 89.00 332 CYS A CA 1
ATOM 2516 C C . CYS A 1 332 ? 7.67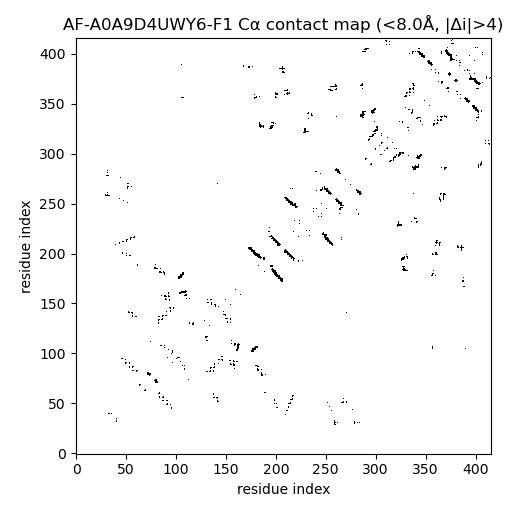8 2.416 -3.007 1.00 89.00 332 CYS A C 1
ATOM 2518 O O . CYS A 1 332 ? 7.783 3.264 -3.897 1.00 89.00 332 CYS A O 1
ATOM 2520 N N . LYS A 1 333 ? 8.294 1.231 -3.089 1.00 89.75 333 LYS A N 1
ATOM 2521 C CA . LYS A 1 333 ? 9.152 0.836 -4.211 1.00 89.75 333 LYS A CA 1
ATOM 2522 C C . LYS A 1 333 ? 8.324 0.498 -5.450 1.00 89.75 333 LYS A C 1
ATOM 2524 O O . LYS A 1 333 ? 8.680 0.923 -6.547 1.00 89.75 333 LYS A O 1
ATOM 2529 N N . TYR A 1 334 ? 7.182 -0.170 -5.272 1.00 94.94 334 TYR A N 1
ATOM 2530 C CA . TYR A 1 334 ? 6.203 -0.362 -6.347 1.00 94.94 334 TYR A CA 1
ATOM 2531 C C . TYR A 1 334 ? 5.670 0.968 -6.873 1.00 94.94 334 TYR A C 1
ATOM 2533 O O . TYR A 1 334 ? 5.655 1.185 -8.082 1.00 94.94 334 TYR A O 1
ATOM 2541 N N . PHE A 1 335 ? 5.286 1.875 -5.974 1.00 93.06 335 PHE A N 1
ATOM 2542 C CA . PHE A 1 335 ? 4.806 3.206 -6.329 1.00 93.06 335 PHE A CA 1
ATOM 2543 C C . PHE A 1 335 ? 5.812 3.951 -7.211 1.00 93.06 335 PHE A C 1
ATOM 2545 O O . PHE A 1 335 ? 5.455 4.475 -8.264 1.00 93.06 335 PHE A O 1
ATOM 2552 N N . ALA A 1 336 ? 7.089 3.934 -6.840 1.00 90.44 336 ALA A N 1
ATOM 2553 C CA . ALA A 1 336 ? 8.125 4.598 -7.614 1.00 90.44 336 ALA A CA 1
ATOM 2554 C C . ALA A 1 336 ? 8.316 4.020 -9.028 1.00 90.44 336 ALA A C 1
ATOM 2556 O O . ALA A 1 336 ? 8.571 4.779 -9.965 1.00 90.44 336 ALA A O 1
ATOM 2557 N N . VAL A 1 337 ? 8.166 2.703 -9.207 1.00 93.88 337 VAL A N 1
ATOM 2558 C CA . VAL A 1 337 ? 8.142 2.093 -10.548 1.00 93.88 337 VAL A CA 1
ATOM 2559 C C . VAL A 1 337 ? 6.881 2.523 -11.300 1.00 93.88 337 VAL A C 1
ATOM 2561 O O . VAL A 1 337 ? 6.977 2.967 -12.442 1.00 93.88 337 VAL A O 1
ATOM 2564 N N . ALA A 1 338 ? 5.710 2.456 -10.658 1.00 95.56 338 ALA A N 1
ATOM 2565 C CA . ALA A 1 338 ? 4.410 2.764 -11.261 1.00 95.56 338 ALA A CA 1
ATOM 2566 C C . ALA A 1 338 ? 4.294 4.207 -11.785 1.00 95.56 338 ALA A C 1
ATOM 2568 O O . ALA A 1 338 ? 3.517 4.465 -12.706 1.00 95.56 338 ALA A O 1
ATOM 2569 N N . ILE A 1 339 ? 5.063 5.146 -11.227 1.00 92.12 339 ILE A N 1
ATOM 2570 C CA . ILE A 1 339 ? 5.120 6.538 -11.703 1.00 92.12 339 ILE A CA 1
ATOM 2571 C C . ILE A 1 339 ? 6.281 6.834 -12.651 1.00 92.12 339 ILE A C 1
ATOM 2573 O O . ILE A 1 339 ? 6.445 7.971 -13.088 1.00 92.12 339 ILE A O 1
ATOM 2577 N N . GLY A 1 340 ? 7.116 5.837 -12.946 1.00 90.56 340 GLY A N 1
ATOM 2578 C CA . GLY A 1 340 ? 8.301 6.009 -13.781 1.00 90.56 340 GLY A CA 1
ATOM 2579 C C . GLY A 1 340 ? 9.427 6.792 -13.102 1.00 90.56 340 GLY A C 1
ATOM 2580 O O . GLY A 1 340 ? 10.319 7.313 -13.776 1.00 90.56 340 GLY A O 1
ATOM 2581 N N . ALA A 1 341 ? 9.421 6.874 -11.767 1.00 87.25 341 ALA A N 1
ATOM 2582 C CA . ALA A 1 341 ? 10.543 7.434 -11.025 1.00 87.25 341 ALA A CA 1
ATOM 2583 C C . ALA A 1 341 ? 11.765 6.516 -11.103 1.00 87.25 341 ALA A C 1
ATOM 2585 O O . ALA A 1 341 ? 12.885 7.016 -11.153 1.00 87.25 341 ALA A O 1
ATOM 2586 N N . VAL A 1 342 ? 11.567 5.199 -11.179 1.00 87.69 342 VAL A N 1
ATOM 2587 C CA . VAL A 1 342 ? 12.630 4.227 -11.466 1.00 87.69 342 VAL A CA 1
ATOM 2588 C C . VAL A 1 342 ? 12.189 3.175 -12.470 1.00 87.69 342 VAL A C 1
ATOM 2590 O O . VAL A 1 342 ? 11.001 2.910 -12.634 1.00 87.69 342 VAL A O 1
ATOM 2593 N N . SER A 1 343 ? 13.173 2.571 -13.128 1.00 91.19 343 SER A N 1
ATOM 2594 C CA . SER A 1 343 ? 12.973 1.571 -14.171 1.00 91.19 343 SER A CA 1
ATOM 2595 C C . SER A 1 343 ? 12.793 0.166 -13.590 1.00 91.19 343 SER A C 1
ATOM 2597 O O . SER A 1 343 ? 12.050 -0.638 -14.150 1.00 91.19 343 SER A O 1
ATOM 2599 N N . ALA A 1 344 ? 13.460 -0.150 -12.474 1.00 90.81 344 ALA A N 1
ATOM 2600 C CA . ALA A 1 344 ? 13.333 -1.450 -11.819 1.00 90.81 344 ALA A CA 1
ATOM 2601 C C . ALA A 1 344 ? 13.707 -1.433 -10.330 1.00 90.81 344 ALA A C 1
ATOM 2603 O O . ALA A 1 344 ? 14.521 -0.630 -9.877 1.00 90.81 344 ALA A O 1
ATOM 2604 N N . VAL A 1 345 ? 13.139 -2.375 -9.585 1.00 89.00 345 VAL A N 1
ATOM 2605 C CA . VAL A 1 345 ? 13.470 -2.705 -8.200 1.00 89.00 345 VAL A CA 1
ATOM 2606 C C . VAL A 1 345 ? 13.529 -4.223 -8.077 1.00 89.00 345 VAL A C 1
ATOM 2608 O O . VAL A 1 345 ? 12.631 -4.924 -8.548 1.00 89.00 345 VAL A O 1
ATOM 2611 N N . LEU A 1 346 ? 14.573 -4.721 -7.418 1.00 87.56 346 LEU A N 1
ATOM 2612 C CA . LEU A 1 346 ? 14.606 -6.088 -6.913 1.00 87.56 346 LEU A CA 1
ATOM 2613 C C . LEU A 1 346 ? 14.351 -6.064 -5.417 1.00 87.56 346 LEU A C 1
ATOM 2615 O O . LEU A 1 346 ? 14.981 -5.297 -4.696 1.00 87.56 346 LEU A O 1
ATOM 2619 N N . LEU A 1 347 ? 13.440 -6.912 -4.960 1.00 86.50 347 LEU A N 1
ATOM 2620 C CA . LEU A 1 347 ? 13.189 -7.126 -3.543 1.00 86.50 347 LEU A CA 1
ATOM 2621 C C . LEU A 1 347 ? 13.862 -8.450 -3.155 1.00 86.50 347 LEU A C 1
ATOM 2623 O O . LEU A 1 347 ? 13.299 -9.517 -3.436 1.00 86.50 347 LEU A O 1
ATOM 2627 N N . PRO A 1 348 ? 15.091 -8.409 -2.601 1.00 72.12 348 PRO A N 1
ATOM 2628 C CA . PRO A 1 348 ? 15.795 -9.612 -2.183 1.00 72.12 348 PRO A CA 1
ATOM 2629 C C . PRO A 1 348 ? 15.096 -10.250 -0.981 1.00 72.12 348 PRO A C 1
ATOM 2631 O O . PRO A 1 348 ? 14.611 -9.558 -0.084 1.00 72.12 348 PRO A O 1
ATOM 2634 N N . GLN A 1 349 ? 15.069 -11.580 -0.944 1.00 69.56 349 GLN A N 1
ATOM 2635 C CA . GLN A 1 349 ? 14.498 -12.318 0.177 1.00 69.56 349 GLN A CA 1
ATOM 2636 C C . GLN A 1 349 ? 15.521 -12.453 1.308 1.00 69.56 349 GLN A C 1
ATOM 2638 O O . GLN A 1 349 ? 16.470 -13.228 1.219 1.00 69.56 349 GLN A O 1
ATOM 2643 N N . SER A 1 350 ? 15.316 -11.715 2.399 1.00 63.88 350 SER A N 1
ATOM 2644 C CA . SER A 1 350 ? 15.968 -12.006 3.684 1.00 63.88 350 SER A CA 1
ATOM 2645 C C . SER A 1 350 ? 15.221 -13.087 4.476 1.00 63.88 350 SER A C 1
ATOM 2647 O O . SER A 1 350 ? 15.795 -13.706 5.371 1.00 63.88 350 SER A O 1
ATOM 2649 N N . GLN A 1 351 ? 13.950 -13.327 4.141 1.00 65.19 351 GLN A N 1
ATOM 2650 C CA . GLN A 1 351 ? 13.064 -14.288 4.790 1.00 65.19 351 GLN A CA 1
ATOM 2651 C C . GLN A 1 351 ? 12.561 -15.326 3.785 1.00 65.19 351 GLN A C 1
ATOM 2653 O O . GLN A 1 351 ? 12.482 -15.071 2.590 1.00 65.19 351 GLN A O 1
ATOM 2658 N N . LYS A 1 352 ? 12.200 -16.518 4.273 1.00 76.94 352 LYS A N 1
ATOM 2659 C CA . LYS A 1 352 ? 11.704 -17.610 3.418 1.00 76.94 352 LYS A CA 1
ATOM 2660 C C . LYS A 1 352 ? 10.321 -17.322 2.818 1.00 76.94 352 LYS A C 1
ATOM 2662 O O . LYS A 1 352 ? 9.993 -17.875 1.776 1.00 76.94 352 LYS A O 1
ATOM 2667 N N . PHE A 1 353 ? 9.519 -16.497 3.484 1.00 84.81 353 PHE A N 1
ATOM 2668 C CA . PHE A 1 353 ? 8.150 -16.177 3.096 1.00 84.81 353 PHE A CA 1
ATOM 2669 C C . PHE A 1 353 ? 7.984 -14.662 3.011 1.00 84.81 353 PHE A C 1
ATOM 2671 O O . PHE A 1 353 ? 8.484 -13.950 3.880 1.00 84.81 353 PHE A O 1
ATOM 2678 N N . VAL A 1 354 ? 7.228 -14.193 2.023 1.00 89.50 354 VAL A N 1
ATOM 2679 C CA . VAL A 1 354 ? 6.758 -12.802 1.948 1.00 89.50 354 VAL A CA 1
ATOM 2680 C C . VAL A 1 354 ? 5.294 -12.704 2.320 1.00 89.50 354 VAL A C 1
ATOM 2682 O O . VAL A 1 354 ? 4.577 -13.707 2.286 1.00 89.50 354 VAL A O 1
ATOM 2685 N N . LYS A 1 355 ? 4.841 -11.497 2.650 1.00 91.69 355 LYS A N 1
ATOM 2686 C CA . LYS A 1 355 ? 3.439 -11.210 2.931 1.00 91.69 355 LYS A CA 1
ATOM 2687 C C . LYS A 1 355 ? 2.717 -10.760 1.662 1.00 91.69 355 LYS A C 1
ATOM 2689 O O . LYS A 1 355 ? 3.283 -10.069 0.823 1.00 91.69 355 LYS A O 1
ATOM 2694 N N . ALA A 1 356 ? 1.452 -11.145 1.505 1.00 92.75 356 ALA A N 1
ATOM 2695 C CA . ALA A 1 356 ? 0.666 -10.739 0.339 1.00 92.75 356 ALA A CA 1
ATOM 2696 C C . ALA A 1 356 ? 0.346 -9.234 0.327 1.00 92.75 356 ALA A C 1
ATOM 2698 O O . ALA A 1 356 ? 0.257 -8.625 -0.745 1.00 92.75 356 ALA A O 1
ATOM 2699 N N . TRP A 1 357 ? 0.190 -8.635 1.508 1.00 94.62 357 TRP A N 1
ATOM 2700 C CA . TRP A 1 357 ? -0.166 -7.227 1.669 1.00 94.62 357 TRP A CA 1
ATOM 2701 C C . TRP A 1 357 ? 0.959 -6.250 1.300 1.00 94.62 357 TRP A C 1
ATOM 2703 O O . TRP A 1 357 ? 0.664 -5.233 0.676 1.00 94.62 357 TRP A O 1
ATOM 2713 N N . ASP A 1 358 ? 2.223 -6.647 1.461 1.00 94.25 358 ASP A N 1
ATOM 2714 C CA . ASP A 1 358 ? 3.422 -5.936 0.973 1.00 94.25 358 ASP A CA 1
ATOM 2715 C C . ASP A 1 358 ? 3.454 -5.748 -0.564 1.00 94.25 358 ASP A C 1
ATOM 2717 O O . ASP A 1 358 ? 4.329 -5.088 -1.139 1.00 94.25 358 ASP A O 1
ATOM 2721 N N . HIS A 1 359 ? 2.562 -6.417 -1.300 1.00 96.00 359 HIS A N 1
ATOM 2722 C CA . HIS A 1 359 ? 2.685 -6.552 -2.751 1.00 96.00 359 HIS A CA 1
ATOM 2723 C C . HIS A 1 359 ? 1.399 -6.255 -3.514 1.00 96.00 359 HIS A C 1
ATOM 2725 O O . HIS A 1 359 ? 1.479 -5.654 -4.582 1.00 96.00 359 HIS A O 1
ATOM 2731 N N . ALA A 1 360 ? 0.224 -6.640 -3.009 1.00 97.38 360 ALA A N 1
ATOM 2732 C CA . ALA A 1 360 ? -1.020 -6.616 -3.786 1.00 97.38 360 ALA A CA 1
ATOM 2733 C C . ALA A 1 360 ? -1.350 -5.236 -4.395 1.00 97.38 360 ALA A C 1
ATOM 2735 O O . ALA A 1 360 ? -1.572 -5.141 -5.606 1.00 97.38 360 ALA A O 1
ATOM 2736 N N . ALA A 1 361 ? -1.303 -4.166 -3.592 1.00 98.25 361 ALA A N 1
ATOM 2737 C CA . ALA A 1 361 ? -1.647 -2.813 -4.049 1.00 98.25 361 ALA A CA 1
ATOM 2738 C C . ALA A 1 361 ? -0.621 -2.255 -5.033 1.00 98.25 361 ALA A C 1
ATOM 2740 O O . ALA A 1 361 ? -0.977 -1.696 -6.074 1.00 98.25 361 ALA A O 1
ATOM 2741 N N . GLY A 1 362 ? 0.659 -2.467 -4.734 1.00 97.81 362 GLY A N 1
ATOM 2742 C CA . GLY A 1 362 ? 1.758 -2.065 -5.597 1.00 97.81 362 GLY A CA 1
ATOM 2743 C C . GLY A 1 362 ? 1.761 -2.817 -6.928 1.00 97.81 362 GLY A C 1
ATOM 2744 O O . GLY A 1 362 ? 2.006 -2.214 -7.972 1.00 97.81 362 GLY A O 1
ATOM 2745 N N . LEU A 1 363 ? 1.443 -4.114 -6.908 1.00 98.06 363 LEU A N 1
ATOM 2746 C CA . LEU A 1 363 ? 1.436 -4.987 -8.078 1.00 98.06 363 LEU A CA 1
ATOM 2747 C C . LEU A 1 363 ? 0.486 -4.476 -9.153 1.00 98.06 363 LEU A C 1
ATOM 2749 O O . LEU A 1 363 ? 0.917 -4.276 -10.290 1.00 98.06 363 LEU A O 1
ATOM 2753 N N . ILE A 1 364 ? -0.782 -4.244 -8.802 1.00 98.38 364 ILE A N 1
ATOM 2754 C CA . ILE A 1 364 ? -1.760 -3.765 -9.782 1.00 98.38 364 ILE A CA 1
ATOM 2755 C C . ILE A 1 364 ? -1.407 -2.357 -10.263 1.00 98.38 364 ILE A C 1
ATOM 2757 O O . ILE A 1 364 ? -1.491 -2.095 -11.459 1.00 98.38 364 ILE A O 1
ATOM 2761 N N . CYS A 1 365 ? -0.911 -1.483 -9.381 1.00 98.38 365 CYS A N 1
ATOM 2762 C CA . CYS A 1 365 ? -0.475 -0.144 -9.776 1.00 98.38 365 CYS A CA 1
ATOM 2763 C C . CYS A 1 365 ? 0.694 -0.172 -10.772 1.00 98.38 365 CYS A C 1
ATOM 2765 O O . CYS A 1 365 ? 0.745 0.652 -11.683 1.00 98.38 365 CYS A O 1
ATOM 2767 N N . VAL A 1 366 ? 1.630 -1.113 -10.644 1.00 98.56 366 VAL A N 1
ATOM 2768 C CA . VAL A 1 366 ? 2.723 -1.268 -11.613 1.00 98.56 366 VAL A CA 1
ATOM 2769 C C . VAL A 1 366 ? 2.214 -1.859 -12.926 1.00 98.56 366 VAL A C 1
ATOM 2771 O O . VAL A 1 366 ? 2.564 -1.345 -13.986 1.00 98.56 366 VAL A O 1
ATOM 2774 N N . GLN A 1 367 ? 1.383 -2.903 -12.878 1.00 98.12 367 GLN A N 1
ATOM 2775 C CA . GLN A 1 367 ? 0.855 -3.559 -14.081 1.00 98.12 367 GLN A CA 1
ATOM 2776 C C . GLN A 1 367 ? -0.007 -2.610 -14.923 1.00 98.12 367 GLN A C 1
ATOM 2778 O O . GLN A 1 367 ? 0.212 -2.480 -16.125 1.00 98.12 367 GLN A O 1
ATOM 2783 N N . GLU A 1 368 ? -0.927 -1.885 -14.290 1.00 97.69 368 GLU A N 1
ATOM 2784 C CA . GLU A 1 368 ? -1.811 -0.928 -14.963 1.00 97.69 368 GLU A CA 1
ATOM 2785 C C . GLU A 1 368 ? -1.069 0.334 -15.445 1.00 97.69 368 GLU A C 1
ATOM 2787 O O . GLU A 1 368 ? -1.491 0.982 -16.400 1.00 97.69 368 GLU A O 1
ATOM 2792 N N . ALA A 1 369 ? 0.097 0.650 -14.871 1.00 97.56 369 ALA A N 1
ATOM 2793 C CA . ALA A 1 369 ? 0.995 1.681 -15.398 1.00 97.56 369 ALA A CA 1
ATOM 2794 C C . ALA A 1 369 ? 1.826 1.208 -16.615 1.00 97.56 369 ALA A C 1
ATOM 2796 O O . ALA A 1 369 ? 2.599 1.995 -17.170 1.00 97.56 369 ALA A O 1
ATOM 2797 N N . GLY A 1 370 ? 1.693 -0.060 -17.027 1.00 97.94 370 GLY A N 1
ATOM 2798 C CA . GLY A 1 370 ? 2.425 -0.674 -18.143 1.00 97.94 370 GLY A CA 1
ATOM 2799 C C . GLY A 1 370 ? 3.688 -1.445 -17.745 1.00 97.94 370 GLY A C 1
ATOM 2800 O O . GLY A 1 370 ? 4.447 -1.866 -18.616 1.00 97.94 370 GLY A O 1
ATOM 2801 N N . GLY A 1 371 ? 3.932 -1.624 -16.446 1.00 98.31 371 GLY A N 1
ATOM 2802 C CA . GLY A 1 371 ? 5.065 -2.373 -15.914 1.00 98.31 371 GLY A CA 1
ATOM 2803 C C . GLY A 1 371 ? 4.821 -3.876 -15.800 1.00 98.31 371 GLY A C 1
ATOM 2804 O O . GLY A 1 371 ? 3.794 -4.416 -16.211 1.00 98.31 371 GLY A O 1
ATOM 2805 N N . LYS A 1 372 ? 5.787 -4.576 -15.200 1.00 98.19 372 LYS A N 1
ATOM 2806 C CA . LYS A 1 372 ? 5.717 -6.022 -14.961 1.00 98.19 372 LYS A CA 1
ATOM 2807 C C . LYS A 1 372 ? 6.257 -6.390 -13.584 1.00 98.19 372 LYS A C 1
ATOM 2809 O O . LYS A 1 372 ? 7.306 -5.881 -13.179 1.00 98.19 372 LYS A O 1
ATOM 2814 N N . VAL A 1 373 ? 5.541 -7.297 -12.915 1.00 97.75 373 VAL A N 1
ATOM 2815 C CA . VAL A 1 373 ? 5.858 -7.830 -11.584 1.00 97.75 373 VAL A CA 1
ATOM 2816 C C . VAL A 1 373 ? 5.889 -9.355 -11.632 1.00 97.75 373 VAL A C 1
ATOM 2818 O O . VAL A 1 373 ? 4.893 -9.977 -12.008 1.00 97.75 373 VAL A O 1
ATOM 2821 N N . THR A 1 374 ? 7.017 -9.951 -11.260 1.00 96.62 374 THR A N 1
ATOM 2822 C CA . THR A 1 374 ? 7.203 -11.410 -11.191 1.00 96.62 374 THR A CA 1
ATOM 2823 C C . THR A 1 374 ? 8.030 -11.791 -9.974 1.00 96.62 374 THR A C 1
ATOM 2825 O O . THR A 1 374 ? 8.622 -10.929 -9.326 1.00 96.62 374 THR A O 1
ATOM 2828 N N . ASP A 1 375 ? 8.104 -13.080 -9.677 1.00 93.38 375 ASP A N 1
ATOM 2829 C CA . ASP A 1 375 ? 9.211 -13.611 -8.887 1.00 93.38 375 ASP A CA 1
ATOM 2830 C C . ASP A 1 375 ? 10.514 -13.701 -9.714 1.00 93.38 375 ASP A C 1
ATOM 2832 O O . ASP A 1 375 ? 10.552 -13.312 -10.890 1.00 93.38 375 ASP A O 1
ATOM 2836 N N . GLY A 1 376 ? 11.590 -14.181 -9.089 1.00 89.75 376 GLY A N 1
ATOM 2837 C CA . GLY A 1 376 ? 12.915 -14.335 -9.693 1.00 89.75 376 GLY A CA 1
ATOM 2838 C C . GLY A 1 376 ? 13.012 -15.450 -10.738 1.00 89.75 376 GLY A C 1
ATOM 2839 O O . GLY A 1 376 ? 14.013 -15.526 -11.441 1.00 89.75 376 GLY A O 1
ATOM 2840 N N . GLU A 1 377 ? 11.980 -16.286 -10.873 1.00 92.00 377 GLU A N 1
ATOM 2841 C CA . GLU A 1 377 ? 11.844 -17.291 -11.940 1.00 92.00 377 GLU A CA 1
ATOM 2842 C C . GLU A 1 377 ? 10.970 -16.785 -13.103 1.00 92.00 377 GLU A C 1
ATOM 2844 O O . GLU A 1 377 ? 10.800 -17.466 -14.115 1.00 92.00 377 GLU A O 1
ATOM 2849 N N . GLY A 1 378 ? 10.427 -15.567 -12.993 1.00 93.94 378 GLY A N 1
ATOM 2850 C CA . GLY A 1 378 ? 9.593 -14.941 -14.016 1.00 93.94 378 GLY A CA 1
ATOM 2851 C C . GLY A 1 378 ? 8.108 -15.301 -13.933 1.00 93.94 378 GLY A C 1
ATOM 2852 O O . GLY A 1 378 ? 7.335 -14.888 -14.807 1.00 93.94 378 GLY A O 1
ATOM 2853 N N . SER A 1 379 ? 7.680 -16.022 -12.894 1.00 94.31 379 SER A N 1
ATOM 2854 C CA . SER A 1 379 ? 6.270 -16.330 -12.659 1.00 94.31 379 SER A CA 1
ATOM 2855 C C . SER A 1 379 ? 5.528 -15.088 -12.178 1.00 94.31 379 SER A C 1
ATOM 2857 O O . SER A 1 379 ? 6.024 -14.305 -11.369 1.00 94.31 379 SER A O 1
ATOM 2859 N N . ASN A 1 380 ? 4.311 -14.877 -12.686 1.00 94.12 380 ASN A N 1
ATOM 2860 C CA . ASN A 1 380 ? 3.516 -13.712 -12.309 1.00 94.12 380 ASN A CA 1
ATOM 2861 C C . ASN A 1 380 ? 3.139 -13.784 -10.821 1.00 94.12 380 ASN A C 1
ATOM 2863 O O . ASN A 1 380 ? 2.404 -14.685 -10.413 1.00 94.12 380 ASN A O 1
ATOM 2867 N N . LEU A 1 381 ? 3.603 -12.797 -10.047 1.00 93.62 381 LEU A N 1
ATOM 2868 C CA . LEU A 1 381 ? 3.404 -12.708 -8.598 1.00 93.62 381 LEU A CA 1
ATOM 2869 C C . LEU A 1 381 ? 1.915 -12.678 -8.213 1.00 93.62 381 LEU A C 1
ATOM 2871 O O . LEU A 1 381 ? 1.535 -13.133 -7.137 1.00 93.62 381 LEU A O 1
ATOM 2875 N N . GLU A 1 382 ? 1.056 -12.196 -9.118 1.00 93.62 382 GLU A N 1
ATOM 2876 C CA . GLU A 1 382 ? -0.396 -12.206 -8.941 1.00 93.62 382 GLU A CA 1
ATOM 2877 C C . GLU A 1 382 ? -0.931 -13.608 -8.650 1.00 93.62 382 GLU A C 1
ATOM 2879 O O . GLU A 1 382 ? -1.862 -13.745 -7.864 1.00 93.62 382 GLU A O 1
ATOM 2884 N N . ASN A 1 383 ? -0.368 -14.643 -9.279 1.00 91.06 383 ASN A N 1
ATOM 2885 C CA . ASN A 1 383 ? -0.867 -16.002 -9.105 1.00 91.06 383 ASN A CA 1
ATOM 2886 C C . ASN A 1 383 ? -0.728 -16.458 -7.648 1.00 91.06 383 ASN A C 1
ATOM 2888 O O . ASN A 1 383 ? -1.649 -17.086 -7.141 1.00 91.06 383 ASN A O 1
ATOM 2892 N N . LEU A 1 384 ? 0.365 -16.074 -6.979 1.00 88.81 384 LEU A N 1
ATOM 2893 C CA . LEU A 1 384 ? 0.630 -16.401 -5.576 1.00 88.81 384 LEU A CA 1
ATOM 2894 C C . LEU A 1 384 ? -0.284 -15.606 -4.634 1.00 88.81 384 LEU A C 1
ATOM 2896 O O . LEU A 1 384 ? -0.889 -16.172 -3.727 1.00 88.81 384 LEU A O 1
ATOM 2900 N N . ILE A 1 385 ? -0.464 -14.304 -4.887 1.00 89.94 385 ILE A N 1
ATOM 2901 C CA . ILE A 1 385 ? -1.420 -13.470 -4.134 1.00 89.94 385 ILE A CA 1
ATOM 2902 C C . ILE A 1 385 ? -2.853 -13.998 -4.310 1.00 89.94 385 ILE A C 1
ATOM 2904 O O . ILE A 1 385 ? -3.630 -14.054 -3.359 1.00 89.94 385 ILE A O 1
ATOM 2908 N N . GLY A 1 386 ? -3.200 -14.422 -5.525 1.00 87.56 386 GLY A N 1
ATOM 2909 C CA . GLY A 1 386 ? -4.520 -14.908 -5.910 1.00 87.56 386 GLY A CA 1
ATOM 2910 C C . GLY A 1 386 ? -4.947 -16.226 -5.261 1.00 87.56 386 GLY A C 1
ATOM 2911 O O . GLY A 1 386 ? -6.123 -16.588 -5.347 1.00 87.56 386 GLY A O 1
ATOM 2912 N N . GLU A 1 387 ? -4.034 -16.941 -4.604 1.00 84.25 387 GLU A N 1
ATOM 2913 C CA . GLU A 1 387 ? -4.361 -18.122 -3.799 1.00 84.25 387 GLU A CA 1
ATOM 2914 C C . GLU A 1 387 ? -5.089 -17.762 -2.497 1.00 84.25 387 GLU A C 1
ATOM 2916 O O . GLU A 1 387 ? -5.751 -18.618 -1.910 1.00 84.25 387 GLU A O 1
ATOM 2921 N N . GLY A 1 388 ? -5.007 -16.501 -2.056 1.00 77.44 388 GLY A N 1
ATOM 2922 C CA . GLY A 1 388 ? -5.612 -16.040 -0.805 1.00 77.44 388 GLY A CA 1
ATOM 2923 C C . GLY A 1 388 ? -4.821 -16.418 0.445 1.00 77.44 388 GLY A C 1
ATOM 2924 O O . GLY A 1 388 ? -5.330 -16.285 1.555 1.00 77.44 388 GLY A O 1
ATOM 2925 N N . GLN A 1 389 ? -3.576 -16.873 0.290 1.00 82.62 389 GLN A N 1
ATOM 2926 C CA . GLN A 1 389 ? -2.678 -17.096 1.418 1.00 82.62 389 GLN A CA 1
ATOM 2927 C C . GLN A 1 389 ? -2.118 -15.763 1.932 1.00 82.62 389 GLN A C 1
ATOM 2929 O O . GLN A 1 389 ? -1.763 -14.878 1.154 1.00 82.62 389 GLN A O 1
ATOM 2934 N N . ARG A 1 390 ? -1.984 -15.636 3.259 1.00 86.75 390 ARG A N 1
ATOM 2935 C CA . ARG A 1 390 ? -1.338 -14.475 3.908 1.00 86.75 390 ARG A CA 1
ATOM 2936 C C . ARG A 1 390 ? 0.122 -14.330 3.486 1.00 86.75 390 ARG A C 1
ATOM 2938 O O . ARG A 1 390 ? 0.633 -13.218 3.379 1.00 86.75 390 ARG A O 1
ATOM 2945 N N . THR A 1 391 ? 0.787 -15.462 3.275 1.00 89.19 391 THR A N 1
ATOM 2946 C CA . THR A 1 391 ? 2.202 -15.525 2.932 1.00 89.19 391 THR A CA 1
ATOM 2947 C C . THR A 1 391 ? 2.459 -16.516 1.822 1.00 89.19 391 THR A C 1
ATOM 2949 O O . THR A 1 391 ? 1.790 -17.542 1.769 1.00 89.19 391 THR A O 1
ATOM 2952 N N . PHE A 1 392 ? 3.481 -16.269 1.013 1.00 88.69 392 PHE A N 1
ATOM 2953 C CA . PHE A 1 392 ? 3.901 -17.182 -0.045 1.00 88.69 392 PHE A CA 1
ATOM 2954 C C . PHE A 1 392 ? 5.422 -17.149 -0.236 1.00 88.69 392 PHE A C 1
ATOM 2956 O O . PHE A 1 392 ? 6.117 -16.315 0.348 1.00 88.69 392 PHE A O 1
ATOM 2963 N N . VAL A 1 393 ? 5.942 -18.076 -1.041 1.00 90.25 393 VAL A N 1
ATOM 2964 C CA . VAL A 1 393 ? 7.370 -18.179 -1.371 1.00 90.25 393 VAL A CA 1
ATOM 2965 C C . VAL A 1 393 ? 7.552 -17.823 -2.848 1.00 90.25 393 VAL A C 1
ATOM 2967 O O . VAL A 1 393 ? 7.054 -18.565 -3.693 1.00 90.25 393 VAL A O 1
ATOM 2970 N N . PRO A 1 394 ? 8.220 -16.708 -3.186 1.00 88.56 394 PRO A N 1
ATOM 2971 C CA . PRO A 1 394 ? 8.512 -16.379 -4.576 1.00 88.56 394 PRO A CA 1
ATOM 2972 C C . PRO A 1 394 ? 9.610 -17.302 -5.129 1.00 88.56 394 PRO A C 1
ATOM 2974 O O . PRO A 1 394 ? 10.596 -17.582 -4.437 1.00 88.56 394 PRO A O 1
ATOM 2977 N N . GLY A 1 395 ? 9.463 -17.745 -6.380 1.00 88.69 395 GLY A N 1
ATOM 2978 C CA . GLY A 1 395 ? 10.506 -18.471 -7.106 1.00 88.69 395 GLY A CA 1
ATOM 2979 C C . GLY A 1 395 ? 11.790 -17.646 -7.241 1.00 88.69 395 GLY A C 1
ATOM 2980 O O . GLY A 1 395 ? 11.766 -16.413 -7.235 1.00 88.69 395 GLY A O 1
ATOM 2981 N N . GLY A 1 396 ? 12.941 -18.313 -7.309 1.00 85.00 396 GLY A N 1
ATOM 2982 C CA . GLY A 1 396 ? 14.235 -17.643 -7.496 1.00 85.00 396 GLY A CA 1
ATOM 2983 C C . GLY A 1 396 ? 14.664 -16.693 -6.365 1.00 85.00 396 GLY A C 1
ATOM 2984 O O . GLY A 1 396 ? 15.582 -15.897 -6.552 1.00 85.00 396 GLY A O 1
ATOM 2985 N N . GLY A 1 397 ? 14.009 -16.729 -5.196 1.00 83.75 397 GLY A N 1
ATOM 2986 C CA . GLY A 1 397 ? 14.441 -15.996 -3.997 1.00 83.75 397 GLY A CA 1
ATOM 2987 C C . GLY A 1 397 ? 14.438 -14.467 -4.128 1.00 83.75 397 GLY A C 1
ATOM 2988 O O . GLY A 1 397 ? 15.134 -13.778 -3.380 1.00 83.75 397 GLY A O 1
ATOM 2989 N N . SER A 1 398 ? 13.675 -13.914 -5.071 1.00 87.00 398 SER A N 1
ATOM 2990 C CA . SER A 1 398 ? 13.530 -12.469 -5.252 1.00 87.00 398 SER A CA 1
ATOM 2991 C C . SER A 1 398 ? 12.186 -12.122 -5.886 1.00 87.00 398 SER A C 1
ATOM 2993 O O . SER A 1 398 ? 11.519 -12.973 -6.468 1.00 87.00 398 SER A O 1
ATOM 2995 N N . ILE A 1 399 ? 11.772 -10.863 -5.750 1.00 92.81 399 ILE A N 1
ATOM 2996 C CA . ILE A 1 399 ? 10.640 -10.307 -6.495 1.00 92.81 399 ILE A CA 1
ATOM 2997 C C . ILE A 1 399 ? 11.164 -9.197 -7.397 1.00 92.81 399 ILE A C 1
ATOM 2999 O O . ILE A 1 399 ? 11.909 -8.318 -6.957 1.00 92.81 399 ILE A O 1
ATOM 3003 N N . MET A 1 400 ? 10.762 -9.244 -8.660 1.00 94.12 400 MET A N 1
ATOM 3004 C CA . MET A 1 400 ? 11.139 -8.297 -9.696 1.00 94.12 400 MET A CA 1
ATOM 3005 C C . MET A 1 400 ? 9.984 -7.346 -9.977 1.00 94.12 400 MET A C 1
ATOM 3007 O O . MET A 1 400 ? 8.927 -7.766 -10.445 1.00 94.12 400 MET A O 1
ATOM 3011 N N . VAL A 1 401 ? 10.207 -6.051 -9.768 1.00 95.94 401 VAL A N 1
ATOM 3012 C CA . VAL A 1 401 ? 9.252 -4.985 -10.088 1.00 95.94 401 VAL A CA 1
ATOM 3013 C C . VAL A 1 401 ? 9.900 -4.077 -11.121 1.00 95.94 401 VAL A C 1
ATOM 3015 O O . VAL A 1 401 ? 10.931 -3.472 -10.855 1.00 95.94 401 VAL A O 1
ATOM 3018 N N . THR A 1 402 ? 9.346 -3.995 -12.327 1.00 96.50 402 THR A N 1
ATOM 3019 C CA . THR A 1 402 ? 10.029 -3.342 -13.458 1.00 96.50 402 THR A CA 1
ATOM 3020 C C . THR A 1 402 ? 9.071 -2.531 -14.316 1.00 96.50 402 THR A C 1
ATOM 3022 O O . THR A 1 402 ? 7.866 -2.778 -14.323 1.00 96.50 402 THR A O 1
ATOM 3025 N N . ASN A 1 403 ? 9.628 -1.658 -15.146 1.00 96.81 403 ASN A N 1
ATOM 3026 C CA . ASN A 1 403 ? 8.932 -0.956 -16.219 1.00 96.81 403 ASN A CA 1
ATOM 3027 C C . ASN A 1 403 ? 8.472 -1.862 -17.384 1.00 96.81 403 ASN A C 1
ATOM 3029 O O . ASN A 1 403 ? 8.037 -1.366 -18.417 1.00 96.81 403 ASN A O 1
ATOM 3033 N N . GLY A 1 404 ? 8.620 -3.188 -17.273 1.00 97.38 404 GLY A N 1
ATOM 3034 C CA . GLY A 1 404 ? 8.276 -4.153 -18.319 1.00 97.38 404 GLY A CA 1
ATOM 3035 C C . GLY A 1 404 ? 9.325 -4.257 -19.430 1.00 97.38 404 GLY A C 1
ATOM 3036 O O . GLY A 1 404 ? 9.714 -5.365 -19.796 1.00 97.38 404 GLY A O 1
ATOM 3037 N N . HIS A 1 405 ? 9.844 -3.130 -19.918 1.00 96.62 405 HIS A N 1
ATOM 3038 C CA . HIS A 1 405 ? 10.840 -3.077 -20.992 1.00 96.62 405 HIS A CA 1
ATOM 3039 C C . HIS A 1 405 ? 12.151 -3.794 -20.640 1.00 96.62 405 HIS A C 1
ATOM 3041 O O . HIS A 1 405 ? 12.657 -4.589 -21.434 1.00 96.62 405 HIS A O 1
ATOM 3047 N N . LEU A 1 406 ? 12.669 -3.563 -19.432 1.00 93.69 406 LEU A N 1
ATOM 3048 C CA . LEU A 1 406 ? 13.920 -4.164 -18.951 1.00 93.69 406 LEU A CA 1
ATOM 3049 C C . LEU A 1 406 ? 13.733 -5.564 -18.359 1.00 93.69 406 LEU A C 1
ATOM 3051 O O . LEU A 1 406 ? 14.709 -6.231 -18.025 1.00 93.69 406 LEU A O 1
ATOM 3055 N N . HIS A 1 407 ? 12.489 -6.020 -18.212 1.00 96.19 407 HIS A N 1
ATOM 3056 C CA . HIS A 1 407 ? 12.166 -7.183 -17.393 1.00 96.19 407 HIS A CA 1
ATOM 3057 C C . HIS A 1 407 ? 12.850 -8.465 -17.875 1.00 96.19 407 HIS A C 1
ATOM 3059 O O . HIS A 1 407 ? 13.415 -9.200 -17.073 1.00 96.19 407 HIS A O 1
ATOM 3065 N N . HIS A 1 408 ? 12.823 -8.719 -19.186 1.00 95.19 408 HIS A N 1
ATOM 3066 C CA . HIS A 1 408 ? 13.437 -9.913 -19.768 1.00 95.19 408 HIS A CA 1
ATOM 3067 C C . HIS A 1 408 ? 14.966 -9.904 -19.630 1.00 95.19 408 HIS A C 1
ATOM 3069 O O . HIS A 1 408 ? 15.543 -10.937 -19.317 1.00 95.19 408 HIS A O 1
ATOM 3075 N N . ILE A 1 409 ? 15.601 -8.736 -19.791 1.00 92.75 409 ILE A N 1
ATOM 3076 C CA . ILE A 1 409 ? 17.055 -8.567 -19.661 1.00 92.75 409 ILE A CA 1
ATOM 3077 C C . ILE A 1 409 ? 17.487 -8.869 -18.225 1.00 92.75 409 ILE A C 1
ATOM 3079 O O . ILE A 1 409 ? 18.446 -9.601 -17.997 1.00 92.75 409 ILE A O 1
ATOM 3083 N N . ILE A 1 410 ? 16.753 -8.320 -17.253 1.00 91.12 410 ILE A N 1
ATOM 3084 C CA . ILE A 1 410 ? 17.023 -8.538 -15.831 1.00 91.12 410 ILE A CA 1
ATOM 3085 C C . ILE A 1 410 ? 16.807 -10.012 -15.467 1.00 91.12 410 ILE A C 1
ATOM 3087 O O . ILE A 1 410 ? 17.652 -10.595 -14.799 1.00 91.12 410 ILE A O 1
ATOM 3091 N N . LEU A 1 411 ? 15.716 -10.630 -15.927 1.00 92.69 411 LEU A N 1
ATOM 3092 C CA . LEU A 1 411 ? 15.396 -12.024 -15.611 1.00 92.69 411 LEU A CA 1
ATOM 3093 C C . LEU A 1 411 ? 16.434 -12.994 -16.188 1.00 92.69 411 LEU A C 1
ATOM 3095 O O . LEU A 1 411 ? 16.883 -13.904 -15.495 1.00 92.69 411 LEU A O 1
ATOM 3099 N N . GLU A 1 412 ? 16.848 -12.782 -17.439 1.00 91.44 412 GLU A N 1
ATOM 3100 C CA . GLU A 1 412 ? 17.894 -13.586 -18.075 1.00 91.44 412 GLU A CA 1
ATOM 3101 C C . GLU A 1 412 ? 19.219 -13.469 -17.316 1.00 91.44 412 GLU A C 1
ATOM 3103 O O . GLU A 1 412 ? 19.913 -14.464 -17.134 1.00 91.44 412 GLU A O 1
ATOM 3108 N N . HIS A 1 413 ? 19.550 -12.271 -16.827 1.00 88.19 413 HIS A N 1
ATOM 3109 C CA . HIS A 1 413 ? 20.744 -12.049 -16.016 1.00 88.19 413 HIS A CA 1
ATOM 3110 C C . HIS A 1 413 ? 20.687 -12.766 -14.663 1.00 88.19 413 HIS A C 1
ATOM 3112 O O . HIS A 1 413 ? 21.685 -13.345 -14.255 1.00 88.19 413 HIS A O 1
ATOM 3118 N N . LEU A 1 414 ? 19.534 -12.765 -13.988 1.00 85.31 414 LEU A N 1
ATOM 3119 C CA . LEU A 1 414 ? 19.352 -13.467 -12.708 1.00 85.31 414 LEU A CA 1
ATOM 3120 C C . LEU A 1 414 ? 19.344 -14.997 -12.846 1.00 85.31 414 LEU A C 1
ATOM 3122 O O . LEU A 1 414 ? 19.572 -15.696 -11.864 1.00 85.31 414 LEU A O 1
ATOM 3126 N N . SER A 1 415 ? 19.066 -15.507 -14.047 1.00 83.12 415 SER A N 1
ATOM 3127 C CA . SER A 1 415 ? 19.002 -16.946 -14.336 1.00 83.12 415 SER A CA 1
ATOM 3128 C C . SER A 1 415 ? 20.359 -17.561 -14.717 1.00 83.12 415 SER A C 1
ATOM 3130 O O . SER A 1 415 ? 20.431 -18.771 -14.936 1.00 83.12 415 SER A O 1
ATOM 3132 N N . ARG A 1 416 ? 21.408 -16.740 -14.861 1.00 74.75 416 ARG A N 1
ATOM 3133 C CA . ARG A 1 416 ? 22.787 -17.150 -15.176 1.00 74.75 416 ARG A CA 1
ATOM 3134 C C . ARG A 1 416 ? 23.606 -17.280 -13.901 1.00 74.75 416 ARG A C 1
ATOM 3136 O O . ARG A 1 416 ? 24.431 -18.219 -13.859 1.00 74.75 416 ARG A O 1
#

InterPro domains:
  IPR000760 Inositol monophosphatase-like [PF00459] (51-413)
  IPR051090 Inositol Monophosphatase Superfamily [PTHR43200] (26-414)

Sequence (416 aa):
MGILAADAMAPSLLPSRLRRPQSPKTRIVVSFLPAEGAIYRRELEAALNVVERASLLCSSVRSSMFMRGDELVKKSDLSPVTVADFGVQSLISMELGSLFPSIPLVAEEDASLLRLELEERGNEGADKPSLVSKVVEAVSRVASPGVQPVSIKSVLEAIDRSGEVYPFPSTRKMSSFWVLDPIDGTRGFVEGGDSLYVIGLSLVVDGKVVLGVMGCPCLTRANMASSVSGKRLIWTVEKMMKENIWSSNGVLVTAYRGHGTWLRSLDTLAIHQHKSLDEQDFVQSFVDGCITPDDAHFGLSRHENWASTPLATLVPAKIDSVAFHFCCGSLCKYFAVAIGAVSAVLLPQSQKFVKAWDHAAGLICVQEAGGKVTDGEGSNLENLIGEGQRTFVPGGGSIMVTNGHLHHIILEHLSR

Mean predicted aligned error: 10.01 Å

Radius of gyration: 24.34 Å; Cα contacts (8 Å, |Δi|>4): 824; chains: 1; bounding box: 81×53×103 Å

Secondary structure (DSSP, 8-state):
--------PPPP-PPP--PPP----------SSPPTT-TTHHHHHHHHHHHHHHHHHHHHHHHHHHHHTPPPEE-TTS-EE-HHHHHHHHHHHHHHHHH-TTS-EEES--THHHHHHHHHTTTTTTTS--HHHHHHHHHHHH--GGGPSP-HHHHHHHHHTTSTTS---TT---SEEEEEEEEETHHHHHH-TT-B-EEEEEEEETTEEEEEEEEETT--SGGGSS-SSSHHHHHHHHHHH-TTT--TT-EEEEEETTTEEEEEE--TT-TTS-----GGG-EEE-------GGG--EE--TT--GGGSGGGGTS-S---TTTTTTB-SSHHHHHHHHTTS-SEEEEE-SSS-EESHHHHHHHHHHHHTT-EEEETTS-BHHHHHTTT-SEE--GGGEEEEE-STTHHHHHHHHT-